Protein 3BFX (pdb70)

Organism: Homo sapiens (NCBI:txid9606)

InterPro domains:
  IPR000863 Sulfotransferase domain [PF00685] (39-288)
  IPR027417 P-loop containing nucleoside triphosphate hydrolase [G3DSA:3.40.50.300] (2-296)
  IPR027417 P-loop containing nucleoside triphosphate hydrolase [SSF52540] (11-295)

Sequence (501 aa):
KLKEVEGTLLQPATVDNWSQIQSFEAKPDDLLICTYPKAGTTWIQEIVDMIEQNGHPFFIEWARPPQPSGVEKAKAMPSPRILKTHLSTQLLPPSFWENNCKFLYVARNAKDCMVSYYHFQRMNHMLPDPGTWEEYFETFINGKVVWGSWFDHVKGWWEMKDRHQILFLFYEDIKRDPKHEIRKVMQFMGKKVDETVLDKIVQETSFEKMKENFMRKGTVGDWKNHFTVAQNERFDEIYRRKMEGTSINFSMELKLKEVEGTLLQPATVDNWSQIQSFEAKPDDLLICCTYPKAGTTWIQEIVDMIEEQNGHPFIEWARPPQPSGVEKAKAMPSPRILKTHLSTQLLPPSFWENNCKFLYVARNAKDCMVSYYHFQRMNHMLPDPGTWEEYFETFINGKVVWGSWFDHVKGWWEMKDRHQILFLFYEDIKRDPKHEIRKVMQFMGKKETVLDKIVQETSFEKMFMRKGTVGDWKNHFTVAQNERFDEIYRRKMEGTSINFSMEL

Nearest PDB structures (foldseek):
  3bfx-assembly2_B  TM=1.004E+00  e=2.194E-50  Homo sapiens
  3bfx-assembly1_A  TM=1.001E+00  e=6.835E-46  Homo sapiens
  2gwh-assembly1_A  TM=9.552E-01  e=1.305E-31  Homo sapiens
  2gwh-assembly1_B  TM=9.533E-01  e=5.772E-31  Homo sapiens
  5x2b-assembly3_B  TM=9.347E-01  e=1.734E-21  Mus musculus

Structure (mmCIF, N/CA/C/O backbone):
data_3BFX
#
_entry.id   3BFX
#
_cell.length_a   48.824
_cell.length_b   40.536
_cell.length_c   154.612
_cell.angle_alpha   90.00
_cell.angle_beta   91.83
_cell.angle_gamma   90.00
#
_symmetry.space_group_name_H-M   'P 1 2 1'
#
loop_
_entity.id
_entity.type
_entity.pdbx_description
1 polymer 'Sulfotransferase 1C2'
2 non-polymer "ADENOSINE-3'-5'-DIPHOSPHATE"
3 water water
#
loop_
_atom_site.group_PDB
_atom_site.id
_atom_site.type_symbol
_atom_site.label_atom_id
_atom_site.label_alt_id
_atom_site.label_comp_id
_atom_site.label_asym_id
_atom_site.label_entity_id
_atom_site.label_seq_id
_atom_site.pdbx_PDB_ins_code
_atom_site.Cartn_x
_atom_site.Cartn_y
_atom_site.Cartn_z
_atom_site.occupancy
_atom_site.B_iso_or_equiv
_atom_site.auth_seq_id
_atom_site.auth_comp_id
_atom_site.auth_asym_id
_atom_site.auth_atom_id
_atom_site.pdbx_PDB_model_num
ATOM 1 N N . LYS A 1 12 ? -0.574 -19.377 8.484 1.00 36.45 12 LYS A N 1
ATOM 2 C CA . LYS A 1 12 ? -1.922 -18.743 8.397 1.00 34.84 12 LYS A CA 1
ATOM 3 C C . LYS A 1 12 ? -1.971 -17.427 9.185 1.00 34.01 12 LYS A C 1
ATOM 4 O O . LYS A 1 12 ? -1.412 -17.292 10.284 1.00 35.60 12 LYS A O 1
ATOM 10 N N . LEU A 1 13 ? -2.636 -16.458 8.590 1.00 31.34 13 LEU A N 1
ATOM 11 C CA . LEU A 1 13 ? -2.807 -15.141 9.164 1.00 28.40 13 LEU A CA 1
ATOM 12 C C . LEU A 1 13 ? -4.184 -14.764 8.682 1.00 26.64 13 LEU A C 1
ATOM 13 O O . LEU A 1 13 ? -4.607 -15.252 7.634 1.00 25.90 13 LEU A O 1
ATOM 18 N N . LYS A 1 14 ? -4.878 -13.909 9.424 1.00 23.23 14 LYS A N 1
ATOM 19 C CA . LYS A 1 14 ? -6.158 -13.379 8.984 1.00 22.95 14 LYS A CA 1
ATOM 20 C C . LYS A 1 14 ? -5.990 -11.876 8.838 1.00 22.39 14 LYS A C 1
ATOM 21 O O . LYS A 1 14 ? -4.895 -11.370 9.042 1.00 20.74 14 LYS A O 1
ATOM 27 N N . GLU A 1 15 ? -7.037 -11.167 8.414 1.00 22.75 15 GLU A N 1
ATOM 28 C CA . GLU A 1 15 ? -6.902 -9.731 8.172 1.00 24.20 15 GLU A CA 1
ATOM 29 C C . GLU A 1 15 ? -8.042 -8.981 8.831 1.00 22.37 15 GLU A C 1
ATOM 30 O O . GLU A 1 15 ? -9.146 -9.513 8.951 1.00 22.05 15 GLU A O 1
ATOM 36 N N . VAL A 1 16 ? -7.763 -7.760 9.275 1.00 20.13 16 VAL A N 1
ATOM 37 C CA . VAL A 1 16 ? -8.815 -6.795 9.609 1.00 19.76 16 VAL A CA 1
ATOM 38 C C . VAL A 1 16 ? -8.550 -5.557 8.803 1.00 19.54 16 VAL A C 1
ATOM 39 O O . VAL A 1 16 ? -7.492 -4.946 8.909 1.00 18.48 16 VAL A O 1
ATOM 43 N N . GLU A 1 17 ? -9.540 -5.174 7.986 1.00 21.20 17 GLU A N 1
ATOM 44 C CA . GLU A 1 17 ? -9.421 -3.989 7.137 1.00 23.00 17 GLU A CA 1
ATOM 45 C C . GLU A 1 17 ? -8.080 -3.987 6.400 1.00 21.29 17 GLU A C 1
ATOM 46 O O . GLU A 1 17 ? -7.426 -2.953 6.275 1.00 22.15 17 GLU A O 1
ATOM 52 N N . GLY A 1 18 ? -7.676 -5.172 5.946 1.00 20.99 18 GLY A N 1
ATOM 53 C CA . GLY A 1 18 ? -6.518 -5.334 5.065 1.00 21.17 18 GLY A CA 1
ATOM 54 C C . GLY A 1 18 ? -5.181 -5.472 5.790 1.00 21.00 18 GLY A C 1
ATOM 55 O O . GLY A 1 18 ? -4.140 -5.713 5.156 1.00 22.38 18 GLY A O 1
ATOM 56 N N . THR A 1 19 ? -5.211 -5.344 7.116 1.00 19.43 19 THR A N 1
ATOM 57 C CA . THR A 1 19 ? -4.008 -5.493 7.966 1.00 18.83 19 THR A CA 1
ATOM 58 C C . THR A 1 19 ? -3.900 -6.951 8.431 1.00 18.98 19 THR A C 1
ATOM 59 O O . THR A 1 19 ? -4.865 -7.518 8.992 1.00 18.30 19 THR A O 1
ATOM 63 N N . LEU A 1 20 ? -2.745 -7.558 8.174 1.00 17.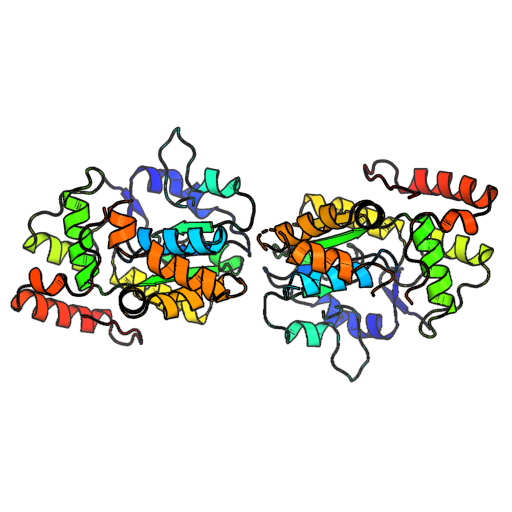73 20 LEU A N 1
ATOM 64 C CA . LEU A 1 20 ? -2.479 -8.916 8.621 1.00 18.95 20 LEU A CA 1
ATOM 65 C C . LEU A 1 20 ? -2.351 -8.987 10.152 1.00 18.62 20 LEU A C 1
ATOM 66 O O . LEU A 1 20 ? -1.622 -8.205 10.752 1.00 17.63 20 LEU A O 1
ATOM 71 N N . LEU A 1 21 ? -3.047 -9.943 10.749 1.00 18.09 21 LEU A N 1
ATOM 72 C CA . LEU A 1 21 ? -3.005 -10.170 12.201 1.00 18.73 21 LEU A CA 1
ATOM 73 C C . LEU A 1 21 ? -3.062 -11.680 12.485 1.00 19.75 21 LEU A C 1
ATOM 74 O O . LEU A 1 21 ? -3.564 -12.457 11.654 1.00 21.06 21 LEU A O 1
ATOM 79 N N . GLN A 1 22 ? -2.570 -12.074 13.662 1.00 20.06 22 GLN A N 1
ATOM 80 C CA . GLN A 1 22 ? -2.618 -13.462 14.094 1.00 19.61 22 GLN A CA 1
ATOM 81 C C . GLN A 1 22 ? -4.064 -13.933 14.088 1.00 19.52 22 GLN A C 1
ATOM 82 O O . GLN A 1 22 ? -4.967 -13.173 14.378 1.00 17.89 22 GLN A O 1
ATOM 88 N N . PRO A 1 23 ? -4.297 -15.198 13.699 1.00 18.98 23 PRO A N 1
ATOM 89 C CA . PRO A 1 23 ? -5.684 -15.616 13.518 1.00 19.25 23 PRO A CA 1
ATOM 90 C C . PRO A 1 23 ? -6.560 -15.464 14.777 1.00 18.60 23 PRO A C 1
ATOM 91 O O . PRO A 1 23 ? -7.687 -14.988 14.678 1.00 18.35 23 PRO A O 1
ATOM 95 N N . ALA A 1 24 ? -6.010 -15.843 15.932 1.00 18.85 24 ALA A N 1
ATOM 96 C CA . ALA A 1 24 ? -6.739 -15.799 17.204 1.00 19.21 24 ALA A CA 1
ATOM 97 C C . ALA A 1 24 ? -7.116 -14.346 17.563 1.00 18.48 24 ALA A C 1
ATOM 98 O O . ALA A 1 24 ? -8.155 -14.099 18.190 1.00 18.60 24 ALA A O 1
ATOM 100 N N . THR A 1 25 ? -6.267 -13.397 17.149 1.00 17.83 25 THR A N 1
ATOM 101 C CA . THR A 1 25 ? -6.569 -11.960 17.326 1.00 17.54 25 THR A CA 1
ATOM 102 C C . THR A 1 25 ? -7.823 -11.575 16.562 1.00 17.20 25 THR A C 1
ATOM 103 O O . THR A 1 25 ? -8.735 -10.935 17.100 1.00 16.38 25 THR A O 1
ATOM 107 N N . VAL A 1 26 ? -7.847 -11.944 15.283 1.00 17.02 26 VAL A N 1
ATOM 108 C CA . VAL A 1 26 ? -8.979 -11.634 14.442 1.00 17.63 26 VAL A CA 1
ATOM 109 C C . VAL A 1 26 ? -10.259 -12.313 14.937 1.00 18.49 26 VAL A C 1
ATOM 110 O O . VAL A 1 26 ? -11.340 -11.704 14.906 1.00 17.60 26 VAL A O 1
ATOM 114 N N . ASP A 1 27 ? -10.125 -13.566 15.393 1.00 19.38 27 ASP A N 1
ATOM 115 C CA . ASP A 1 27 ? -11.257 -14.293 15.984 1.00 20.32 27 ASP A CA 1
ATOM 116 C C . ASP A 1 27 ? -11.808 -13.574 17.242 1.00 20.60 27 ASP A C 1
ATOM 117 O O . ASP A 1 27 ? -13.010 -13.663 17.546 1.00 20.88 27 ASP A O 1
ATOM 122 N N . ASN A 1 28 ? -10.937 -12.866 17.964 1.00 19.07 28 ASN A N 1
ATOM 123 C CA . ASN A 1 28 ? -11.339 -12.137 19.181 1.00 18.22 28 ASN A CA 1
ATOM 124 C C . ASN A 1 28 ? -11.633 -10.637 18.933 1.00 18.00 28 ASN A C 1
ATOM 125 O O . ASN A 1 28 ? -11.678 -9.836 19.885 1.00 17.33 28 ASN A O 1
ATOM 130 N N . TRP A 1 29 ? -11.887 -10.270 17.674 1.00 16.85 29 TRP A N 1
ATOM 131 C CA . TRP A 1 29 ? -11.954 -8.855 17.306 1.00 18.02 29 TRP A CA 1
ATOM 132 C C . TRP A 1 29 ? -13.089 -8.094 17.965 1.00 18.31 29 TRP A C 1
ATOM 133 O O . TRP A 1 29 ? -12.923 -6.931 18.331 1.00 17.57 29 TRP A O 1
ATOM 144 N N . SER A 1 30 ? -14.271 -8.712 18.090 1.00 18.68 30 SER A N 1
ATOM 145 C CA . SER A 1 30 ? -15.354 -7.952 18.674 1.00 20.32 30 SER A CA 1
ATOM 146 C C . SER A 1 30 ? -15.073 -7.686 20.176 1.00 20.01 30 SER A C 1
ATOM 147 O O . SER A 1 30 ? -15.398 -6.596 20.647 1.00 18.89 30 SER A O 1
ATOM 150 N N . GLN A 1 31 ? -14.463 -8.652 20.898 1.00 20.24 31 GLN A N 1
ATOM 151 C CA . GLN A 1 31 ? -14.043 -8.453 22.309 1.00 20.56 31 GLN A CA 1
ATOM 152 C C . GLN A 1 31 ? -12.981 -7.348 22.396 1.00 19.35 31 GLN A C 1
ATOM 153 O O . GLN A 1 31 ? -13.003 -6.512 23.301 1.00 18.91 31 GLN A O 1
ATOM 159 N N . ILE A 1 32 ? -12.035 -7.353 21.455 1.00 17.25 32 ILE A N 1
ATOM 160 C CA . ILE A 1 32 ? -10.955 -6.368 21.489 1.00 16.87 32 ILE A CA 1
ATOM 161 C C . ILE A 1 32 ? -11.538 -4.974 21.315 1.00 16.61 32 ILE A C 1
ATOM 162 O O . ILE A 1 32 ? -11.218 -4.035 22.085 1.00 16.83 32 ILE A O 1
ATOM 167 N N . GLN A 1 33 ? -12.432 -4.834 20.333 1.00 16.77 33 GLN A N 1
ATOM 168 C CA . GLN A 1 33 ? -12.998 -3.525 20.015 1.00 17.24 33 GLN A CA 1
ATOM 169 C C . GLN A 1 33 ? -13.933 -2.966 21.065 1.00 17.65 33 GLN A C 1
ATOM 170 O O . GLN A 1 33 ? -14.049 -1.764 21.185 1.00 16.87 33 GLN A O 1
ATOM 176 N N . SER A 1 34 ? -14.603 -3.832 21.822 1.00 17.94 34 SER A N 1
ATOM 177 C CA . SER A 1 34 ? -15.468 -3.348 22.925 1.00 18.66 34 SER A CA 1
ATOM 178 C C . SER A 1 34 ? -14.740 -3.159 24.281 1.00 19.13 34 SER A C 1
ATOM 179 O O . SER A 1 34 ? -15.362 -2.898 25.337 1.00 16.62 34 SER A O 1
ATOM 182 N N . PHE A 1 35 ? -13.423 -3.287 24.265 1.00 17.04 35 PHE A N 1
ATOM 183 C CA . PHE A 1 35 ? -12.642 -3.086 25.487 1.00 18.32 35 PHE A CA 1
ATOM 184 C C . PHE A 1 35 ? -12.936 -1.740 26.128 1.00 19.25 35 PHE A C 1
ATOM 185 O O . PHE A 1 35 ? -12.913 -0.704 25.455 1.00 19.89 35 PHE A O 1
ATOM 193 N N . GLU A 1 36 ? -13.132 -1.747 27.439 1.00 19.10 36 GLU A N 1
ATOM 194 C CA . GLU A 1 36 ? -13.366 -0.510 28.184 1.00 22.52 36 GLU A CA 1
ATOM 195 C C . GLU A 1 36 ? -12.060 0.000 28.792 1.00 20.03 36 GLU A C 1
ATOM 196 O O . GLU A 1 36 ? -11.527 -0.615 29.702 1.00 20.89 36 GLU A O 1
ATOM 202 N N . ALA A 1 37 ? -11.536 1.099 28.257 1.00 19.73 37 ALA A N 1
ATOM 203 C CA . ALA A 1 37 ? -10.357 1.769 28.808 1.00 18.64 37 ALA A CA 1
ATOM 204 C C . ALA A 1 37 ? -10.751 2.611 30.026 1.00 19.56 37 ALA A C 1
ATOM 205 O O . ALA A 1 37 ? -11.948 2.898 30.255 1.00 19.50 37 ALA A O 1
ATOM 207 N N . LYS A 1 38 ? -9.741 3.004 30.800 1.00 18.74 38 LYS A N 1
ATOM 208 C CA . LYS A 1 38 ? -9.951 3.837 31.983 1.00 19.41 38 LYS A CA 1
ATOM 209 C C . LYS A 1 38 ? -9.007 5.018 31.873 1.00 19.14 38 LYS A C 1
ATOM 210 O O . LYS A 1 38 ? -7.917 4.883 31.340 1.00 18.01 38 LYS A O 1
ATOM 216 N N . PRO A 1 39 ? -9.408 6.187 32.389 1.00 19.91 39 PRO A N 1
ATOM 217 C CA . PRO A 1 39 ? -8.549 7.374 32.231 1.00 20.86 39 PRO A CA 1
ATOM 218 C C . PRO A 1 39 ? -7.140 7.251 32.743 1.00 21.63 39 PRO A C 1
ATOM 219 O O . PRO A 1 39 ? -6.239 7.889 32.171 1.00 23.92 39 PRO A O 1
ATOM 223 N N . ASP A 1 40 ? -6.916 6.459 33.783 1.00 21.19 40 ASP A N 1
ATOM 224 C CA . ASP A 1 40 ? -5.544 6.299 34.275 1.00 22.14 40 ASP A CA 1
ATOM 225 C C . ASP A 1 40 ? -4.747 5.153 33.633 1.00 20.94 40 ASP A C 1
ATOM 226 O O . ASP A 1 40 ? -3.610 4.863 34.066 1.00 20.30 40 ASP A O 1
ATOM 231 N N . ASP A 1 41 ? -5.307 4.532 32.583 1.00 18.86 41 ASP A N 1
ATOM 232 C CA . ASP A 1 41 ? -4.538 3.525 31.823 1.00 17.79 41 ASP A CA 1
ATOM 233 C C . ASP A 1 41 ? -3.327 4.205 31.199 1.00 17.36 41 ASP A C 1
ATOM 234 O O . ASP A 1 41 ? -3.426 5.343 30.724 1.00 16.98 41 ASP A O 1
ATOM 239 N N . LEU A 1 42 ? -2.213 3.491 31.188 1.00 16.20 42 LEU A N 1
ATOM 240 C CA . LEU A 1 42 ? -1.057 3.866 30.371 1.00 16.12 42 LEU A CA 1
ATOM 241 C C . LEU A 1 42 ? -0.905 2.803 29.293 1.00 15.73 42 LEU A C 1
ATOM 242 O O . LEU A 1 42 ? -0.677 1.625 29.610 1.00 16.43 42 LEU A O 1
ATOM 247 N N . LEU A 1 43 ? -1.041 3.229 28.031 1.00 15.46 43 LEU A N 1
ATOM 248 C CA . LEU A 1 43 ? -0.956 2.329 26.895 1.00 13.97 43 LEU A CA 1
ATOM 249 C C . LEU A 1 43 ? 0.392 2.506 26.140 1.00 14.10 43 LEU A C 1
ATOM 250 O O . LEU A 1 43 ? 0.677 3.561 25.596 1.00 14.63 43 LEU A O 1
ATOM 255 N N . ILE A 1 44 ? 1.212 1.463 26.142 1.00 14.21 44 ILE A N 1
ATOM 256 C CA . ILE A 1 44 ? 2.493 1.457 25.442 1.00 14.68 44 ILE A CA 1
ATOM 257 C C . ILE A 1 44 ? 2.201 0.983 24.014 1.00 15.38 44 ILE A C 1
ATOM 258 O O . ILE A 1 44 ? 1.653 -0.106 23.793 1.00 14.47 44 ILE A O 1
ATOM 263 N N . CYS A 1 45 ? 2.609 1.798 23.060 1.00 14.52 45 CYS A N 1
ATOM 264 C CA . CYS A 1 45 ? 2.208 1.601 21.669 1.00 16.22 45 CYS A CA 1
ATOM 265 C C . CYS A 1 45 ? 3.473 1.635 20.841 1.00 15.82 45 CYS A C 1
ATOM 266 O O . CYS A 1 45 ? 4.221 2.626 20.878 1.00 15.19 45 CYS A O 1
ATOM 269 N N . THR A 1 46 ? 3.706 0.565 20.076 1.00 15.74 46 THR A N 1
ATOM 270 C CA . THR A 1 46 ? 4.861 0.511 19.180 1.00 14.96 46 THR A CA 1
ATOM 271 C C . THR A 1 46 ? 4.487 -0.216 17.900 1.00 14.33 46 THR A C 1
ATOM 272 O O . THR A 1 46 ? 3.697 -1.169 17.906 1.00 14.06 46 THR A O 1
ATOM 276 N N . TYR A 1 47 ? 5.059 0.210 16.782 1.00 13.15 47 TYR A N 1
ATOM 277 C CA . TYR A 1 47 ? 5.120 -0.694 15.630 1.00 13.81 47 TYR A CA 1
ATOM 278 C C . TYR A 1 47 ? 6.056 -1.858 16.021 1.00 13.86 47 TYR A C 1
ATOM 279 O O . TYR A 1 47 ? 7.003 -1.651 16.759 1.00 15.03 47 TYR A O 1
ATOM 288 N N . PRO A 1 48 ? 5.826 -3.091 15.499 1.00 14.70 48 PRO A N 1
ATOM 289 C CA . PRO A 1 48 ? 6.763 -4.174 15.859 1.00 14.85 48 PRO A CA 1
ATOM 290 C C . PRO A 1 48 ? 8.212 -3.808 15.567 1.00 15.60 48 PRO A C 1
ATOM 291 O O . PRO A 1 48 ? 8.534 -3.256 14.492 1.00 15.81 48 PRO A O 1
ATOM 295 N N . LYS A 1 49 ? 9.070 -4.115 16.539 1.00 14.09 49 LYS A N 1
ATOM 296 C CA . LYS A 1 49 ? 10.524 -3.954 16.463 1.00 13.38 49 LYS A CA 1
ATOM 297 C C . LYS A 1 49 ? 11.009 -2.523 16.745 1.00 12.89 49 LYS A C 1
ATOM 298 O O . LYS A 1 49 ? 12.192 -2.271 16.633 1.00 14.22 49 LYS A O 1
ATOM 304 N N . ALA A 1 50 ? 10.107 -1.602 17.083 1.00 11.66 50 ALA A N 1
ATOM 305 C CA . ALA A 1 50 ? 10.504 -0.213 17.357 1.00 13.36 50 ALA A CA 1
ATOM 306 C C . ALA A 1 50 ? 11.011 -0.006 18.776 1.00 15.19 50 ALA A C 1
ATOM 307 O O . ALA A 1 50 ? 11.484 1.080 19.087 1.00 15.92 50 ALA A O 1
ATOM 309 N N . GLY A 1 51 ? 10.903 -1.026 19.635 1.00 15.87 51 GLY A N 1
ATOM 310 C CA . GLY A 1 51 ? 11.461 -0.925 21.001 1.00 15.71 51 GLY A CA 1
ATOM 311 C C . GLY A 1 51 ? 10.533 -1.327 22.135 1.00 16.07 51 GLY A C 1
ATOM 312 O O . GLY A 1 51 ? 10.732 -0.869 23.260 1.00 15.97 51 GLY A O 1
ATOM 313 N N . THR A 1 52 ? 9.553 -2.190 21.854 1.00 15.78 52 THR A N 1
ATOM 314 C CA . THR A 1 52 ? 8.569 -2.610 22.869 1.00 16.05 52 THR A CA 1
ATOM 315 C C . THR A 1 52 ? 9.230 -3.221 24.121 1.00 15.99 52 THR A C 1
ATOM 316 O O . THR A 1 52 ? 8.930 -2.817 25.245 1.00 16.77 52 THR A O 1
ATOM 320 N N . THR A 1 53 ? 10.091 -4.214 23.921 1.00 16.30 53 THR A N 1
ATOM 321 C CA . THR A 1 53 ? 10.769 -4.913 25.035 1.00 17.58 53 THR A CA 1
ATOM 322 C C . THR A 1 53 ? 11.549 -3.930 25.929 1.00 16.74 53 THR A C 1
ATOM 323 O O . THR A 1 53 ? 11.411 -3.931 27.172 1.00 17.17 53 THR A O 1
ATOM 327 N N . TRP A 1 54 ? 12.314 -3.054 25.276 1.00 15.01 54 TRP A N 1
ATOM 328 C CA . TRP A 1 54 ? 13.066 -2.000 25.953 1.00 15.37 54 TRP A CA 1
ATOM 329 C C . TRP A 1 54 ? 12.172 -1.039 26.765 1.00 15.71 54 TRP A C 1
ATOM 330 O O . TRP A 1 54 ? 12.402 -0.850 27.972 1.00 15.45 54 TRP A O 1
ATOM 341 N N . ILE A 1 55 ? 11.200 -0.398 26.105 1.00 15.50 55 ILE A N 1
ATOM 342 C CA . ILE A 1 55 ? 10.331 0.562 26.795 1.00 15.10 55 ILE A CA 1
ATOM 343 C C . ILE A 1 55 ? 9.492 -0.089 27.920 1.00 15.35 55 ILE A C 1
ATOM 344 O O . ILE A 1 55 ? 9.246 0.527 28.967 1.00 13.26 55 ILE A O 1
ATOM 349 N N . GLN A 1 56 ? 9.096 -1.344 27.723 1.00 14.40 56 GLN A N 1
ATOM 350 C CA . GLN A 1 56 ? 8.369 -2.064 28.778 1.00 17.15 56 GLN A CA 1
ATOM 351 C C . GLN A 1 56 ? 9.216 -2.263 30.034 1.00 16.45 56 GLN A C 1
ATOM 352 O O . GLN A 1 56 ? 8.727 -2.093 31.158 1.00 16.68 56 GLN A O 1
ATOM 358 N N . GLU A 1 57 ? 10.480 -2.575 29.828 1.00 16.90 57 GLU A N 1
ATOM 359 C CA . GLU A 1 57 ? 11.425 -2.752 30.936 1.00 18.31 57 GLU A CA 1
ATOM 360 C C . GLU A 1 57 ? 11.679 -1.423 31.681 1.00 18.09 57 GLU A C 1
ATOM 361 O O . GLU A 1 57 ? 11.711 -1.391 32.921 1.00 17.99 57 GLU A O 1
ATOM 367 N N . ILE A 1 58 ? 11.842 -0.346 30.915 1.00 16.96 58 ILE A N 1
ATOM 368 C CA . ILE A 1 58 ? 11.929 1.009 31.453 1.00 15.67 58 ILE A CA 1
ATOM 369 C C . ILE A 1 58 ? 10.693 1.392 32.292 1.00 16.73 58 ILE A C 1
ATOM 370 O O . ILE A 1 58 ? 10.822 1.818 33.445 1.00 17.06 58 ILE A O 1
ATOM 375 N N . VAL A 1 59 ? 9.507 1.223 31.727 1.00 16.07 59 VAL A N 1
ATOM 376 C CA . VAL A 1 59 ? 8.253 1.538 32.438 1.00 16.95 59 VAL A CA 1
ATOM 377 C C . VAL A 1 59 ? 8.133 0.709 33.715 1.00 18.38 59 VAL A C 1
ATOM 378 O O . VAL A 1 59 ? 7.789 1.259 34.795 1.00 18.32 59 VAL A O 1
ATOM 382 N N . ASP A 1 60 ? 8.434 -0.587 33.600 1.00 18.79 60 ASP A N 1
ATOM 383 C CA . ASP A 1 60 ? 8.343 -1.503 34.744 1.00 22.96 60 ASP A CA 1
ATOM 384 C C . ASP A 1 60 ? 9.302 -1.064 35.860 1.00 23.56 60 ASP A C 1
ATOM 385 O O . ASP A 1 60 ? 8.941 -1.031 37.060 1.00 22.87 60 ASP A O 1
ATOM 390 N N . MET A 1 61 ? 10.517 -0.707 35.477 1.00 23.46 61 MET A N 1
ATOM 391 C CA . MET A 1 61 ? 11.471 -0.260 36.499 1.00 26.81 61 MET A CA 1
ATOM 392 C C . MET A 1 61 ? 11.046 1.040 37.166 1.00 25.26 61 MET A C 1
ATOM 393 O O . MET A 1 61 ? 11.214 1.199 38.377 1.00 26.90 61 MET A O 1
ATOM 398 N N . ILE A 1 62 ? 10.495 1.959 36.390 1.00 24.76 62 ILE A N 1
ATOM 399 C CA . ILE A 1 62 ? 10.005 3.220 36.914 1.00 24.41 62 ILE A CA 1
ATOM 400 C C . ILE A 1 62 ? 8.863 2.937 37.886 1.00 27.34 62 ILE A C 1
ATOM 401 O O . ILE A 1 62 ? 8.843 3.480 38.991 1.00 26.37 62 ILE A O 1
ATOM 406 N N . GLU A 1 63 ? 7.940 2.065 37.492 1.00 28.70 63 GLU A N 1
ATOM 407 C CA . GLU A 1 63 ? 6.819 1.705 38.367 1.00 33.77 63 GLU A CA 1
ATOM 408 C C . GLU A 1 63 ? 7.250 1.104 39.715 1.00 35.08 63 GLU A C 1
ATOM 409 O O . GLU A 1 63 ? 6.573 1.327 40.724 1.00 36.07 63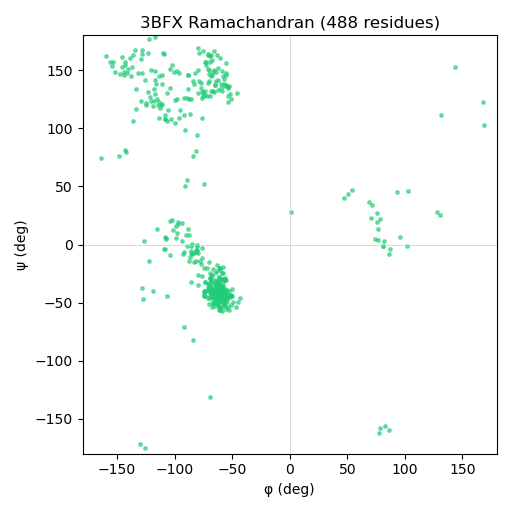 GLU A O 1
ATOM 415 N N . GLN A 1 64 ? 8.390 0.419 39.750 1.00 37.36 64 GLN A N 1
ATOM 416 C CA . GLN A 1 64 ? 8.707 -0.517 40.846 1.00 40.37 64 GLN A CA 1
ATOM 417 C C . GLN A 1 64 ? 9.366 -0.196 42.210 1.00 42.21 64 GLN A C 1
ATOM 418 O O . GLN A 1 64 ? 9.025 -0.877 43.211 1.00 43.49 64 GLN A O 1
ATOM 424 N N . ASN A 1 65 ? 10.274 0.778 42.325 1.00 42.54 65 ASN A N 1
ATOM 425 C CA . ASN A 1 65 ? 10.730 1.693 41.288 1.00 42.61 65 ASN A CA 1
ATOM 426 C C . ASN A 1 65 ? 12.260 1.844 41.350 1.00 42.36 65 ASN A C 1
ATOM 427 O O . ASN A 1 65 ? 12.820 2.481 42.251 1.00 42.33 65 ASN A O 1
ATOM 432 N N . GLY A 1 66 ? 12.921 1.219 40.382 1.00 42.11 66 GLY A N 1
ATOM 433 C CA . GLY A 1 66 ? 14.343 1.002 40.415 1.00 42.04 66 GLY A CA 1
ATOM 434 C C . GLY A 1 66 ? 14.564 -0.362 41.023 1.00 42.03 66 GLY A C 1
ATOM 435 O O . GLY A 1 66 ? 15.339 -1.149 40.505 1.00 42.38 66 GLY A O 1
ATOM 436 N N . HIS A 1 80 ? 2.362 -6.889 31.297 1.00 29.14 80 HIS A N 1
ATOM 437 C CA . HIS A 1 80 ? 1.361 -5.910 30.863 1.00 28.12 80 HIS A CA 1
ATOM 438 C C . HIS A 1 80 ? 0.558 -6.599 29.780 1.00 27.29 80 HIS A C 1
ATOM 439 O O . HIS A 1 80 ? 1.149 -7.038 28.805 1.00 28.33 80 HIS A O 1
ATOM 446 N N . PRO A 1 81 ? -0.765 -6.705 29.944 1.00 26.10 81 PRO A N 1
ATOM 447 C CA . PRO A 1 81 ? -1.600 -7.318 28.927 1.00 25.24 81 PRO A CA 1
ATOM 448 C C . PRO A 1 81 ? -1.389 -6.671 27.550 1.00 23.42 81 PRO A C 1
ATOM 449 O O . PRO A 1 81 ? -1.473 -5.431 27.423 1.00 21.91 81 PRO A O 1
ATOM 453 N N A PHE A 1 82 ? -1.240 -7.545 26.576 0.50 22.33 82 PHE A N 1
ATOM 454 N N B PHE A 1 82 ? -1.033 -7.488 26.533 0.50 22.36 82 PHE A N 1
ATOM 455 C CA A PHE A 1 82 ? -1.163 -7.244 25.185 0.50 20.56 82 PHE A CA 1
ATOM 456 C CA B PHE A 1 82 ? -1.126 -7.072 25.105 0.50 20.67 82 PHE A CA 1
ATOM 457 C C A PHE A 1 82 ? -2.611 -7.243 24.717 0.50 19.87 82 PHE A C 1
ATOM 458 C C B PHE A 1 82 ? -2.576 -7.200 24.738 0.50 19.82 82 PHE A C 1
ATOM 459 O O A PHE A 1 82 ? -3.218 -8.322 24.613 0.50 18.87 82 PHE A O 1
ATOM 460 O O B PHE A 1 82 ? -3.130 -8.314 24.691 0.50 19.02 82 PHE A O 1
ATOM 475 N N . ILE A 1 83 ? -3.179 -6.065 24.432 1.00 18.62 83 ILE A N 1
ATOM 476 C CA . ILE A 1 83 ? -4.634 -5.992 24.289 1.00 19.45 83 ILE A CA 1
ATOM 477 C C . ILE A 1 83 ? -5.167 -6.916 23.198 1.00 18.38 83 ILE A C 1
ATOM 478 O O . ILE A 1 83 ? -6.193 -7.545 23.395 1.00 17.26 83 ILE A O 1
ATOM 483 N N . GLU A 1 84 ? -4.461 -6.987 22.063 1.00 16.35 84 GLU A N 1
ATOM 484 C CA . GLU A 1 84 ? -4.959 -7.754 20.910 1.00 16.72 84 GLU A CA 1
ATOM 485 C C . GLU A 1 84 ? -4.610 -9.268 20.945 1.00 16.56 84 GLU A C 1
ATOM 486 O O . GLU A 1 84 ? -5.051 -10.041 20.072 1.00 17.07 84 GLU A O 1
ATOM 492 N N . TRP A 1 85 ? -3.813 -9.671 21.935 1.00 15.87 85 TRP A N 1
ATOM 493 C CA . TRP A 1 85 ? -3.378 -11.065 22.038 1.00 17.14 85 TRP A CA 1
ATOM 494 C C . TRP A 1 85 ? -4.538 -11.986 22.454 1.00 17.14 85 TRP A C 1
ATOM 495 O O . TRP A 1 85 ? -5.349 -11.642 23.312 1.00 16.83 85 TRP A O 1
ATOM 506 N N . ALA A 1 86 ? -4.612 -13.162 21.830 1.00 16.68 86 ALA A N 1
ATOM 507 C CA . ALA A 1 86 ? -5.618 -14.161 22.209 1.00 16.72 86 ALA A CA 1
ATOM 508 C C . ALA A 1 86 ? -5.032 -15.522 21.886 1.00 17.37 86 ALA A C 1
ATOM 509 O O . ALA A 1 86 ? -4.213 -15.654 20.959 1.00 17.81 86 ALA A O 1
ATOM 511 N N . ARG A 1 87 ? -5.422 -16.511 22.674 1.00 18.14 87 ARG A N 1
ATOM 512 C CA . ARG A 1 87 ? -4.982 -17.885 22.471 1.00 19.86 87 ARG A CA 1
ATOM 513 C C . ARG A 1 87 ? -5.924 -18.780 23.288 1.00 20.17 87 ARG A C 1
ATOM 514 O O . ARG A 1 87 ? -5.548 -19.295 24.335 1.00 20.53 87 ARG A O 1
ATOM 522 N N . PRO A 1 88 ? -7.153 -18.962 22.799 1.00 21.22 88 PRO A N 1
ATOM 523 C CA . PRO A 1 88 ? -8.094 -19.756 23.571 1.00 21.13 88 PRO A CA 1
ATOM 524 C C . PRO A 1 88 ? -7.510 -21.161 23.769 1.00 21.39 88 PRO A C 1
ATOM 525 O O . PRO A 1 88 ? -6.753 -21.640 22.904 1.00 21.24 88 PRO A O 1
ATOM 529 N N . PRO A 1 89 ? -7.840 -21.821 24.880 1.00 21.07 89 PRO A N 1
ATOM 530 C CA . PRO A 1 89 ? -8.745 -21.428 25.958 1.00 21.18 89 PRO A CA 1
ATOM 531 C C . PRO A 1 89 ? -8.092 -20.623 27.089 1.00 21.11 89 PRO A C 1
ATOM 532 O O . PRO A 1 89 ? -8.713 -20.477 28.158 1.00 21.32 89 PRO A O 1
ATOM 536 N N . GLN A 1 90 ? -6.869 -20.123 26.877 1.00 20.40 90 GLN A N 1
ATOM 537 C CA . GLN A 1 90 ? -6.172 -19.303 27.873 1.00 21.73 90 GLN A CA 1
ATOM 538 C C . GLN A 1 90 ? -6.858 -17.933 27.910 1.00 19.77 90 GLN A C 1
ATOM 539 O O . GLN A 1 90 ? -7.550 -17.562 26.958 1.00 18.86 90 GLN A O 1
ATOM 545 N N . PRO A 1 91 ? -6.705 -17.210 29.035 1.00 18.93 91 PRO A N 1
ATOM 546 C CA . PRO A 1 91 ? -7.284 -15.873 29.137 1.00 18.62 91 PRO A CA 1
ATOM 547 C C . PRO A 1 91 ? -6.704 -14.973 28.042 1.00 17.30 91 PRO A C 1
ATOM 548 O O . PRO A 1 91 ? -5.493 -15.004 27.823 1.00 16.28 91 PRO A O 1
ATOM 552 N N . SER A 1 92 ? -7.564 -14.212 27.377 1.00 16.73 92 SER A N 1
ATOM 553 C CA . SER A 1 92 ? -7.121 -13.234 26.339 1.00 15.87 92 SER A CA 1
ATOM 554 C C . SER A 1 92 ? -6.498 -11.981 26.926 1.00 16.48 92 SER A C 1
ATOM 555 O O . SER A 1 92 ? -6.627 -11.695 28.119 1.00 15.10 92 SER A O 1
ATOM 558 N N . GLY A 1 93 ? -5.830 -11.195 26.080 1.00 16.17 93 GLY A N 1
ATOM 559 C CA . GLY A 1 93 ? -5.284 -9.903 26.574 1.00 15.99 93 GLY A CA 1
ATOM 560 C C . GLY A 1 93 ? -6.339 -8.991 27.189 1.00 16.41 93 GLY A C 1
ATOM 561 O O . GLY A 1 93 ? -6.085 -8.354 28.229 1.00 18.07 93 GLY A O 1
ATOM 562 N N . VAL A 1 94 ? -7.528 -8.914 26.601 1.00 15.78 94 VAL A N 1
ATOM 563 C CA . VAL A 1 94 ? -8.587 -8.055 27.163 1.00 16.71 94 VAL A CA 1
ATOM 564 C C . VAL A 1 94 ? -9.220 -8.632 28.447 1.00 16.04 94 VAL A C 1
ATOM 565 O O . VAL A 1 94 ? -9.610 -7.878 29.319 1.00 15.64 94 VAL A O 1
ATOM 569 N N . GLU A 1 95 ? -9.304 -9.959 28.556 1.00 16.62 95 GLU A N 1
ATOM 570 C CA . GLU A 1 95 ? -9.735 -10.587 29.829 1.00 17.86 95 GLU A CA 1
ATOM 571 C C . GLU A 1 95 ? -8.742 -10.311 30.952 1.00 18.05 95 GLU A C 1
ATOM 572 O O . GLU A 1 95 ? -9.146 -9.957 32.052 1.00 18.78 95 GLU A O 1
ATOM 578 N N . LYS A 1 96 ? -7.444 -10.416 30.664 1.00 17.99 96 LYS A N 1
ATOM 579 C CA . LYS A 1 96 ? -6.416 -10.086 31.658 1.00 19.64 96 LYS A CA 1
ATOM 580 C C . LYS A 1 96 ? -6.461 -8.602 32.062 1.00 19.11 96 LYS A C 1
ATOM 581 O O . LYS A 1 96 ? -6.415 -8.266 33.245 1.00 18.40 96 LYS A O 1
ATOM 587 N N . ALA A 1 97 ? -6.622 -7.732 31.071 1.00 17.22 97 ALA A N 1
ATOM 588 C CA . ALA A 1 97 ? -6.683 -6.288 31.314 1.00 17.68 97 ALA A CA 1
ATOM 589 C C . ALA A 1 97 ? -7.902 -5.912 32.151 1.00 18.11 97 ALA A C 1
ATOM 590 O O . ALA A 1 97 ? -7.806 -5.083 33.068 1.00 18.09 97 ALA A O 1
ATOM 592 N N . LYS A 1 98 ? -9.038 -6.561 31.881 1.00 18.01 98 LYS A N 1
ATOM 593 C CA . LYS A 1 98 ? -10.293 -6.231 32.535 1.00 19.55 98 LYS A CA 1
ATOM 594 C C . LYS A 1 98 ? -10.155 -6.470 34.038 1.00 19.73 98 LYS A C 1
ATOM 595 O O . LYS A 1 98 ? -10.748 -5.738 34.855 1.00 20.52 98 LYS A O 1
ATOM 601 N N . ALA A 1 99 ? -9.336 -7.440 34.412 1.00 18.51 99 ALA A N 1
ATOM 602 C CA . ALA A 1 99 ? -9.195 -7.785 35.823 1.00 20.35 99 ALA A CA 1
ATOM 603 C C . ALA A 1 99 ? -8.052 -7.043 36.538 1.00 21.19 99 ALA A C 1
ATOM 604 O O . ALA A 1 99 ? -7.910 -7.149 37.758 1.00 21.43 99 ALA A O 1
ATOM 606 N N . MET A 1 100 ? -7.247 -6.290 35.801 1.00 21.88 100 MET A N 1
ATOM 607 C CA . MET A 1 100 ? -6.031 -5.671 36.369 1.00 23.87 100 MET A CA 1
ATOM 608 C C . MET A 1 100 ? -6.409 -4.436 37.217 1.00 23.94 100 MET A C 1
ATOM 609 O O . MET A 1 100 ? -7.218 -3.618 36.777 1.00 22.83 100 MET A O 1
ATOM 614 N N . PRO A 1 101 ? -5.822 -4.300 38.428 1.00 25.13 101 PRO A N 1
ATOM 615 C CA . PRO A 1 101 ? -6.076 -3.096 39.220 1.00 26.23 101 PRO A CA 1
ATOM 616 C C . PRO A 1 101 ? -5.439 -1.873 38.571 1.00 26.32 101 PRO A C 1
ATOM 617 O O . PRO A 1 101 ? -4.377 -1.986 37.944 1.00 25.89 101 PRO A O 1
ATOM 621 N N . SER A 1 102 ? -6.115 -0.738 38.697 1.00 27.61 102 SER A N 1
ATOM 622 C CA . SER A 1 102 ? -5.611 0.561 38.229 1.00 29.13 102 SER A CA 1
ATOM 623 C C . SER A 1 102 ? -4.454 1.062 39.117 1.00 29.06 102 SER A C 1
ATOM 624 O O . SER A 1 102 ? -4.375 0.684 40.302 1.00 31.17 102 SER A O 1
ATOM 627 N N . PRO A 1 103 ? -3.513 1.854 38.555 1.00 28.65 103 PRO A N 1
ATOM 628 C CA . PRO A 1 103 ? -3.418 2.240 37.151 1.00 26.01 103 PRO A CA 1
ATOM 629 C C . PRO A 1 103 ? -2.933 1.066 36.338 1.00 24.05 103 PRO A C 1
ATOM 630 O O . PRO A 1 103 ? -1.955 0.410 36.710 1.00 24.42 103 PRO A O 1
ATOM 634 N N . ARG A 1 104 ? -3.617 0.787 35.232 1.00 21.10 104 ARG A N 1
ATOM 635 C CA . ARG A 1 104 ? -3.240 -0.339 34.400 1.00 19.24 104 ARG A CA 1
ATOM 636 C C . ARG A 1 104 ? -2.134 0.068 33.438 1.00 18.42 104 ARG A C 1
ATOM 637 O O . ARG A 1 104 ? -2.161 1.173 32.919 1.00 19.73 104 ARG A O 1
ATOM 645 N N . ILE A 1 105 ? -1.176 -0.820 33.221 1.00 17.23 105 ILE A N 1
ATOM 646 C CA . ILE A 1 105 ? -0.175 -0.615 32.171 1.00 17.46 105 ILE A CA 1
ATOM 647 C C . ILE A 1 105 ? -0.413 -1.701 31.149 1.00 16.35 105 ILE A C 1
ATOM 648 O O . ILE A 1 105 ? -0.331 -2.905 31.469 1.00 16.39 105 ILE A O 1
ATOM 653 N N . LEU A 1 106 ? -0.708 -1.263 29.923 1.00 16.19 106 LEU A N 1
ATOM 654 C CA . LEU A 1 106 ? -1.111 -2.153 28.848 1.00 15.01 106 LEU A CA 1
ATOM 655 C C . LEU A 1 106 ? -0.252 -1.899 27.607 1.00 15.43 106 LEU A C 1
ATOM 656 O O . LEU A 1 106 ? 0.440 -0.878 27.514 1.00 15.23 106 LEU A O 1
ATOM 661 N N . LYS A 1 107 ? -0.330 -2.810 26.634 1.00 15.03 107 LYS A N 1
ATOM 662 C CA . LYS A 1 107 ? 0.436 -2.612 25.391 1.00 15.94 107 LYS A CA 1
ATOM 663 C C . LYS A 1 107 ? -0.284 -3.065 24.143 1.00 15.45 107 LYS A C 1
ATOM 664 O O . LYS A 1 107 ? -1.170 -3.932 24.208 1.00 14.92 107 LYS A O 1
ATOM 670 N N . THR A 1 108 ? 0.090 -2.464 23.013 1.00 13.99 108 THR A N 1
ATOM 671 C CA . THR A 1 108 ? -0.515 -2.802 21.758 1.00 13.95 108 THR A CA 1
ATOM 672 C C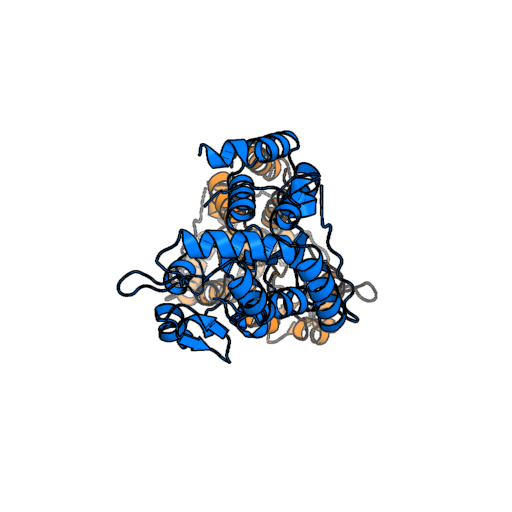 . THR A 1 108 ? 0.455 -2.492 20.626 1.00 14.68 108 THR A C 1
ATOM 673 O O . THR A 1 108 ? 1.326 -1.618 20.771 1.00 14.75 108 THR A O 1
ATOM 677 N N . HIS A 1 109 ? 0.297 -3.211 19.511 1.00 14.48 109 HIS A N 1
ATOM 678 C CA . HIS A 1 109 ? 0.979 -2.828 18.259 1.00 13.43 109 HIS A CA 1
ATOM 679 C C . HIS A 1 109 ? -0.069 -2.262 17.288 1.00 13.94 109 HIS A C 1
ATOM 680 O O . HIS A 1 109 ? 0.247 -1.988 16.121 1.00 12.93 109 HIS A O 1
ATOM 687 N N . LEU A 1 110 ? -1.323 -2.098 17.735 1.00 13.87 110 LEU A N 1
ATOM 688 C CA . LEU A 1 110 ? -2.361 -1.609 16.802 1.00 14.86 110 LEU A CA 1
ATOM 689 C C . LEU A 1 110 ? -2.111 -0.205 16.293 1.00 15.31 110 LEU A C 1
ATOM 690 O O . LEU A 1 110 ? -1.685 0.685 17.027 1.00 14.89 110 LEU A O 1
ATOM 695 N N . SER A 1 111 ? -2.399 -0.010 15.006 1.00 16.24 111 SER A N 1
ATOM 696 C CA . SER A 1 111 ? -2.427 1.363 14.418 1.00 15.97 111 SER A CA 1
ATOM 697 C C . SER A 1 111 ? -3.563 2.194 15.025 1.00 16.12 111 SER A C 1
ATOM 698 O O . SER A 1 111 ? -4.491 1.647 15.641 1.00 15.88 111 SER A O 1
ATOM 701 N N . THR A 1 112 ? -3.558 3.513 14.808 1.00 15.94 112 THR A N 1
ATOM 702 C CA . THR A 1 112 ? -4.671 4.333 15.307 1.00 16.75 112 THR A CA 1
ATOM 703 C C . THR A 1 112 ? -6.020 3.919 14.737 1.00 17.93 112 THR A C 1
ATOM 704 O O . THR A 1 112 ? -7.017 3.996 15.433 1.00 18.16 112 THR A O 1
ATOM 708 N N . GLN A 1 113 ? -6.033 3.480 13.476 1.00 18.72 113 GLN A N 1
ATOM 709 C CA . GLN A 1 113 ? -7.251 3.024 12.803 1.00 21.05 113 GLN A CA 1
ATOM 710 C C . GLN A 1 113 ? -7.884 1.818 13.517 1.00 19.33 113 GLN A C 1
ATOM 711 O O . GLN A 1 113 ? -9.097 1.752 13.665 1.00 20.92 113 GLN A O 1
ATOM 717 N N . LEU A 1 114 ? -7.060 0.872 13.944 1.00 17.97 114 LEU A N 1
ATOM 718 C CA . LEU A 1 114 ? -7.567 -0.360 14.538 1.00 16.32 114 LEU A CA 1
ATOM 719 C C . LEU A 1 114 ? -7.691 -0.302 16.079 1.00 15.84 114 LEU A C 1
ATOM 720 O O . LEU A 1 114 ? -8.215 -1.235 16.696 1.00 15.59 114 LEU A O 1
ATOM 725 N N . LEU A 1 115 ? -7.197 0.750 16.713 1.00 15.21 115 LEU A N 1
ATOM 726 C CA . LEU A 1 115 ? -7.193 0.784 18.203 1.00 14.96 115 LEU A CA 1
ATOM 727 C C . LEU A 1 115 ? -8.636 0.795 18.718 1.00 15.55 115 LEU A C 1
ATOM 728 O O . LEU A 1 115 ? -9.468 1.478 18.139 1.00 15.36 115 LEU A O 1
ATOM 733 N N . PRO A 1 116 ? -8.952 0.004 19.778 1.00 15.63 116 PRO A N 1
ATOM 734 C CA . PRO A 1 116 ? -10.316 0.100 20.385 1.00 16.14 116 PRO A CA 1
ATOM 735 C C . PRO A 1 116 ? -10.680 1.555 20.735 1.00 16.30 116 PRO A C 1
ATOM 736 O O . PRO A 1 116 ? -9.879 2.273 21.322 1.00 16.24 116 PRO A O 1
ATOM 740 N N . PRO A 1 117 ? -11.852 2.019 20.307 1.00 18.08 117 PRO A N 1
ATOM 741 C CA . PRO A 1 117 ? -12.056 3.461 20.443 1.00 18.50 117 PRO A CA 1
ATOM 742 C C . PRO A 1 117 ? -12.220 4.018 21.859 1.00 17.97 117 PRO A C 1
ATOM 743 O O . PRO A 1 117 ? -12.091 5.242 22.044 1.00 18.00 117 PRO A O 1
ATOM 747 N N . SER A 1 118 ? -12.482 3.150 22.845 1.00 16.91 118 SER A N 1
ATOM 748 C CA . SER A 1 118 ? -12.571 3.594 24.236 1.00 17.21 118 SER A CA 1
ATOM 749 C C . SER A 1 118 ? -11.287 4.299 24.695 1.00 16.45 118 SER A C 1
ATOM 750 O O . SER A 1 118 ? -11.346 5.171 25.549 1.00 18.35 118 SER A O 1
ATOM 753 N N . PHE A 1 119 ? -10.118 3.937 24.141 1.00 16.74 119 PHE A N 1
ATOM 754 C CA . PHE A 1 119 ? -8.891 4.613 24.585 1.00 16.20 119 PHE A CA 1
ATOM 755 C C . PHE A 1 119 ? -8.856 6.117 24.263 1.00 17.01 119 PHE A C 1
ATOM 756 O O . PHE A 1 119 ? -8.269 6.894 25.042 1.00 18.28 119 PHE A O 1
ATOM 764 N N . TRP A 1 120 ? -9.436 6.484 23.133 1.00 17.50 120 TRP A N 1
ATOM 765 C CA . TRP A 1 120 ? -9.576 7.905 22.746 1.00 19.50 120 TRP A CA 1
ATOM 766 C C . TRP A 1 120 ? -10.554 8.655 23.656 1.00 21.33 120 TRP A C 1
ATOM 767 O O . TRP A 1 120 ? -10.310 9.800 24.002 1.00 22.20 120 TRP A O 1
ATOM 778 N N . GLU A 1 121 ? -11.674 8.014 23.988 1.00 22.44 121 GLU A N 1
ATOM 779 C CA . GLU A 1 121 ? -12.754 8.637 24.793 1.00 24.52 121 GLU A CA 1
ATOM 780 C C . GLU A 1 121 ? -12.343 8.897 26.240 1.00 23.60 121 GLU A C 1
ATOM 781 O O . GLU A 1 121 ? -12.855 9.794 26.880 1.00 24.48 121 GLU A O 1
ATOM 787 N N . ASN A 1 122 ? -11.395 8.134 26.762 1.00 23.72 122 ASN A N 1
ATOM 788 C CA . ASN A 1 122 ? -11.047 8.243 28.184 1.00 23.85 122 ASN A CA 1
ATOM 789 C C . ASN A 1 122 ? -9.842 9.086 28.469 1.00 23.97 122 ASN A C 1
ATOM 790 O O . ASN A 1 122 ? -9.405 9.208 29.619 1.00 23.16 122 ASN A O 1
ATOM 795 N N . ASN A 1 123 ? -9.332 9.705 27.398 1.00 25.55 123 ASN A N 1
ATOM 796 C CA . ASN A 1 123 ? -8.173 10.584 27.494 1.00 25.17 123 ASN A CA 1
ATOM 797 C C . ASN A 1 123 ? -7.007 9.879 28.157 1.00 23.73 123 ASN A C 1
ATOM 798 O O . ASN A 1 123 ? -6.411 10.416 29.080 1.00 23.44 123 ASN A O 1
ATOM 803 N N . CYS A 1 124 ? -6.732 8.653 27.718 1.00 23.15 124 CYS A N 1
ATOM 804 C CA . CYS A 1 124 ? -5.689 7.821 28.359 1.00 21.94 124 CYS A CA 1
ATOM 805 C C . CYS A 1 124 ? -4.315 8.413 28.098 1.00 20.71 124 CYS A C 1
ATOM 806 O O . CYS A 1 124 ? -4.180 9.245 27.207 1.00 20.99 124 CYS A O 1
ATOM 809 N N . LYS A 1 125 ? -3.317 7.998 28.879 1.00 19.87 125 LYS A N 1
ATOM 810 C CA . LYS A 1 125 ? -1.907 8.234 28.534 1.00 18.46 125 LYS A CA 1
ATOM 811 C C . LYS A 1 125 ? -1.415 7.199 27.494 1.00 17.72 125 LYS A C 1
ATOM 812 O O . LYS A 1 125 ? -1.608 5.976 27.650 1.00 17.39 125 LYS A O 1
ATOM 818 N N . PHE A 1 126 ? -0.789 7.699 26.429 1.00 16.92 126 PHE A N 1
ATOM 819 C CA . PHE A 1 126 ? -0.147 6.806 25.442 1.00 15.79 126 PHE A CA 1
ATOM 820 C C . PHE A 1 126 ? 1.335 7.075 25.425 1.00 16.06 126 PHE A C 1
ATOM 821 O O . PHE A 1 126 ? 1.750 8.267 25.310 1.00 15.29 126 PHE A O 1
ATOM 829 N N . LEU A 1 127 ? 2.130 6.004 25.535 1.00 14.86 127 LEU A N 1
ATOM 830 C CA . LEU A 1 127 ? 3.572 6.118 25.380 1.00 15.36 127 LEU A CA 1
ATOM 831 C C . LEU A 1 127 ? 3.926 5.458 24.051 1.00 14.97 127 LEU A C 1
ATOM 832 O O . LEU A 1 127 ? 3.841 4.214 23.912 1.00 13.32 127 LEU A O 1
ATOM 837 N N . TYR A 1 128 ? 4.279 6.297 23.073 1.00 14.22 128 TYR A N 1
ATOM 838 C CA . TYR A 1 128 ? 4.585 5.772 21.734 1.00 14.95 128 TYR A CA 1
ATOM 839 C C . TYR A 1 128 ? 6.098 5.774 21.508 1.00 15.58 128 TYR A C 1
ATOM 840 O O . TYR A 1 128 ? 6.801 6.772 21.833 1.00 16.41 128 TYR A O 1
ATOM 849 N N . VAL A 1 129 ? 6.640 4.682 20.970 1.00 14.75 129 VAL A N 1
ATOM 850 C CA . VAL A 1 129 ? 8.078 4.714 20.621 1.00 13.50 129 VAL A CA 1
ATOM 851 C C . VAL A 1 129 ? 8.154 4.440 19.112 1.00 13.98 129 VAL A C 1
ATOM 852 O O . VAL A 1 129 ? 7.638 3.418 18.636 1.00 13.76 129 VAL A O 1
ATOM 856 N N . ALA A 1 130 ? 8.778 5.379 18.382 1.00 13.17 130 ALA A N 1
ATOM 857 C CA . ALA A 1 130 ? 9.027 5.237 16.940 1.00 12.37 130 ALA A CA 1
ATOM 858 C C . ALA A 1 130 ? 10.474 4.865 16.710 1.00 13.01 130 ALA A C 1
ATOM 859 O O . ALA A 1 130 ? 11.341 5.182 17.513 1.00 13.65 130 ALA A O 1
ATOM 861 N N . ARG A 1 131 ? 10.761 4.204 15.597 1.00 12.83 131 ARG A N 1
ATOM 862 C CA . ARG A 1 131 ? 12.166 3.876 15.262 1.00 12.99 131 ARG A CA 1
ATOM 863 C C . ARG A 1 131 ? 12.308 3.991 13.749 1.00 12.87 131 ARG A C 1
ATOM 864 O O . ARG A 1 131 ? 11.332 3.761 13.035 1.00 13.61 131 ARG A O 1
ATOM 872 N N . ASN A 1 132 ? 13.485 4.385 13.251 1.00 14.08 132 ASN A N 1
ATOM 873 C CA . ASN A 1 132 ? 13.583 4.584 11.792 1.00 14.96 132 ASN A CA 1
ATOM 874 C C . ASN A 1 132 ? 13.164 3.331 10.979 1.00 14.91 132 ASN A C 1
ATOM 875 O O . ASN A 1 132 ? 13.393 2.179 11.410 1.00 14.15 132 ASN A O 1
ATOM 880 N N . ALA A 1 133 ? 12.588 3.590 9.804 1.00 14.45 133 ALA A N 1
ATOM 881 C CA . ALA A 1 133 ? 12.000 2.530 8.976 1.00 14.76 133 ALA A CA 1
ATOM 882 C C . ALA A 1 133 ? 13.015 1.474 8.524 1.00 14.66 133 ALA A C 1
ATOM 883 O O . ALA A 1 133 ? 12.671 0.305 8.339 1.00 13.89 133 ALA A O 1
ATOM 885 N N . LYS A 1 134 ? 14.259 1.899 8.318 1.00 15.46 134 LYS A N 1
ATOM 886 C CA . LYS A 1 134 ? 15.301 1.024 7.761 1.00 15.89 134 LYS A CA 1
ATOM 887 C C . LYS A 1 134 ? 15.745 0.043 8.811 1.00 14.56 134 LYS A C 1
ATOM 888 O O . LYS A 1 134 ? 15.840 -1.154 8.546 1.00 14.27 134 LYS A O 1
ATOM 894 N N . ASP A 1 135 ? 15.955 0.532 10.040 1.00 15.02 135 ASP A N 1
ATOM 895 C CA . ASP A 1 135 ? 16.311 -0.374 11.140 1.00 14.55 135 ASP A CA 1
ATOM 896 C C . ASP A 1 135 ? 15.143 -1.249 11.541 1.00 14.18 135 ASP A C 1
ATOM 897 O O . ASP A 1 135 ? 15.364 -2.398 11.934 1.00 13.63 135 ASP A O 1
ATOM 902 N N . CYS A 1 136 ? 13.913 -0.731 11.435 1.00 13.60 136 CYS A N 1
ATOM 903 C CA . CYS A 1 136 ? 12.724 -1.582 11.675 1.00 14.16 136 CYS A CA 1
ATOM 904 C C . CYS A 1 136 ? 12.635 -2.737 10.666 1.00 14.63 136 CYS A C 1
ATOM 905 O O . CYS A 1 136 ? 12.379 -3.868 11.028 1.00 13.46 136 CYS A O 1
ATOM 908 N N . MET A 1 137 ? 12.902 -2.442 9.388 1.00 14.12 137 MET A N 1
ATOM 909 C CA . MET A 1 137 ? 12.874 -3.477 8.361 1.00 14.12 137 MET A CA 1
ATOM 910 C C . MET A 1 137 ? 13.874 -4.588 8.673 1.00 14.17 137 MET A C 1
ATOM 911 O O . MET A 1 137 ? 13.550 -5.764 8.585 1.00 15.01 137 MET A O 1
ATOM 916 N N . VAL A 1 138 ? 15.103 -4.211 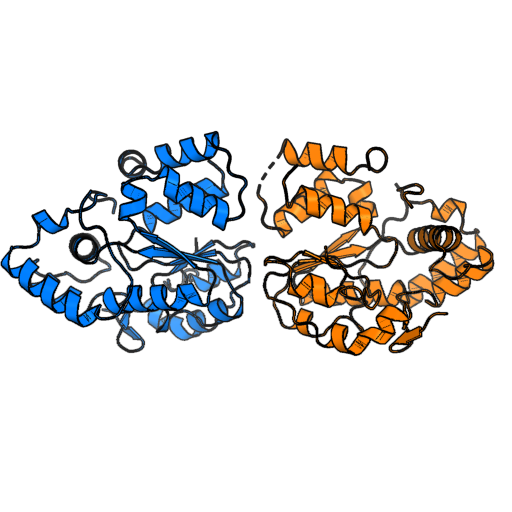9.024 1.00 14.62 138 VAL A N 1
ATOM 917 C CA . VAL A 1 138 ? 16.126 -5.190 9.354 1.00 15.13 138 VAL A CA 1
ATOM 918 C C . VAL A 1 138 ? 15.748 -6.029 10.578 1.00 14.91 138 VAL A C 1
ATOM 919 O O . VAL A 1 138 ? 15.873 -7.266 10.582 1.00 15.10 138 VAL A O 1
ATOM 923 N N . SER A 1 139 ? 15.271 -5.357 11.626 1.00 14.08 139 SER A N 1
ATOM 924 C CA . SER A 1 139 ? 14.946 -6.075 12.869 1.00 14.94 139 SER A CA 1
ATOM 925 C C . SER A 1 139 ? 13.782 -7.045 12.598 1.00 14.16 139 SER A C 1
ATOM 926 O O . SER A 1 139 ? 13.781 -8.167 13.101 1.00 14.60 139 SER A O 1
ATOM 929 N N . TYR A 1 140 ? 12.807 -6.624 11.782 1.00 14.61 140 TYR A N 1
ATOM 930 C CA . TYR A 1 140 ? 11.604 -7.436 11.571 1.00 15.40 140 TYR A CA 1
ATOM 931 C C . TYR A 1 140 ? 12.009 -8.640 10.703 1.00 16.93 140 TYR A C 1
ATOM 932 O O . TYR A 1 140 ? 11.566 -9.766 10.925 1.00 17.47 140 TYR A O 1
ATOM 941 N N . TYR A 1 141 ? 12.869 -8.402 9.715 1.00 16.99 141 TYR A N 1
ATOM 942 C CA . TYR A 1 141 ? 13.353 -9.514 8.874 1.00 18.38 141 TYR A CA 1
ATOM 943 C C . TYR A 1 141 ? 13.953 -10.671 9.715 1.00 18.44 141 TYR A C 1
ATOM 944 O O . TYR A 1 141 ? 13.506 -11.809 9.621 1.00 18.66 141 TYR A O 1
ATOM 953 N N . HIS A 1 142 ? 14.913 -10.367 10.578 1.00 19.34 142 HIS A N 1
ATOM 954 C CA . HIS A 1 142 ? 15.552 -11.382 11.419 1.00 19.52 142 HIS A CA 1
ATOM 955 C C . HIS A 1 142 ? 14.588 -11.998 12.407 1.00 20.59 142 HIS A C 1
ATOM 956 O O . HIS A 1 142 ? 14.643 -13.201 12.639 1.00 20.66 142 HIS A O 1
ATOM 963 N N . PHE A 1 143 ? 13.705 -11.187 12.979 1.00 19.80 143 PHE A N 1
ATOM 964 C CA . PHE A 1 143 ? 12.629 -11.705 13.843 1.00 20.57 143 PHE A CA 1
ATOM 965 C C . PHE A 1 143 ? 11.708 -12.706 13.140 1.00 20.52 143 PHE A C 1
ATOM 966 O O . PHE A 1 143 ? 11.385 -13.746 13.716 1.00 21.73 143 PHE A O 1
ATOM 974 N N . GLN A 1 144 ? 11.278 -12.399 11.917 1.00 20.18 144 GLN A N 1
ATOM 975 C CA . GLN A 1 144 ? 10.445 -13.353 11.142 1.00 20.76 144 GLN A CA 1
ATOM 976 C C . GLN A 1 144 ? 11.183 -14.656 10.874 1.00 22.52 144 GLN A C 1
ATOM 977 O O . GLN A 1 144 ? 10.570 -15.741 10.914 1.00 21.31 144 GLN A O 1
ATOM 983 N N . ARG A 1 145 ? 12.501 -14.567 10.685 1.00 23.48 145 ARG A N 1
ATOM 984 C CA . ARG A 1 145 ? 13.326 -15.776 10.510 1.00 27.36 145 ARG A CA 1
ATOM 985 C C . ARG A 1 145 ? 13.407 -16.653 11.751 1.00 29.63 145 ARG A C 1
ATOM 986 O O . ARG A 1 145 ? 13.343 -17.891 11.657 1.00 29.67 145 ARG A O 1
ATOM 994 N N . MET A 1 146 ? 13.574 -16.032 12.914 1.00 31.53 146 MET A N 1
ATOM 995 C CA . MET A 1 146 ? 13.760 -16.813 14.137 1.00 34.91 146 MET A CA 1
ATOM 996 C C . MET A 1 146 ? 12.455 -17.202 14.832 1.00 33.80 146 MET A C 1
ATOM 997 O O . MET A 1 146 ? 12.466 -18.070 15.701 1.00 34.36 146 MET A O 1
ATOM 1002 N N . ASN A 1 147 ? 11.338 -16.584 14.449 1.00 32.68 147 ASN A N 1
ATOM 1003 C CA . ASN A 1 147 ? 10.063 -16.793 15.150 1.00 32.42 147 ASN A CA 1
ATOM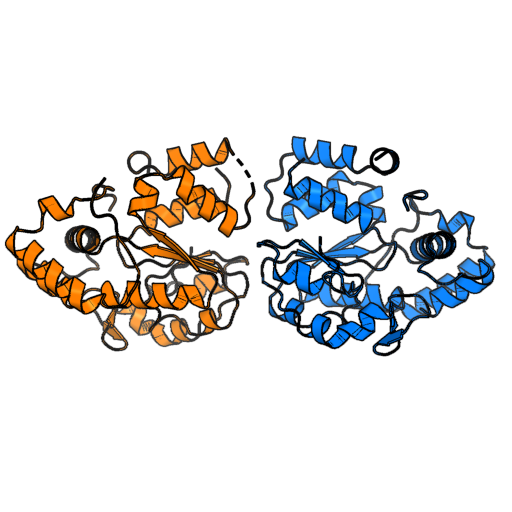 1004 C C . ASN A 1 147 ? 9.055 -17.615 14.367 1.00 31.82 147 ASN A C 1
ATOM 1005 O O . ASN A 1 147 ? 8.525 -17.164 13.365 1.00 31.23 147 ASN A O 1
ATOM 1010 N N . HIS A 1 148 ? 8.767 -18.830 14.844 1.00 32.07 148 HIS A N 1
ATOM 1011 C CA . HIS A 1 148 ? 7.917 -19.769 14.102 1.00 31.75 148 HIS A CA 1
ATOM 1012 C C . HIS A 1 148 ? 6.493 -19.283 13.909 1.00 31.12 148 HIS A C 1
ATOM 1013 O O . HIS A 1 148 ? 5.784 -19.776 13.051 1.00 31.97 148 HIS A O 1
ATOM 1020 N N . MET A 1 149 ? 6.083 -18.302 14.705 1.00 30.83 149 MET A N 1
ATOM 1021 C CA . MET A 1 149 ? 4.723 -17.762 14.651 1.00 30.12 149 MET A CA 1
ATOM 1022 C C . MET A 1 149 ? 4.570 -16.683 13.579 1.00 28.73 149 MET A C 1
ATOM 1023 O O . MET A 1 149 ? 3.460 -16.220 13.296 1.00 27.39 149 MET A O 1
ATOM 1028 N N . LEU A 1 150 ? 5.700 -16.290 12.995 1.00 27.85 150 LEU A N 1
ATOM 1029 C CA . LEU A 1 150 ? 5.719 -15.329 11.905 1.00 27.49 150 LEU A CA 1
ATOM 1030 C C . LEU A 1 150 ? 6.180 -15.976 10.599 1.00 27.49 150 LEU A C 1
ATOM 1031 O O . LEU A 1 150 ? 7.054 -16.844 10.611 1.00 26.21 150 LEU A O 1
ATOM 1036 N N . PRO A 1 151 ? 5.611 -15.522 9.475 1.00 27.81 151 PRO A N 1
ATOM 1037 C CA . PRO A 1 151 ? 5.930 -16.173 8.202 1.00 29.00 151 PRO A CA 1
ATOM 1038 C C . PRO A 1 151 ? 7.407 -16.018 7.839 1.00 29.31 151 PRO A C 1
ATOM 1039 O O . PRO A 1 151 ? 8.044 -15.042 8.219 1.00 29.28 151 PRO A O 1
ATOM 1043 N N . ASP A 1 152 ? 7.937 -17.018 7.142 1.00 29.43 152 ASP A N 1
ATOM 1044 C CA . ASP A 1 152 ? 9.251 -16.965 6.514 1.00 28.56 152 ASP A CA 1
ATOM 1045 C C . ASP A 1 152 ? 9.305 -15.683 5.693 1.00 26.88 152 ASP A C 1
ATOM 1046 O O . ASP A 1 152 ? 8.401 -15.421 4.893 1.00 26.67 152 ASP A O 1
ATOM 1051 N N . PRO A 1 153 ? 10.323 -14.828 5.927 1.00 26.06 153 PRO A N 1
ATOM 1052 C CA . PRO A 1 153 ? 10.376 -13.544 5.209 1.00 25.35 153 PRO A CA 1
ATOM 1053 C C . PRO A 1 153 ? 10.940 -13.637 3.786 1.00 25.52 153 PRO A C 1
ATOM 1054 O O . PRO A 1 153 ? 11.032 -12.622 3.084 1.00 24.25 153 PRO A O 1
ATOM 1058 N N . GLY A 1 154 ? 11.340 -14.833 3.371 1.00 26.01 154 GLY A N 1
ATOM 1059 C CA . GLY A 1 154 ? 11.989 -14.968 2.057 1.00 26.63 154 GLY A CA 1
ATOM 1060 C C . GLY A 1 154 ? 13.433 -14.500 2.142 1.00 26.63 154 GLY A C 1
ATOM 1061 O O . GLY A 1 154 ? 13.990 -14.418 3.225 1.00 27.32 154 GLY A O 1
ATOM 1062 N N . THR A 1 155 ? 14.048 -14.208 0.993 1.00 26.06 155 THR A N 1
ATOM 1063 C CA . THR A 1 155 ? 15.386 -13.623 0.971 1.00 24.27 155 THR A CA 1
ATOM 1064 C C . THR A 1 155 ? 15.289 -12.178 1.459 1.00 23.18 155 THR A C 1
ATOM 1065 O O . THR A 1 155 ? 14.206 -11.608 1.457 1.00 22.69 155 THR A O 1
ATOM 1069 N N . TRP A 1 156 ? 16.417 -11.585 1.839 1.00 22.58 156 TRP A N 1
ATOM 1070 C CA . TRP A 1 156 ? 16.453 -10.148 2.098 1.00 21.88 156 TRP A CA 1
ATOM 1071 C C . TRP A 1 156 ? 15.857 -9.339 0.955 1.00 21.97 156 TRP A C 1
ATOM 1072 O O . TRP A 1 156 ? 15.092 -8.395 1.176 1.00 20.42 156 TRP A O 1
ATOM 1083 N N . GLU A 1 157 ? 16.198 -9.696 -0.291 1.00 21.49 157 GLU A N 1
ATOM 1084 C CA . GLU A 1 157 ? 15.723 -8.906 -1.426 1.00 22.15 157 GLU A CA 1
ATOM 1085 C C . GLU A 1 157 ? 14.199 -8.944 -1.557 1.00 21.52 157 GLU A C 1
ATOM 1086 O O . GLU A 1 157 ? 13.578 -7.933 -1.904 1.00 21.89 157 GLU A O 1
ATOM 1092 N N . GLU A 1 158 ? 13.607 -10.115 -1.291 1.00 21.66 158 GLU A N 1
ATOM 1093 C CA . GLU A 1 158 ? 12.140 -10.253 -1.275 1.00 21.97 158 GLU A CA 1
ATOM 1094 C C . GLU A 1 158 ? 11.480 -9.466 -0.120 1.00 21.62 158 GLU A C 1
ATOM 1095 O O . GLU A 1 158 ? 10.532 -8.701 -0.330 1.00 22.01 158 GLU A O 1
ATOM 1101 N N . TYR A 1 159 ? 12.015 -9.646 1.071 1.00 20.61 159 TYR A N 1
ATOM 1102 C CA . TYR A 1 159 ? 11.466 -8.978 2.259 1.00 20.71 159 TYR A CA 1
ATOM 1103 C C . TYR A 1 159 ? 11.470 -7.454 2.184 1.00 19.55 159 TYR A C 1
ATOM 1104 O O . TYR A 1 159 ? 10.538 -6.807 2.652 1.00 20.01 159 TYR A O 1
ATOM 1113 N N . PHE A 1 160 ? 12.518 -6.889 1.576 1.00 19.31 160 PHE A N 1
ATOM 1114 C CA . PHE A 1 160 ? 12.615 -5.474 1.315 1.00 18.79 160 PHE A CA 1
ATOM 1115 C C . PHE A 1 160 ? 11.315 -4.935 0.720 1.00 19.84 160 PHE A C 1
ATOM 1116 O O . PHE A 1 160 ? 10.768 -3.943 1.221 1.00 18.96 160 PHE A O 1
ATOM 1124 N N . GLU A 1 161 ? 10.846 -5.560 -0.373 1.00 19.68 161 GLU A N 1
ATOM 1125 C CA . GLU A 1 161 ? 9.620 -5.127 -1.045 1.00 19.87 161 GLU A CA 1
ATOM 1126 C C . GLU A 1 161 ? 8.365 -5.409 -0.198 1.00 19.05 161 GLU A C 1
ATOM 1127 O O . GLU A 1 161 ? 7.444 -4.591 -0.158 1.00 20.99 161 GLU A O 1
ATOM 1133 N N . THR A 1 162 ? 8.360 -6.556 0.456 1.00 19.45 162 THR A N 1
ATOM 1134 C CA . THR A 1 162 ? 7.265 -6.983 1.329 1.00 19.59 162 THR A CA 1
ATOM 1135 C C . THR A 1 162 ? 7.039 -5.930 2.423 1.00 18.75 162 THR A C 1
ATOM 1136 O O . THR A 1 162 ? 5.907 -5.479 2.659 1.00 19.51 162 THR A O 1
ATOM 1140 N N . PHE A 1 163 ? 8.126 -5.551 3.085 1.00 17.48 163 PHE A N 1
ATOM 1141 C CA . PHE A 1 163 ? 8.065 -4.576 4.166 1.00 17.33 163 PHE A CA 1
ATOM 1142 C C . PHE A 1 163 ? 7.660 -3.203 3.665 1.00 17.77 163 PHE A C 1
ATOM 1143 O O . PHE A 1 163 ? 6.839 -2.524 4.290 1.00 18.03 163 PHE A O 1
ATOM 1151 N N . ILE A 1 164 ? 8.212 -2.763 2.527 1.00 18.34 164 ILE A N 1
ATOM 1152 C CA . ILE A 1 164 ? 7.796 -1.471 1.973 1.00 20.15 164 ILE A CA 1
ATOM 1153 C C . ILE A 1 164 ? 6.292 -1.470 1.669 1.00 20.70 164 ILE A C 1
ATOM 1154 O O . ILE A 1 164 ? 5.622 -0.462 1.884 1.00 22.49 164 ILE A O 1
ATOM 1159 N N . ASN A 1 165 ? 5.771 -2.602 1.224 1.00 21.63 165 ASN A N 1
ATOM 1160 C CA . ASN A 1 165 ? 4.331 -2.725 0.893 1.00 23.37 165 ASN A CA 1
ATOM 1161 C C . ASN A 1 165 ? 3.456 -2.960 2.115 1.00 22.56 165 ASN A C 1
ATOM 1162 O O . ASN A 1 165 ? 2.223 -2.984 2.010 1.00 22.97 165 ASN A O 1
ATOM 1167 N N . GLY A 1 166 ? 4.092 -3.125 3.276 1.00 22.22 166 GLY A N 1
ATOM 1168 C CA . GLY A 1 166 ? 3.331 -3.292 4.528 1.00 20.93 166 GLY A CA 1
ATOM 1169 C C . GLY A 1 166 ? 2.709 -4.662 4.687 1.00 21.70 166 GLY A C 1
ATOM 1170 O O . GLY A 1 166 ? 1.782 -4.827 5.485 1.00 20.25 166 GLY A O 1
ATOM 1171 N N . LYS A 1 167 ? 3.205 -5.663 3.947 1.00 20.70 167 LYS A N 1
ATOM 1172 C CA . LYS A 1 167 ? 2.607 -7.005 3.961 1.00 21.44 167 LYS A CA 1
ATOM 1173 C C . LYS A 1 167 ? 3.210 -7.877 5.041 1.00 20.44 167 LYS A C 1
ATOM 1174 O O . LYS A 1 167 ? 3.743 -8.982 4.794 1.00 20.49 167 LYS A O 1
ATOM 1180 N N . VAL A 1 168 ? 3.133 -7.350 6.267 1.00 18.72 168 VAL A N 1
ATOM 1181 C CA . VAL A 1 168 ? 3.738 -7.990 7.419 1.00 17.52 168 VAL A CA 1
ATOM 1182 C C . VAL A 1 168 ? 2.691 -7.881 8.518 1.00 16.42 168 VAL A C 1
ATOM 1183 O O . VAL A 1 168 ? 1.755 -7.087 8.380 1.00 16.50 168 VAL A O 1
ATOM 1187 N N . VAL A 1 169 ? 2.843 -8.678 9.582 1.00 16.73 169 VAL A N 1
ATOM 1188 C CA . VAL A 1 169 ? 1.839 -8.663 10.659 1.00 16.37 169 VAL A CA 1
ATOM 1189 C C . VAL A 1 169 ? 1.881 -7.273 11.302 1.00 16.11 169 VAL A C 1
ATOM 1190 O O . VAL A 1 169 ? 2.991 -6.743 11.533 1.00 16.07 169 VAL A O 1
ATOM 1194 N N . TRP A 1 170 ? 0.687 -6.722 11.586 1.00 15.67 170 TRP A N 1
ATOM 1195 C CA . TRP A 1 170 ? 0.463 -5.334 12.058 1.00 16.04 170 TRP A CA 1
ATOM 1196 C C . TRP A 1 170 ? 0.630 -4.234 11.002 1.00 15.65 170 TRP A C 1
ATOM 1197 O O . TRP A 1 170 ? 0.436 -3.047 11.278 1.00 15.61 170 TRP A O 1
ATOM 1208 N N . GLY A 1 171 ? 0.856 -4.627 9.751 1.00 15.43 171 GLY A N 1
ATOM 1209 C CA . GLY A 1 171 ? 0.628 -3.679 8.661 1.00 15.85 171 GLY A CA 1
ATOM 1210 C C . GLY A 1 171 ? 1.822 -2.782 8.364 1.00 14.83 171 GLY A C 1
ATOM 1211 O O . GLY A 1 171 ? 2.962 -3.091 8.753 1.00 14.97 171 GLY A O 1
ATOM 1212 N N . SER A 1 172 ? 1.553 -1.652 7.700 1.00 15.42 172 SER A N 1
ATOM 1213 C CA . SER A 1 172 ? 2.630 -0.785 7.186 1.00 15.35 172 SER A CA 1
ATOM 1214 C C . SER A 1 172 ? 3.276 0.045 8.312 1.00 14.64 172 SER A C 1
ATOM 1215 O O . SER A 1 172 ? 2.565 0.697 9.084 1.00 13.26 172 SER A O 1
ATOM 1218 N N . TRP A 1 173 ? 4.613 0.045 8.372 1.00 13.34 173 TRP A N 1
ATOM 1219 C CA . TRP A 1 173 ? 5.359 0.992 9.184 1.00 14.11 173 TRP A CA 1
ATOM 1220 C C . TRP A 1 173 ? 4.889 2.432 8.926 1.00 15.04 173 TRP A C 1
ATOM 1221 O O . TRP A 1 173 ? 4.713 3.205 9.871 1.00 14.35 173 TRP A O 1
ATOM 1232 N N . PHE A 1 174 ? 4.701 2.799 7.646 1.00 14.68 174 PHE A N 1
ATOM 1233 C CA . PHE A 1 174 ? 4.358 4.175 7.287 1.00 15.43 174 PHE A CA 1
ATOM 1234 C C . PHE A 1 174 ? 3.020 4.592 7.873 1.00 15.09 174 PHE A C 1
ATOM 1235 O O . PHE A 1 174 ? 2.898 5.667 8.492 1.00 15.25 174 PHE A O 1
ATOM 1243 N N . ASP A 1 175 ? 2.029 3.731 7.702 1.00 15.73 175 ASP A N 1
ATOM 1244 C CA . ASP A 1 175 ? 0.677 4.047 8.160 1.00 18.30 175 ASP A CA 1
ATOM 1245 C C . ASP A 1 175 ? 0.683 4.156 9.687 1.00 17.78 175 ASP A C 1
ATOM 1246 O O . ASP A 1 175 ? 0.046 5.028 10.259 1.00 16.74 175 ASP A O 1
ATOM 1251 N N . HIS A 1 176 ? 1.420 3.262 10.338 1.00 17.11 176 HIS A N 1
ATOM 1252 C CA . HIS A 1 176 ? 1.466 3.228 11.818 1.00 16.37 176 HIS A CA 1
ATOM 1253 C C . HIS A 1 176 ? 1.993 4.539 12.377 1.00 15.68 176 HIS A C 1
ATOM 1254 O O . HIS A 1 176 ? 1.351 5.198 13.209 1.00 15.22 176 HIS A O 1
ATOM 1261 N N . VAL A 1 177 ? 3.189 4.894 11.919 1.00 15.65 177 VAL A N 1
ATOM 1262 C CA . VAL A 1 177 ? 3.914 6.037 12.451 1.00 16.53 177 VAL A CA 1
ATOM 1263 C C . VAL A 1 177 ? 3.196 7.331 12.107 1.00 16.82 177 VAL A C 1
ATOM 1264 O O . VAL A 1 177 ? 3.057 8.193 12.983 1.00 17.28 177 VAL A O 1
ATOM 1268 N N . LYS A 1 178 ? 2.746 7.471 10.846 1.00 18.10 178 LYS A N 1
ATOM 1269 C CA . LYS A 1 178 ? 1.981 8.676 10.440 1.00 18.28 178 LYS A CA 1
ATOM 1270 C C . LYS A 1 178 ? 0.726 8.915 11.306 1.00 18.00 178 LYS A C 1
ATOM 1271 O O . LYS A 1 178 ? 0.528 10.019 11.806 1.00 18.84 178 LYS A O 1
ATOM 1277 N N . GLY A 1 179 ? -0.064 7.858 11.506 1.00 18.24 179 GLY A N 1
ATOM 1278 C CA . GLY A 1 179 ? -1.293 7.880 12.320 1.00 18.23 179 GLY A CA 1
ATOM 1279 C C . GLY A 1 179 ? -1.041 8.318 13.741 1.00 18.17 179 GLY A C 1
ATOM 1280 O O . GLY A 1 179 ? -1.712 9.243 14.256 1.00 17.96 179 GLY A O 1
ATOM 1281 N N . TRP A 1 180 ? -0.055 7.691 14.386 1.00 17.03 180 TRP A N 1
ATOM 1282 C CA . TRP A 1 180 ? 0.264 8.039 15.796 1.00 16.32 180 TRP A CA 1
ATOM 1283 C C . TRP A 1 180 ? 0.868 9.459 15.939 1.00 17.30 180 TRP A C 1
ATOM 1284 O O . TRP A 1 180 ? 0.541 10.197 16.865 1.00 16.87 180 TRP A O 1
ATOM 1295 N N . TRP A 1 181 ? 1.732 9.828 15.000 1.00 16.77 181 TRP A N 1
ATOM 1296 C CA . TRP A 1 181 ? 2.274 11.188 14.944 1.00 18.17 181 TRP A CA 1
ATOM 1297 C C . TRP A 1 181 ? 1.165 12.235 14.821 1.00 19.54 181 TRP A C 1
ATOM 1298 O O . TRP A 1 181 ? 1.218 13.227 15.537 1.00 20.76 181 TRP A O 1
ATOM 1309 N N . GLU A 1 182 ? 0.181 12.000 13.942 1.00 21.11 182 GLU A N 1
ATOM 1310 C CA . GLU A 1 182 ? -0.992 12.895 13.748 1.00 25.54 182 GLU A CA 1
ATOM 1311 C C . GLU A 1 182 ? -1.764 13.067 15.066 1.00 24.29 182 GLU A C 1
ATOM 1312 O O . GLU A 1 182 ? -2.237 14.151 15.391 1.00 24.76 182 GLU A O 1
ATOM 1318 N N . MET A 1 183 ? -1.956 11.960 15.778 1.00 23.39 183 MET A N 1
ATOM 1319 C CA . MET A 1 183 ? -2.778 11.946 16.987 1.00 22.24 183 MET A CA 1
ATOM 1320 C C . MET A 1 183 ? -2.152 12.640 18.192 1.00 22.50 183 MET A C 1
ATOM 1321 O O . MET A 1 183 ? -2.874 13.060 19.123 1.00 20.91 183 MET A O 1
ATOM 1326 N N . LYS A 1 184 ? -0.824 12.804 18.181 1.00 21.80 184 LYS A N 1
ATOM 1327 C CA . LYS A 1 184 ? -0.111 13.370 19.324 1.00 23.67 184 LYS A CA 1
ATOM 1328 C C . LYS A 1 184 ? -0.568 14.814 19.646 1.00 24.66 184 LYS A C 1
ATOM 1329 O O . LYS A 1 184 ? -0.337 15.300 20.742 1.00 24.89 184 LYS A O 1
ATOM 1335 N N . ASP A 1 185 ? -1.179 15.466 18.662 1.00 25.97 185 ASP A N 1
ATOM 1336 C CA . ASP A 1 185 ? -1.581 16.872 18.738 1.00 28.53 185 ASP A CA 1
ATOM 1337 C C . ASP A 1 185 ? -2.947 17.012 19.455 1.00 28.10 185 ASP A C 1
ATOM 1338 O O . ASP A 1 185 ? -3.342 18.110 19.832 1.00 28.13 185 ASP A O 1
ATOM 1343 N N . ARG A 1 186 ? -3.667 15.897 19.591 1.00 26.49 186 ARG A N 1
ATOM 1344 C CA . ARG A 1 186 ? -5.056 15.857 20.068 1.00 26.42 186 ARG A CA 1
ATOM 1345 C C . ARG A 1 186 ? -5.245 14.988 21.311 1.00 25.07 186 ARG A C 1
ATOM 1346 O O . ARG A 1 186 ? -6.316 15.038 21.946 1.00 24.86 186 ARG A O 1
ATOM 1354 N N . HIS A 1 187 ? -4.246 14.166 21.629 1.00 22.88 187 HIS A N 1
ATOM 1355 C CA . HIS A 1 187 ? -4.318 13.200 22.728 1.00 22.13 187 HIS A CA 1
ATOM 1356 C C . HIS A 1 187 ? -3.051 13.229 23.557 1.00 21.36 187 HIS A C 1
ATOM 1357 O O . HIS A 1 187 ? -2.044 13.830 23.140 1.00 21.38 187 HIS A O 1
ATOM 1364 N N . GLN A 1 188 ? -3.088 12.589 24.721 1.00 20.48 188 GLN A N 1
ATOM 1365 C CA . GLN A 1 188 ? -2.015 12.650 25.703 1.00 21.33 188 GLN A CA 1
ATOM 1366 C C . GLN A 1 188 ? -0.937 11.620 25.340 1.00 21.10 188 GLN A C 1
ATOM 1367 O O . GLN A 1 188 ? -0.850 10.532 25.922 1.00 19.82 188 GLN A O 1
ATOM 1373 N N . ILE A 1 189 ? -0.135 11.956 24.324 1.00 21.24 189 ILE A N 1
ATOM 1374 C CA . ILE A 1 189 ? 0.843 11.002 23.796 1.00 20.00 189 ILE A CA 1
ATOM 1375 C C . ILE A 1 189 ? 2.245 11.500 24.069 1.00 19.92 189 ILE A C 1
ATOM 1376 O O . ILE A 1 189 ? 2.598 12.615 23.634 1.00 19.21 189 ILE A O 1
ATOM 1381 N N . LEU A 1 190 ? 3.039 10.703 24.770 1.00 18.36 190 LEU A N 1
ATOM 1382 C CA . LEU A 1 190 ? 4.458 10.977 24.858 1.00 18.33 190 LEU A CA 1
ATOM 1383 C C . LEU A 1 190 ? 5.126 10.208 23.721 1.00 18.38 190 LEU A C 1
ATOM 1384 O O . LEU A 1 190 ? 5.155 8.962 23.734 1.00 17.72 190 LEU A O 1
ATOM 1389 N N . PHE A 1 191 ? 5.646 10.952 22.743 1.00 16.88 191 PHE A N 1
ATOM 1390 C CA . PHE A 1 191 ? 6.096 10.351 21.485 1.00 16.88 191 PHE A CA 1
ATOM 1391 C C . PHE A 1 191 ? 7.601 10.347 21.485 1.00 16.90 191 PHE A C 1
ATOM 1392 O O . PHE A 1 191 ? 8.238 11.410 21.375 1.00 17.68 191 PHE A O 1
ATOM 1400 N N . LEU A 1 192 ? 8.172 9.170 21.679 1.00 15.46 192 LEU A N 1
ATOM 1401 C CA . LEU A 1 192 ? 9.626 9.030 21.790 1.00 15.34 192 LEU A CA 1
ATOM 1402 C C . LEU A 1 192 ? 10.189 8.347 20.557 1.00 15.50 192 LEU A C 1
ATOM 1403 O O . LEU A 1 192 ? 9.447 7.695 19.802 1.00 14.71 192 LEU A O 1
ATOM 1408 N N . PHE A 1 193 ? 11.516 8.473 20.407 1.00 15.04 193 PHE A N 1
ATOM 1409 C CA . PHE A 1 193 ? 12.269 7.857 19.300 1.00 15.47 193 PHE A CA 1
ATOM 1410 C C . PHE A 1 193 ? 13.314 6.943 19.870 1.00 14.56 193 PHE A C 1
ATOM 1411 O O . PHE A 1 193 ? 14.078 7.348 20.748 1.00 15.48 193 PHE A O 1
ATOM 1419 N N . TYR A 1 194 ? 13.308 5.697 19.414 1.00 14.94 194 TYR A N 1
ATOM 1420 C CA . TYR A 1 194 ? 14.323 4.702 19.739 1.00 14.64 194 TYR A CA 1
ATOM 1421 C C . TYR A 1 194 ? 15.751 5.264 19.689 1.00 15.34 194 TYR A C 1
ATOM 1422 O O . TYR A 1 194 ? 16.559 5.028 20.608 1.00 14.46 194 TYR A O 1
ATOM 1431 N N . GLU A 1 195 ? 16.053 6.012 18.630 1.00 15.77 195 GLU A N 1
ATOM 1432 C CA . GLU A 1 195 ? 17.427 6.498 18.455 1.00 16.75 195 GLU A CA 1
ATOM 1433 C C . GLU A 1 195 ? 17.801 7.531 19.530 1.00 16.75 195 GLU A C 1
ATOM 1434 O O . GLU A 1 195 ? 18.973 7.607 19.930 1.00 17.43 195 GLU A O 1
ATOM 1440 N N . ASP A 1 196 ? 16.818 8.321 19.975 1.00 17.39 196 ASP A N 1
ATOM 1441 C CA . ASP A 1 196 ? 17.014 9.309 21.081 1.00 18.17 196 ASP A CA 1
ATOM 1442 C C . ASP A 1 196 ? 17.304 8.579 22.391 1.00 18.18 196 ASP A C 1
ATOM 1443 O O . ASP A 1 196 ? 18.196 8.971 23.156 1.00 18.61 196 ASP A O 1
ATOM 1448 N N . ILE A 1 197 ? 16.554 7.509 22.669 1.00 18.75 197 ILE A N 1
ATOM 1449 C CA . ILE A 1 197 ? 16.829 6.679 23.849 1.00 17.42 197 ILE A CA 1
ATOM 1450 C C . ILE A 1 197 ? 18.229 6.054 23.765 1.00 17.70 197 ILE A C 1
ATOM 1451 O O . ILE A 1 197 ? 18.972 6.050 24.753 1.00 17.31 197 ILE A O 1
ATOM 1456 N N . LYS A 1 198 ? 18.627 5.558 22.590 1.00 16.16 198 LYS A N 1
ATOM 1457 C CA . LYS A 1 198 ? 19.973 4.999 22.475 1.00 16.78 198 LYS A CA 1
ATOM 1458 C C . LYS A 1 198 ? 21.020 6.106 22.693 1.00 17.43 198 LYS A C 1
ATOM 1459 O O . LYS A 1 198 ? 22.049 5.884 23.368 1.00 17.53 198 LYS A O 1
ATOM 1465 N N . ARG A 1 199 ? 20.753 7.290 22.150 1.00 18.20 199 ARG A N 1
ATOM 1466 C CA . ARG A 1 199 ? 21.759 8.370 22.220 1.00 19.61 199 ARG A CA 1
ATOM 1467 C C . ARG A 1 199 ? 21.922 8.926 23.625 1.00 19.84 199 ARG A C 1
ATOM 1468 O O . ARG A 1 199 ? 23.059 9.174 24.075 1.00 20.16 199 ARG A O 1
ATOM 1476 N N . ASP A 1 200 ? 20.804 9.185 24.287 1.00 19.19 200 ASP A N 1
ATOM 1477 C CA . ASP A 1 200 ? 20.863 9.722 25.652 1.00 19.95 200 ASP A CA 1
ATOM 1478 C C . ASP A 1 200 ? 19.745 9.103 26.499 1.00 18.98 200 ASP A C 1
ATOM 1479 O O . ASP A 1 200 ? 18.704 9.713 26.677 1.00 20.55 200 ASP A O 1
ATOM 1484 N N . PRO A 1 201 ? 19.956 7.867 26.985 1.00 18.15 201 PRO A N 1
ATOM 1485 C CA . PRO A 1 201 ? 18.863 7.166 27.690 1.00 18.07 201 PRO A CA 1
ATOM 1486 C C . PRO A 1 201 ? 18.384 7.900 28.936 1.00 17.58 201 PRO A C 1
ATOM 1487 O O . PRO A 1 201 ? 17.179 7.945 29.171 1.00 18.22 201 PRO A O 1
ATOM 1491 N N . LYS A 1 202 ? 19.285 8.562 29.674 1.00 17.76 202 LYS A N 1
ATOM 1492 C CA . LYS A 1 202 ? 18.833 9.302 30.877 1.00 17.96 202 LYS A CA 1
ATOM 1493 C C . LYS A 1 202 ? 17.858 10.428 30.537 1.00 18.12 202 LYS A C 1
ATOM 1494 O O . LYS A 1 202 ? 16.838 10.628 31.217 1.00 17.77 202 LYS A O 1
ATOM 1500 N N . HIS A 1 203 ? 18.160 11.159 29.471 1.00 18.47 203 HIS A N 1
ATOM 1501 C CA . HIS A 1 203 ? 17.323 12.283 29.062 1.00 19.23 203 HIS A CA 1
ATOM 1502 C C . HIS A 1 203 ? 15.900 11.834 28.699 1.00 18.71 203 HIS A C 1
ATOM 1503 O O . HIS A 1 203 ? 14.916 12.487 29.048 1.00 19.16 203 HIS A O 1
ATOM 1510 N N . GLU A 1 204 ? 15.812 10.734 27.968 1.00 17.79 204 GLU A N 1
ATOM 1511 C CA . GLU A 1 204 ? 14.497 10.199 27.544 1.00 17.85 204 GLU A CA 1
ATOM 1512 C C . GLU A 1 204 ? 13.740 9.541 28.701 1.00 16.76 204 GLU A C 1
ATOM 1513 O O . GLU A 1 204 ? 12.539 9.746 28.828 1.00 16.99 204 GLU A O 1
ATOM 1519 N N . ILE A 1 205 ? 14.452 8.816 29.553 1.00 17.86 205 ILE A N 1
ATOM 1520 C CA . ILE A 1 205 ? 13.813 8.049 30.639 1.00 18.74 205 ILE A CA 1
ATOM 1521 C C . ILE A 1 205 ? 13.271 9.057 31.652 1.00 19.83 205 ILE A C 1
ATOM 1522 O O . ILE A 1 205 ? 12.211 8.842 32.230 1.00 18.66 205 ILE A O 1
ATOM 1527 N N . ARG A 1 206 ? 13.988 10.157 31.858 1.00 20.16 206 ARG A N 1
ATOM 1528 C CA . ARG A 1 206 ? 13.473 11.233 32.688 1.00 20.82 206 ARG A CA 1
ATOM 1529 C C . ARG A 1 206 ? 12.111 11.712 32.210 1.00 20.09 206 ARG A C 1
ATOM 1530 O O . ARG A 1 206 ? 11.209 11.897 33.008 1.00 20.67 206 ARG A O 1
ATOM 1538 N N . LYS A 1 207 ? 11.952 11.866 30.902 1.00 18.59 207 LYS A N 1
ATOM 1539 C CA . LYS A 1 207 ? 10.664 12.244 30.351 1.00 19.23 207 LYS A CA 1
ATOM 1540 C C . LYS A 1 207 ? 9.557 11.227 30.677 1.00 18.84 207 LYS A C 1
ATOM 1541 O O . LYS A 1 207 ? 8.435 11.616 30.984 1.00 19.25 207 LYS A O 1
ATOM 1547 N N . VAL A 1 208 ? 9.883 9.936 30.602 1.00 18.65 208 VAL A N 1
ATOM 1548 C CA . VAL A 1 208 ? 8.885 8.890 30.914 1.00 18.28 208 VAL A CA 1
ATOM 1549 C C . VAL A 1 208 ? 8.485 8.987 32.413 1.00 19.28 208 VAL A C 1
ATOM 1550 O O . VAL A 1 208 ? 7.303 8.892 32.762 1.00 18.12 208 VAL A O 1
ATOM 1554 N N . MET A 1 209 ? 9.470 9.174 33.288 1.00 19.86 209 MET A N 1
ATOM 1555 C CA . MET A 1 209 ? 9.160 9.317 34.729 1.00 22.70 209 MET A CA 1
ATOM 1556 C C . MET A 1 209 ? 8.190 10.455 34.959 1.00 22.20 209 MET A C 1
ATOM 1557 O O . MET A 1 209 ? 7.186 10.276 35.640 1.00 24.15 209 MET A O 1
ATOM 1562 N N . GLN A 1 210 ? 8.477 11.614 34.365 1.00 22.67 210 GLN A N 1
ATOM 1563 C CA . GLN A 1 210 ? 7.595 12.769 34.448 1.00 23.82 210 GLN A CA 1
ATOM 1564 C C . GLN A 1 210 ? 6.193 12.515 33.891 1.00 23.49 210 GLN A C 1
ATOM 1565 O O . GLN A 1 210 ? 5.202 12.870 34.512 1.00 23.48 210 GLN A O 1
ATOM 1571 N N . PHE A 1 211 ? 6.125 11.881 32.728 1.00 22.21 211 PHE A N 1
ATOM 1572 C CA . PHE A 1 211 ? 4.851 11.522 32.100 1.00 22.15 211 PHE A CA 1
ATOM 1573 C C . PHE A 1 211 ? 4.018 10.600 32.994 1.00 22.60 211 PHE A C 1
ATOM 1574 O O . PHE A 1 211 ? 2.782 10.733 33.083 1.00 23.64 211 PHE A O 1
ATOM 1582 N N . MET A 1 212 ? 4.697 9.694 33.674 1.00 22.34 212 MET A N 1
ATOM 1583 C CA . MET A 1 212 ? 4.054 8.754 34.566 1.00 22.67 212 MET A CA 1
ATOM 1584 C C . MET A 1 212 ? 3.720 9.366 35.938 1.00 23.96 212 MET A C 1
ATOM 1585 O O . MET A 1 212 ? 3.191 8.670 36.794 1.00 23.82 212 MET A O 1
ATOM 1590 N N . GLY A 1 213 ? 4.067 10.634 36.133 1.00 24.68 213 GLY A N 1
ATOM 1591 C CA . GLY A 1 213 ? 3.712 11.372 37.341 1.00 27.47 213 GLY A CA 1
ATOM 1592 C C . GLY A 1 213 ? 4.584 11.045 38.534 1.00 29.24 213 GLY A C 1
ATOM 1593 O O . GLY A 1 213 ? 4.178 11.279 39.688 1.00 30.17 213 GLY A O 1
ATOM 1594 N N . LYS A 1 214 ? 5.780 10.523 38.259 1.00 29.94 214 LYS A N 1
ATOM 1595 C CA . LYS A 1 214 ? 6.713 10.067 39.267 1.00 31.97 214 LYS A CA 1
ATOM 1596 C C . LYS A 1 214 ? 7.597 11.229 39.697 1.00 32.53 214 LYS A C 1
ATOM 1597 O O . LYS A 1 214 ? 7.932 12.096 38.888 1.00 32.76 214 LYS A O 1
ATOM 1603 N N . LYS A 1 215 ? 7.980 11.254 40.968 1.00 32.72 215 LYS A N 1
ATOM 1604 C CA . LYS A 1 215 ? 8.952 12.244 41.391 1.00 34.10 215 LYS A CA 1
ATOM 1605 C C . LYS A 1 215 ? 10.287 11.753 40.879 1.00 33.04 215 LYS A C 1
ATOM 1606 O O . LYS A 1 215 ? 10.659 10.599 41.111 1.00 33.62 215 LYS A O 1
ATOM 1612 N N . VAL A 1 216 ? 11.003 12.609 40.163 1.00 31.89 216 VAL A N 1
ATOM 1613 C CA . VAL A 1 216 ? 12.293 12.191 39.644 1.00 31.48 216 VAL A CA 1
ATOM 1614 C C . VAL A 1 216 ? 13.349 12.183 40.742 1.00 30.83 216 VAL A C 1
ATOM 1615 O O . VAL A 1 216 ? 13.772 13.233 41.229 1.00 31.42 216 VAL A O 1
ATOM 1619 N N . ASP A 1 217 ? 13.749 10.980 41.131 1.00 29.32 217 ASP A N 1
ATOM 1620 C CA . ASP A 1 217 ? 14.886 10.762 41.980 1.00 28.01 217 ASP A CA 1
ATOM 1621 C C . ASP A 1 217 ? 16.086 10.470 41.056 1.00 26.86 217 ASP A C 1
ATOM 1622 O O . ASP A 1 217 ? 16.090 9.474 40.337 1.00 24.06 217 ASP A O 1
ATOM 1627 N N . GLU A 1 218 ? 17.094 11.349 41.068 1.00 25.27 218 GLU A N 1
ATOM 1628 C CA . GLU A 1 218 ? 18.260 11.187 40.156 1.00 24.70 218 GLU A CA 1
ATOM 1629 C C . GLU A 1 218 ? 18.998 9.882 40.362 1.00 23.76 218 GLU A C 1
ATOM 1630 O O . GLU A 1 218 ? 19.589 9.323 39.423 1.00 24.06 218 GLU A O 1
ATOM 1636 N N . THR A 1 219 ? 18.964 9.381 41.590 1.00 23.36 219 THR A N 1
ATOM 1637 C CA . THR A 1 219 ? 19.670 8.182 41.935 1.00 23.28 219 THR A CA 1
ATOM 1638 C C . THR A 1 219 ? 18.926 6.955 41.359 1.00 22.79 219 THR A C 1
ATOM 1639 O O . THR A 1 219 ? 19.552 6.062 40.796 1.00 22.71 219 THR A O 1
ATOM 1643 N N . VAL A 1 220 ? 17.594 6.936 41.485 1.00 21.21 220 VAL A N 1
ATOM 1644 C CA . VAL A 1 220 ? 16.750 5.889 40.873 1.00 20.53 220 VAL A CA 1
ATOM 1645 C C . VAL A 1 220 ? 16.862 5.968 39.342 1.00 19.72 220 VAL A C 1
ATOM 1646 O O . VAL A 1 220 ? 17.082 4.963 38.656 1.00 20.12 220 VAL A O 1
ATOM 1650 N N . LEU A 1 221 ? 16.745 7.167 38.807 1.00 19.37 221 LEU A N 1
ATOM 1651 C CA . LEU A 1 221 ? 16.948 7.366 37.350 1.00 18.95 221 LEU A CA 1
ATOM 1652 C C . LEU A 1 221 ? 18.267 6.768 36.831 1.00 18.98 221 LEU A C 1
ATOM 1653 O O . LEU A 1 221 ? 18.295 6.074 35.787 1.00 17.93 221 LEU A O 1
ATOM 1658 N N . ASP A 1 222 ? 19.354 6.988 37.575 1.00 18.63 222 ASP A N 1
ATOM 1659 C CA . ASP A 1 222 ? 20.662 6.510 37.202 1.00 18.75 222 ASP A CA 1
ATOM 1660 C C . ASP A 1 222 ? 20.688 4.981 37.178 1.00 19.18 222 ASP A C 1
ATOM 1661 O O . ASP A 1 222 ? 21.269 4.370 36.278 1.00 19.06 222 ASP A O 1
ATOM 1666 N N . LYS A 1 223 ? 20.008 4.371 38.143 1.00 18.16 223 LYS A N 1
ATOM 1667 C CA . LYS A 1 223 ? 19.953 2.912 38.203 1.00 19.36 223 LYS A CA 1
ATOM 1668 C C . LYS A 1 223 ? 19.177 2.354 36.998 1.00 17.97 223 LYS A C 1
ATOM 1669 O O . LYS A 1 223 ? 19.606 1.381 36.381 1.00 19.12 223 LYS A O 1
ATOM 1675 N N . ILE A 1 224 ? 18.061 2.988 36.674 1.00 18.41 224 ILE A N 1
ATOM 1676 C CA . ILE A 1 224 ? 17.222 2.546 35.540 1.00 18.23 224 ILE A CA 1
ATOM 1677 C C . ILE A 1 224 ? 18.027 2.623 34.235 1.00 19.59 224 ILE A C 1
ATOM 1678 O O . ILE A 1 224 ? 17.991 1.699 33.389 1.00 19.30 224 ILE A O 1
ATOM 1683 N N . VAL A 1 225 ? 18.736 3.733 34.041 1.00 20.22 225 VAL A N 1
ATOM 1684 C CA . VAL A 1 225 ? 19.585 3.875 32.853 1.00 20.99 225 VAL A CA 1
ATOM 1685 C C . VAL A 1 225 ? 20.582 2.712 32.712 1.00 21.43 225 VAL A C 1
ATOM 1686 O O . VAL A 1 225 ? 20.709 2.094 31.647 1.00 22.72 225 VAL A O 1
ATOM 1690 N N . GLN A 1 226 ? 21.289 2.394 33.782 1.00 21.42 226 GLN A N 1
ATOM 1691 C CA . GLN A 1 226 ? 22.307 1.353 33.715 1.00 22.03 226 GLN A CA 1
ATOM 1692 C C . GLN A 1 226 ? 21.681 -0.054 33.574 1.00 22.14 226 GLN A C 1
ATOM 1693 O O . GLN A 1 226 ? 22.160 -0.880 32.783 1.00 22.61 226 GLN A O 1
ATOM 1699 N N . GLU A 1 227 ? 20.581 -0.305 34.269 1.00 20.93 227 GLU A N 1
ATOM 1700 C CA . GLU A 1 227 ? 19.948 -1.628 34.220 1.00 22.01 227 GLU A CA 1
ATOM 1701 C C . GLU A 1 227 ? 19.178 -1.953 32.923 1.00 21.63 227 GLU A C 1
ATOM 1702 O O . GLU A 1 227 ? 18.921 -3.132 32.626 1.00 22.08 227 GLU A O 1
ATOM 1708 N N . THR A 1 228 ? 18.805 -0.928 32.171 1.00 20.61 228 THR A N 1
ATOM 1709 C CA . THR A 1 228 ? 18.064 -1.129 30.913 1.00 20.34 228 THR A CA 1
ATOM 1710 C C . THR A 1 228 ? 18.928 -1.011 29.658 1.00 20.76 228 THR A C 1
ATOM 1711 O O . THR A 1 228 ? 18.400 -0.935 28.537 1.00 20.73 228 THR A O 1
ATOM 1715 N N . SER A 1 229 ? 20.246 -1.011 29.830 1.00 20.64 229 SER A N 1
ATOM 1716 C CA . SER A 1 229 ? 21.134 -1.061 28.668 1.00 22.08 229 SER A CA 1
ATOM 1717 C C . SER A 1 229 ? 20.977 -2.416 27.949 1.00 22.48 229 SER A C 1
ATOM 1718 O O . SER A 1 229 ? 20.659 -3.453 28.575 1.00 22.77 229 SER A O 1
ATOM 1721 N N . PHE A 1 230 ? 21.195 -2.416 26.635 1.00 22.37 230 PHE A N 1
ATOM 1722 C CA . PHE A 1 230 ? 21.117 -3.635 25.846 1.00 23.19 230 PHE A CA 1
ATOM 1723 C C . PHE A 1 230 ? 21.980 -4.748 26.464 1.00 24.06 230 PHE A C 1
ATOM 1724 O O . PHE A 1 230 ? 21.542 -5.886 26.604 1.00 24.88 230 PHE A O 1
ATOM 1732 N N . GLU A 1 231 ? 23.193 -4.392 26.848 1.00 25.28 231 GLU A N 1
ATOM 1733 C CA . GLU A 1 231 ? 24.119 -5.353 27.452 1.00 28.59 231 GLU A CA 1
ATOM 1734 C C . GLU A 1 231 ? 23.544 -6.018 28.727 1.00 29.32 231 GLU A C 1
ATOM 1735 O O . GLU A 1 231 ? 23.641 -7.243 28.881 1.00 29.74 231 GLU A O 1
ATOM 1741 N N . LYS A 1 232 ? 22.938 -5.224 29.621 1.00 29.98 232 LYS A N 1
ATOM 1742 C CA . LYS A 1 232 ? 22.352 -5.780 30.859 1.00 30.40 232 LYS A CA 1
ATOM 1743 C C . LYS A 1 232 ? 21.136 -6.620 30.587 1.00 30.52 232 LYS A C 1
ATOM 1744 O O . LYS A 1 232 ? 20.947 -7.676 31.185 1.00 30.48 232 LYS A O 1
ATOM 1750 N N . MET A 1 233 ? 20.276 -6.140 29.704 1.00 29.33 233 MET A N 1
ATOM 1751 C CA . MET A 1 233 ? 19.050 -6.847 29.434 1.00 29.53 233 MET A CA 1
ATOM 1752 C C . MET A 1 233 ? 19.305 -8.145 28.659 1.00 31.57 233 MET A C 1
ATOM 1753 O O . MET A 1 233 ? 18.601 -9.130 28.865 1.00 32.81 233 MET A O 1
ATOM 1758 N N . LYS A 1 234 ? 20.305 -8.140 27.775 1.00 32.92 234 LYS A N 1
ATOM 1759 C CA . LYS A 1 234 ? 20.629 -9.312 26.945 1.00 35.03 234 LYS A CA 1
ATOM 1760 C C . LYS A 1 234 ? 21.060 -10.493 27.803 1.00 35.72 234 LYS A C 1
ATOM 1761 O O . LYS A 1 234 ? 20.693 -11.632 27.520 1.00 35.42 234 LYS A O 1
ATOM 1767 N N . GLU A 1 235 ? 21.807 -10.224 28.865 1.00 37.20 235 GLU A N 1
ATOM 1768 C CA . GLU A 1 235 ? 22.262 -11.309 29.719 1.00 39.36 235 GLU A CA 1
ATOM 1769 C C . GLU A 1 235 ? 21.150 -11.754 30.662 1.00 40.15 235 GLU A C 1
ATOM 1770 O O . GLU A 1 235 ? 21.156 -12.890 31.135 1.00 40.37 235 GLU A O 1
ATOM 1776 N N . ASN A 1 236 ? 20.241 -10.817 30.947 1.00 41.37 236 ASN A N 1
ATOM 1777 C CA . ASN A 1 236 ? 18.943 -11.038 31.592 1.00 42.91 236 ASN A CA 1
ATOM 1778 C C . ASN A 1 236 ? 18.639 -10.099 32.764 1.00 43.21 236 ASN A C 1
ATOM 1779 O O . ASN A 1 236 ? 19.526 -9.406 33.271 1.00 43.44 236 ASN A O 1
ATOM 1784 N N . PHE A 1 256 ? 13.420 -11.267 20.835 1.00 37.46 256 PHE A N 1
ATOM 1785 C CA . PHE A 1 256 ? 14.848 -11.494 20.666 1.00 37.81 256 PHE A CA 1
ATOM 1786 C C . PHE A 1 256 ? 15.692 -10.218 20.712 1.00 37.09 256 PHE A C 1
ATOM 1787 O O . PHE A 1 256 ? 15.477 -9.238 19.956 1.00 36.90 256 PHE A O 1
ATOM 1795 N N . MET A 1 257 ? 16.673 -10.264 21.599 1.00 34.94 257 MET A N 1
ATOM 1796 C CA . MET A 1 257 ? 17.585 -9.183 21.769 1.00 33.80 257 MET A CA 1
ATOM 1797 C C . MET A 1 257 ? 18.754 -9.459 20.840 1.00 31.32 257 MET A C 1
ATOM 1798 O O . MET A 1 257 ? 19.674 -10.243 21.164 1.00 32.15 257 MET A O 1
ATOM 1803 N N . ARG A 1 258 ? 18.716 -8.803 19.681 1.00 26.98 258 ARG A N 1
ATOM 1804 C CA . ARG A 1 258 ? 19.583 -9.153 18.571 1.00 24.76 258 ARG A CA 1
ATOM 1805 C C . ARG A 1 258 ? 20.890 -8.353 18.587 1.00 24.26 258 ARG A C 1
ATOM 1806 O O . ARG A 1 258 ? 21.955 -8.897 18.901 1.00 23.99 258 ARG A O 1
ATOM 1814 N N . LYS A 1 259 ? 20.811 -7.064 18.284 1.00 22.38 259 LYS A N 1
ATOM 1815 C CA . LYS A 1 259 ? 22.009 -6.210 18.307 1.00 22.52 259 LYS A CA 1
ATOM 1816 C C . LYS A 1 259 ? 21.809 -4.958 19.126 1.00 21.90 259 LYS A C 1
ATOM 1817 O O . LYS A 1 259 ? 22.751 -4.483 19.813 1.00 20.92 259 LYS A O 1
ATOM 1823 N N . GLY A 1 260 ? 20.600 -4.406 19.036 1.00 20.23 260 GLY A N 1
ATOM 1824 C CA . GLY A 1 260 ? 20.190 -3.286 19.870 1.00 20.67 260 GLY A CA 1
ATOM 1825 C C . GLY A 1 260 ? 20.897 -1.974 19.574 1.00 20.88 260 GLY A C 1
ATOM 1826 O O . GLY A 1 260 ? 21.190 -1.218 20.488 1.00 20.87 260 GLY A O 1
ATOM 1827 N N . THR A 1 261 ? 21.185 -1.695 18.301 1.00 20.24 261 THR A N 1
ATOM 1828 C CA . THR A 1 261 ? 21.837 -0.420 17.962 1.00 20.98 261 THR A CA 1
ATOM 1829 C C . THR A 1 261 ? 21.062 0.371 16.905 1.00 19.57 261 THR A C 1
ATOM 1830 O O . THR A 1 261 ? 19.977 -0.048 16.497 1.00 19.70 261 THR A O 1
ATOM 1834 N N . VAL A 1 262 ? 21.622 1.501 16.461 1.00 18.71 262 VAL A N 1
ATOM 1835 C CA . VAL A 1 262 ? 21.040 2.293 15.376 1.00 18.51 262 VAL A CA 1
ATOM 1836 C C . VAL A 1 262 ? 21.984 2.141 14.186 1.00 19.31 262 VAL A C 1
ATOM 1837 O O . VAL A 1 262 ? 23.201 2.154 14.374 1.00 20.35 262 VAL A O 1
ATOM 1841 N N . GLY A 1 263 ? 21.429 1.969 13.001 1.00 18.39 263 GLY A N 1
ATOM 1842 C CA . GLY A 1 263 ? 22.257 1.965 11.771 1.00 17.97 263 GLY A CA 1
ATOM 1843 C C . GLY A 1 263 ? 22.691 0.605 11.260 1.00 17.53 263 GLY A C 1
ATOM 1844 O O . GLY A 1 263 ? 23.469 0.540 10.300 1.00 16.99 263 GLY A O 1
ATOM 1845 N N . ASP A 1 264 ? 22.199 -0.490 11.873 1.00 17.08 264 ASP A N 1
ATOM 1846 C CA . ASP A 1 264 ? 22.460 -1.837 11.328 1.00 17.22 264 ASP A CA 1
ATOM 1847 C C . ASP A 1 264 ? 21.885 -1.948 9.897 1.00 16.55 264 ASP A C 1
ATOM 1848 O O . ASP A 1 264 ? 22.300 -2.794 9.108 1.00 17.74 264 ASP A O 1
ATOM 1853 N N . TRP A 1 265 ? 20.944 -1.077 9.556 1.00 15.95 265 TRP A N 1
ATOM 1854 C CA . TRP A 1 265 ? 20.413 -1.049 8.180 1.00 16.02 265 TRP A CA 1
ATOM 1855 C C . TRP A 1 265 ? 21.516 -0.858 7.104 1.00 16.52 265 TRP A C 1
ATOM 1856 O O . TRP A 1 265 ? 21.395 -1.389 5.994 1.00 15.80 265 TRP A O 1
ATOM 1867 N N . LYS A 1 266 ? 22.606 -0.175 7.469 1.00 16.27 266 LYS A N 1
ATOM 1868 C CA . LYS A 1 266 ? 23.689 0.086 6.497 1.00 17.47 266 LYS A CA 1
ATOM 1869 C C . LYS A 1 266 ? 24.430 -1.181 6.140 1.00 18.54 266 LYS A C 1
ATOM 1870 O O . LYS A 1 266 ? 25.029 -1.276 5.062 1.00 18.83 266 LYS A O 1
ATOM 1876 N N . ASN A 1 267 ? 24.392 -2.166 7.038 1.00 18.03 267 ASN A N 1
ATOM 1877 C CA . ASN A 1 267 ? 24.956 -3.495 6.751 1.00 18.76 267 ASN A CA 1
ATOM 1878 C C . ASN A 1 267 ? 24.118 -4.388 5.861 1.00 18.89 267 ASN A C 1
ATOM 1879 O O . ASN A 1 267 ? 24.610 -5.380 5.319 1.00 19.99 267 ASN A O 1
ATOM 1884 N N . HIS A 1 268 ? 22.848 -4.035 5.713 1.00 17.75 268 HIS A N 1
ATOM 1885 C CA . HIS A 1 268 ? 21.874 -4.828 4.953 1.00 18.01 268 HIS A CA 1
ATOM 1886 C C . HIS A 1 268 ? 21.483 -4.236 3.605 1.00 17.45 268 HIS A C 1
ATOM 1887 O O . HIS A 1 268 ? 21.346 -4.980 2.608 1.00 18.66 268 HIS A O 1
ATOM 1894 N N . PHE A 1 269 ? 21.236 -2.931 3.571 1.00 16.57 269 PHE A N 1
ATOM 1895 C CA . PHE A 1 269 ? 20.774 -2.261 2.350 1.00 15.51 269 PHE A CA 1
ATOM 1896 C C . PHE A 1 269 ? 21.939 -2.149 1.361 1.00 16.33 269 PHE A C 1
ATOM 1897 O O . PHE A 1 269 ? 23.028 -1.678 1.746 1.00 15.77 269 PHE A O 1
ATOM 1905 N N . THR A 1 270 ? 21.722 -2.586 0.114 1.00 16.01 270 THR A N 1
ATOM 1906 C CA . THR A 1 270 ? 22.661 -2.169 -0.952 1.00 16.83 270 THR A CA 1
ATOM 1907 C C . THR A 1 270 ? 22.447 -0.690 -1.232 1.00 17.35 270 THR A C 1
ATOM 1908 O O . THR A 1 270 ? 21.405 -0.126 -0.887 1.00 17.20 270 THR A O 1
ATOM 1912 N N . VAL A 1 271 ? 23.405 -0.052 -1.908 1.00 16.81 271 VAL A N 1
ATOM 1913 C CA . VAL A 1 271 ? 23.196 1.315 -2.358 1.00 16.81 271 VAL A CA 1
ATOM 1914 C C . VAL A 1 271 ? 21.952 1.465 -3.274 1.00 16.64 271 VAL A C 1
ATOM 1915 O O . VAL A 1 271 ? 21.196 2.457 -3.152 1.00 17.26 271 VAL A O 1
ATOM 1919 N N . ALA A 1 272 ? 21.746 0.488 -4.169 1.00 17.27 272 ALA A N 1
ATOM 1920 C CA . ALA A 1 272 ? 20.561 0.474 -5.039 1.00 18.04 272 ALA A CA 1
ATOM 1921 C C . ALA A 1 272 ? 19.271 0.405 -4.198 1.00 18.44 272 ALA A C 1
ATOM 1922 O O . ALA A 1 272 ? 18.299 1.150 -4.451 1.00 18.41 272 ALA A O 1
ATOM 1924 N N . GLN A 1 273 ? 19.267 -0.471 -3.203 1.00 17.76 273 GLN A N 1
ATOM 1925 C CA . GLN A 1 273 ? 18.102 -0.546 -2.312 1.00 18.91 273 GLN A CA 1
ATOM 1926 C C . GLN A 1 273 ? 17.871 0.757 -1.582 1.00 18.74 273 GLN A C 1
ATOM 1927 O O . GLN A 1 273 ? 16.727 1.228 -1.458 1.00 18.81 273 GLN A O 1
ATOM 1933 N N . ASN A 1 274 ? 18.948 1.347 -1.096 1.00 18.30 274 ASN A N 1
ATOM 1934 C CA . ASN A 1 274 ? 18.846 2.635 -0.417 1.00 19.60 274 ASN A CA 1
ATOM 1935 C C . ASN A 1 274 ? 18.272 3.761 -1.264 1.00 20.57 274 ASN A C 1
ATOM 1936 O O . ASN A 1 274 ? 17.405 4.531 -0.794 1.00 18.86 274 ASN A O 1
ATOM 1941 N N . GLU A 1 275 ? 18.708 3.858 -2.530 1.00 18.76 275 GLU A N 1
ATOM 1942 C CA . GLU A 1 275 ? 18.203 4.906 -3.393 1.00 20.67 275 GLU A CA 1
ATOM 1943 C C . GLU A 1 275 ? 16.721 4.708 -3.698 1.00 19.30 275 GLU A C 1
ATOM 1944 O O . GLU A 1 275 ? 15.950 5.681 -3.708 1.00 19.92 275 GLU A O 1
ATOM 1950 N N . ARG A 1 276 ? 16.321 3.469 -3.949 1.00 19.69 276 ARG A N 1
ATOM 1951 C CA . ARG A 1 276 ? 14.908 3.156 -4.165 1.00 20.05 276 ARG A CA 1
ATOM 1952 C C . ARG A 1 276 ? 14.089 3.498 -2.905 1.00 19.85 276 ARG A C 1
ATOM 1953 O O . ARG A 1 276 ? 13.030 4.147 -2.966 1.00 19.74 276 ARG A O 1
ATOM 1961 N N . PHE A 1 277 ? 14.583 3.035 -1.772 1.00 19.04 277 PHE A N 1
ATOM 1962 C CA . PHE A 1 277 ? 13.901 3.308 -0.500 1.00 18.74 277 PHE A CA 1
ATOM 1963 C C . PHE A 1 277 ? 13.709 4.787 -0.207 1.00 19.34 277 PHE A C 1
ATOM 1964 O O . PHE A 1 277 ? 12.603 5.207 0.164 1.00 19.64 277 PHE A O 1
ATOM 1972 N N . ASP A 1 278 ? 14.771 5.575 -0.343 1.00 18.96 278 ASP A N 1
ATOM 1973 C CA . ASP A 1 278 ? 14.678 6.997 -0.066 1.00 20.44 278 ASP A CA 1
ATOM 1974 C C . ASP A 1 278 ? 13.644 7.663 -0.953 1.00 21.03 278 ASP A C 1
ATOM 1975 O O . ASP A 1 278 ? 12.943 8.572 -0.505 1.00 21.79 278 ASP A O 1
ATOM 1980 N N . GLU A 1 279 ? 13.535 7.234 -2.209 1.00 22.19 279 GLU A N 1
ATOM 1981 C CA . GLU A 1 279 ? 12.526 7.841 -3.079 1.00 22.68 279 GLU A CA 1
ATOM 1982 C C . GLU A 1 279 ? 11.094 7.507 -2.616 1.00 22.30 279 GLU A C 1
ATOM 1983 O O . GLU A 1 279 ? 10.249 8.388 -2.576 1.00 23.21 279 GLU A O 1
ATOM 1989 N N . ILE A 1 280 ? 10.842 6.249 -2.258 1.00 22.23 280 ILE A N 1
ATOM 1990 C CA . ILE A 1 280 ? 9.505 5.798 -1.805 1.00 22.09 280 ILE A CA 1
ATOM 1991 C C . ILE A 1 280 ? 9.185 6.500 -0.503 1.00 22.11 280 ILE A C 1
ATOM 1992 O O . ILE A 1 280 ? 8.046 6.969 -0.296 1.00 21.36 280 ILE A O 1
ATOM 1997 N N . TYR A 1 281 ? 10.182 6.559 0.380 1.00 20.78 281 TYR A N 1
ATOM 1998 C CA . TYR A 1 281 ? 10.010 7.206 1.684 1.00 21.41 281 TYR A CA 1
ATOM 1999 C C . TYR A 1 281 ? 9.607 8.674 1.512 1.00 22.59 281 TYR A C 1
ATOM 2000 O O . TYR A 1 281 ? 8.668 9.138 2.151 1.00 21.84 281 TYR A O 1
ATOM 2009 N N . ARG A 1 282 ? 10.288 9.385 0.604 1.00 23.68 282 ARG A N 1
ATOM 2010 C CA . ARG A 1 282 ? 9.985 10.793 0.347 1.00 25.98 282 ARG A CA 1
ATOM 2011 C C . ARG A 1 282 ? 8.541 10.946 -0.068 1.00 26.61 282 ARG A C 1
ATOM 2012 O O . ARG A 1 282 ? 7.865 11.854 0.406 1.00 26.55 282 ARG A O 1
ATOM 2020 N N . ARG A 1 283 ? 8.076 10.050 -0.935 1.00 27.04 283 ARG A N 1
ATOM 2021 C CA . ARG A 1 283 ? 6.696 10.097 -1.428 1.00 29.35 283 ARG A CA 1
ATOM 2022 C C . ARG A 1 283 ? 5.703 9.807 -0.300 1.00 29.69 283 ARG A C 1
ATOM 2023 O O . ARG A 1 283 ? 4.753 10.563 -0.093 1.00 28.71 283 ARG A O 1
ATOM 2031 N N . LYS A 1 284 ? 5.936 8.721 0.438 1.00 29.26 284 LYS A N 1
ATOM 2032 C CA . LYS A 1 284 ? 5.018 8.348 1.535 1.00 29.34 284 LYS A CA 1
ATOM 2033 C C . LYS A 1 284 ? 4.994 9.300 2.715 1.00 29.32 284 LYS A C 1
ATOM 2034 O O . LYS A 1 284 ? 3.976 9.409 3.396 1.00 29.11 284 LYS A O 1
ATOM 2040 N N . MET A 1 285 ? 6.091 10.001 2.951 1.00 28.55 285 MET A N 1
ATOM 2041 C CA . MET A 1 285 ? 6.226 10.792 4.165 1.00 29.63 285 MET A CA 1
ATOM 2042 C C . MET A 1 285 ? 6.112 12.271 3.845 1.00 31.27 285 MET A C 1
ATOM 2043 O O . MET A 1 285 ? 6.251 13.112 4.716 1.00 30.51 285 MET A O 1
ATOM 2048 N N . GLU A 1 286 ? 5.823 12.553 2.574 1.00 33.65 286 GLU A N 1
ATOM 2049 C CA . GLU A 1 286 ? 5.691 13.918 2.088 1.00 36.27 286 GLU A CA 1
ATOM 2050 C C . GLU A 1 286 ? 4.702 14.691 2.936 1.00 35.72 286 GLU A C 1
ATOM 2051 O O . GLU A 1 286 ? 3.576 14.243 3.179 1.00 36.06 286 GLU A O 1
ATOM 2057 N N . GLY A 1 287 ? 5.141 15.845 3.401 1.00 36.27 287 GLY A N 1
ATOM 2058 C CA . GLY A 1 287 ? 4.247 16.729 4.112 1.00 35.76 287 GLY A CA 1
ATOM 2059 C C . GLY A 1 287 ? 4.128 16.450 5.594 1.00 35.52 287 GLY A C 1
ATOM 2060 O O . GLY A 1 287 ? 3.529 17.250 6.295 1.00 36.55 287 GLY A O 1
ATOM 2061 N N . THR A 1 288 ? 4.695 15.343 6.085 1.00 34.75 288 THR A N 1
ATOM 2062 C CA . THR A 1 288 ? 4.634 15.046 7.527 1.00 34.32 288 THR A CA 1
ATOM 2063 C C . THR A 1 288 ? 5.831 15.705 8.177 1.00 33.04 288 THR A C 1
ATOM 2064 O O . THR A 1 288 ? 6.888 15.762 7.565 1.00 34.93 288 THR A O 1
ATOM 2068 N N . SER A 1 289 ? 5.688 16.182 9.406 1.00 30.78 289 SER A N 1
ATOM 2069 C CA . SER A 1 289 ? 6.765 16.941 10.066 1.00 29.89 289 SER A CA 1
ATOM 2070 C C . SER A 1 289 ? 7.737 16.058 10.846 1.00 28.43 289 SER A C 1
ATOM 2071 O O . SER A 1 289 ? 8.695 16.555 11.449 1.00 28.40 289 SER A O 1
ATOM 2074 N N . ILE A 1 290 ? 7.484 14.750 10.855 1.00 26.56 290 ILE A N 1
ATOM 2075 C CA . ILE A 1 290 ? 8.343 13.851 11.607 1.00 24.69 290 ILE A CA 1
ATOM 2076 C C . ILE A 1 290 ? 9.723 13.731 10.965 1.00 25.38 290 ILE A C 1
ATOM 2077 O O . ILE A 1 290 ? 9.862 13.837 9.726 1.00 26.33 290 ILE A O 1
ATOM 2082 N N . ASN A 1 291 ? 10.751 13.559 11.786 1.00 24.92 291 ASN A N 1
ATOM 2083 C CA . ASN A 1 291 ? 12.084 13.326 11.272 1.00 26.16 291 ASN A CA 1
ATOM 2084 C C . ASN A 1 291 ? 12.727 12.239 12.107 1.00 24.59 291 ASN A C 1
ATOM 2085 O O . ASN A 1 291 ? 12.474 12.182 13.318 1.00 25.71 291 ASN A O 1
ATOM 2090 N N . PHE A 1 292 ? 13.547 11.387 11.485 1.00 22.58 292 PHE A N 1
ATOM 2091 C CA . PHE A 1 292 ? 14.293 10.331 12.180 1.00 21.95 292 PHE A CA 1
ATOM 2092 C C . PHE A 1 292 ? 15.804 10.498 12.082 1.00 21.99 292 PHE A C 1
ATOM 2093 O O . PHE A 1 292 ? 16.307 10.990 11.086 1.00 23.34 292 PHE A O 1
ATOM 2101 N N . SER A 1 293 ? 16.517 10.054 13.102 1.00 22.43 293 SER A N 1
ATOM 2102 C CA . SER A 1 293 ? 17.950 9.824 13.048 1.00 22.88 293 SER A CA 1
ATOM 2103 C C . SER A 1 293 ? 18.222 8.455 12.455 1.00 22.77 293 SER A C 1
ATOM 2104 O O . SER A 1 293 ? 17.578 7.471 12.837 1.00 22.61 293 SER A O 1
ATOM 2107 N N . MET A 1 294 ? 19.234 8.374 11.584 1.00 21.58 294 MET A N 1
ATOM 2108 C CA . MET A 1 294 ? 19.538 7.160 10.844 1.00 21.77 294 MET A CA 1
ATOM 2109 C C . MET A 1 294 ? 20.819 6.473 11.299 1.00 22.47 294 MET A C 1
ATOM 2110 O O . MET A 1 294 ? 21.147 5.375 10.843 1.00 21.68 294 MET A O 1
ATOM 2115 N N . GLU A 1 295 ? 21.535 7.093 12.240 1.00 23.06 295 GLU A N 1
ATOM 2116 C CA . GLU A 1 295 ? 22.788 6.538 12.751 1.00 25.35 295 GLU A CA 1
ATOM 2117 C C . GLU A 1 295 ? 23.112 7.152 14.096 1.00 26.58 295 GLU A C 1
ATOM 2118 O O . GLU A 1 295 ? 22.570 8.192 14.414 1.00 25.60 295 GLU A O 1
ATOM 2124 N N . LEU A 1 296 ? 23.999 6.518 14.863 1.00 29.11 296 LEU A N 1
ATOM 2125 C CA . LEU A 1 296 ? 24.359 7.055 16.196 1.00 31.54 296 LEU A CA 1
ATOM 2126 C C . LEU A 1 296 ? 25.272 8.280 16.081 1.00 32.89 296 LEU A C 1
ATOM 2127 O O . LEU A 1 296 ? 26.165 8.306 15.225 1.00 34.02 296 LEU A O 1
ATOM 2132 N N . LYS B 1 12 ? -31.199 35.189 53.957 1.00 38.58 12 LYS B N 1
ATOM 2133 C CA . LYS B 1 12 ? -29.765 35.398 53.563 1.00 38.83 12 LYS B CA 1
ATOM 2134 C C . LYS B 1 12 ? -29.139 34.136 52.971 1.00 37.58 12 LYS B C 1
ATOM 2135 O O . LYS B 1 12 ? -27.916 34.049 52.825 1.00 38.29 12 LYS B O 1
ATOM 2141 N N . LEU B 1 13 ? -29.985 33.160 52.689 1.00 36.51 13 LEU B N 1
ATOM 2142 C CA . LEU B 1 13 ? -29.591 31.943 51.990 1.00 35.21 13 LEU B CA 1
ATOM 2143 C C . LEU B 1 13 ? -30.571 31.764 50.871 1.00 34.14 13 LEU B C 1
ATOM 2144 O O . LEU B 1 13 ? -31.658 32.324 50.906 1.00 34.70 13 LEU B O 1
ATOM 2149 N N . LYS B 1 14 ? -30.194 30.992 49.860 1.00 32.56 14 LYS B N 1
ATOM 2150 C CA . LYS B 1 14 ? -31.117 30.647 48.815 1.00 31.72 14 LYS B CA 1
ATOM 2151 C C . LYS B 1 14 ? -31.202 29.140 48.776 1.00 31.04 14 LYS B C 1
ATOM 2152 O O . LYS B 1 14 ? -30.525 28.461 49.547 1.00 30.73 14 LYS B O 1
ATOM 2158 N N . GLU B 1 15 ? -32.055 28.620 47.918 1.00 30.48 15 GLU B N 1
ATOM 2159 C CA . GLU B 1 15 ? -32.172 27.182 47.813 1.00 32.34 15 GLU B CA 1
ATOM 2160 C C . GLU B 1 15 ? -32.342 26.647 46.380 1.00 30.66 15 GLU B C 1
ATOM 2161 O O . GLU B 1 15 ? -32.876 27.325 45.503 1.00 30.47 15 GLU B O 1
ATOM 2167 N N . VAL B 1 16 ? -31.860 25.425 46.176 1.00 29.61 16 VAL B N 1
ATOM 2168 C CA . VAL B 1 16 ? -32.043 24.686 44.933 1.00 28.64 16 VAL B CA 1
ATOM 2169 C C . VAL B 1 16 ? -32.686 23.343 45.290 1.00 29.37 16 VAL B C 1
ATOM 2170 O O . VAL B 1 16 ? -32.139 22.564 46.068 1.00 28.87 16 VAL B O 1
ATOM 2174 N N . GLU B 1 17 ? -33.870 23.091 44.739 1.00 30.15 17 GLU B N 1
ATOM 2175 C CA . GLU B 1 17 ? -34.571 21.835 45.009 1.00 32.29 17 GLU B CA 1
ATOM 2176 C C . GLU B 1 17 ? -34.675 21.538 46.503 1.00 31.37 17 GLU B C 1
ATOM 2177 O O . GLU B 1 17 ? -34.446 20.409 46.923 1.00 32.03 17 GLU B O 1
ATOM 2183 N N . GLY B 1 18 ? -35.000 22.560 47.296 1.00 30.27 18 GLY B N 1
ATOM 2184 C CA . GLY B 1 18 ? -35.153 22.394 48.736 1.00 28.78 18 GLY B CA 1
ATOM 2185 C C . GLY B 1 18 ? -33.866 22.392 49.549 1.00 28.08 18 GLY B C 1
ATOM 2186 O O . GLY B 1 18 ? -33.923 22.299 50.766 1.00 28.73 18 GLY B O 1
ATOM 2187 N N . THR B 1 19 ? -32.703 22.508 48.899 1.00 25.47 19 THR B N 1
ATOM 2188 C CA . THR B 1 19 ? -31.428 22.482 49.627 1.00 23.71 19 THR B CA 1
ATOM 2189 C C . THR B 1 19 ? -30.938 23.898 49.803 1.00 23.54 19 THR B C 1
ATOM 2190 O O . THR B 1 19 ? -30.793 24.621 48.830 1.00 23.58 19 THR B O 1
ATOM 2194 N N . LEU B 1 20 ? -30.681 24.290 51.046 1.00 23.33 20 LEU B N 1
ATOM 2195 C CA . LEU B 1 20 ? -30.112 25.611 51.318 1.00 23.41 20 LEU B CA 1
ATOM 2196 C C . LEU B 1 20 ? -28.699 25.695 50.767 1.00 22.79 20 LEU B C 1
ATOM 2197 O O . LEU B 1 20 ? -27.879 24.790 51.002 1.00 23.01 20 LEU B O 1
ATOM 2202 N N . LEU B 1 21 ? -28.415 26.775 50.041 1.00 22.14 21 LEU B N 1
ATOM 2203 C CA . LEU B 1 21 ? -27.053 27.054 49.547 1.00 22.09 21 LEU B CA 1
ATOM 2204 C C . LEU B 1 21 ? -26.711 28.533 49.691 1.00 22.02 21 LEU B C 1
ATOM 2205 O O . LEU B 1 21 ? -27.618 29.360 49.785 1.00 22.86 21 LEU B O 1
ATOM 2210 N N . GLN B 1 22 ? -25.420 28.863 49.677 1.00 21.87 22 GLN B N 1
ATOM 2211 C CA . GLN B 1 22 ? -25.015 30.286 49.669 1.00 23.31 22 GLN B CA 1
ATOM 2212 C C . GLN B 1 22 ? -25.636 31.010 48.472 1.00 22.97 22 GLN B C 1
ATOM 2213 O O . GLN B 1 22 ? -25.706 30.471 47.380 1.00 22.49 22 GLN B O 1
ATOM 2219 N N . PRO B 1 23 ? -26.135 32.239 48.684 1.00 23.41 23 PRO B N 1
ATOM 2220 C CA . PRO B 1 23 ? -26.751 32.952 47.571 1.00 22.67 23 PRO B CA 1
ATOM 2221 C C . PRO B 1 23 ? -25.875 33.061 46.303 1.00 21.38 23 PRO B C 1
ATOM 2222 O O . PRO B 1 23 ? -26.395 32.891 45.219 1.00 21.28 23 PRO B O 1
ATOM 2226 N N . ALA B 1 24 ? -24.573 33.293 46.437 1.00 20.67 24 ALA B N 1
ATOM 2227 C CA . ALA B 1 24 ? -23.680 33.408 45.253 1.00 21.12 24 ALA B CA 1
ATOM 2228 C C . ALA B 1 24 ? -23.610 32.079 44.473 1.00 21.10 24 ALA B C 1
ATOM 2229 O O . ALA B 1 24 ? -23.541 32.076 43.231 1.00 21.63 24 ALA B O 1
ATOM 2231 N N . THR B 1 25 ? -23.656 30.964 45.208 1.00 21.35 25 THR B N 1
ATOM 2232 C CA . THR B 1 25 ? -23.771 29.627 44.598 1.00 21.24 25 THR B CA 1
ATOM 2233 C C . THR B 1 25 ? -25.055 29.488 43.775 1.00 21.62 25 THR B C 1
ATOM 2234 O O . THR B 1 25 ? -25.014 29.131 42.581 1.00 21.18 25 THR B O 1
ATOM 2238 N N . VAL B 1 26 ? -26.203 29.772 44.383 1.00 21.66 26 VAL B N 1
ATOM 2239 C CA . VAL B 1 26 ? -27.449 29.693 43.641 1.00 21.67 26 VAL B CA 1
ATOM 2240 C C . VAL B 1 26 ? -27.447 30.647 42.448 1.00 21.91 26 VAL B C 1
ATOM 2241 O O . VAL B 1 26 ? -27.955 30.316 41.373 1.00 22.56 26 VAL B O 1
ATOM 2245 N N . ASP B 1 27 ? -26.860 31.826 42.623 1.00 23.17 27 ASP B N 1
ATOM 2246 C CA . ASP B 1 27 ? -26.818 32.801 41.520 1.00 24.08 27 ASP B CA 1
ATOM 2247 C C . ASP B 1 27 ? -25.943 32.320 40.354 1.00 22.98 27 ASP B C 1
ATOM 2248 O O . ASP B 1 27 ? -26.098 32.791 39.224 1.00 24.55 27 ASP B O 1
ATOM 2253 N N . ASN B 1 28 ? -25.030 31.384 40.620 1.00 21.50 28 ASN B N 1
ATOM 2254 C CA . ASN B 1 28 ? -24.148 30.808 39.577 1.00 19.94 28 ASN B CA 1
ATOM 2255 C C . ASN B 1 28 ? -24.568 29.401 39.152 1.00 19.24 28 ASN B C 1
ATOM 2256 O O . ASN B 1 28 ? -23.769 28.661 38.553 1.00 18.97 28 ASN B O 1
ATOM 2261 N N . TRP B 1 29 ? -25.826 29.054 39.424 1.00 19.73 29 TRP B N 1
ATOM 2262 C CA . TRP B 1 29 ? -26.261 27.658 39.319 1.00 19.38 29 TRP B CA 1
ATOM 2263 C C . TRP B 1 29 ? -26.155 27.187 37.867 1.00 19.95 29 TRP B C 1
ATOM 2264 O O . TRP B 1 29 ? -25.782 26.049 37.618 1.00 19.07 29 TRP B O 1
ATOM 2275 N N . SER B 1 30 ? -26.461 28.074 36.914 1.00 19.97 30 SER B N 1
ATOM 2276 C CA . SER B 1 30 ? -26.432 27.668 35.507 1.00 21.14 30 SER B CA 1
ATOM 2277 C C . SER B 1 30 ? -25.044 27.262 35.086 1.00 20.57 30 SER B C 1
ATOM 2278 O O . SER B 1 30 ? -24.863 26.214 34.447 1.00 20.90 30 SER B O 1
ATOM 2281 N N . GLN B 1 31 ? -24.053 28.067 35.468 1.00 19.77 31 GLN B N 1
ATOM 2282 C CA . GLN B 1 31 ? -22.689 27.752 35.119 1.00 19.75 31 GLN B CA 1
ATOM 2283 C C . GLN B 1 31 ? -22.257 26.445 35.799 1.00 19.07 31 GLN B C 1
ATOM 2284 O O . GLN B 1 31 ? -21.577 25.618 35.202 1.00 18.69 31 GLN B O 1
ATOM 2290 N N . ILE B 1 32 ? -22.617 26.289 37.071 1.00 18.57 32 ILE B N 1
ATOM 2291 C CA . ILE B 1 32 ? -22.224 25.093 37.847 1.00 17.73 32 ILE B CA 1
ATOM 2292 C C . ILE B 1 32 ? -22.834 23.847 37.177 1.00 18.03 32 ILE B C 1
ATOM 2293 O O . ILE B 1 32 ? -22.141 22.870 36.923 1.00 17.95 32 ILE B O 1
ATOM 2298 N N . GLN B 1 33 ? -24.133 23.870 36.873 1.00 18.63 33 GLN B N 1
ATOM 2299 C CA . GLN B 1 33 ? -24.779 22.671 36.259 1.00 19.88 33 GLN B CA 1
ATOM 2300 C C . GLN B 1 33 ? -24.252 22.333 34.855 1.00 19.75 33 GLN B C 1
ATOM 2301 O O . GLN B 1 33 ? -24.303 21.186 34.422 1.00 21.23 33 GLN B O 1
ATOM 2307 N N . SER B 1 34 ? -23.721 23.337 34.171 1.00 20.55 34 SER B N 1
ATOM 2308 C CA . SER B 1 34 ? -23.141 23.156 32.825 1.00 20.99 34 SER B CA 1
ATOM 2309 C C . SER B 1 34 ? -21.663 22.703 32.862 1.00 19.89 34 SER B C 1
ATOM 2310 O O . SER B 1 34 ? -21.047 22.461 31.809 1.00 18.03 34 SER B O 1
ATOM 2313 N N . PHE B 1 35 ? -21.103 22.567 34.063 1.00 19.19 35 PHE B N 1
ATOM 2314 C CA . PHE B 1 35 ? -19.674 22.249 34.210 1.00 18.38 35 PHE B CA 1
ATOM 2315 C C . PHE B 1 35 ? -19.302 20.980 33.466 1.00 19.00 35 PHE B C 1
ATOM 2316 O O . PHE B 1 35 ? -20.031 19.981 33.504 1.00 18.22 35 PHE B O 1
ATOM 2324 N N . GLU B 1 36 ? -18.169 21.029 32.784 1.00 19.42 36 GLU B N 1
ATOM 2325 C CA . GLU B 1 36 ? -17.724 19.878 31.985 1.00 20.16 36 GLU B CA 1
ATOM 2326 C C . GLU B 1 36 ? -16.628 19.170 32.743 1.00 19.28 36 GLU B C 1
ATOM 2327 O O . GLU B 1 36 ? -15.510 19.680 32.854 1.00 18.92 36 GLU B O 1
ATOM 2333 N N . ALA B 1 37 ? -16.949 17.991 33.285 1.00 17.37 37 ALA B N 1
ATOM 2334 C CA . ALA B 1 37 ? -15.948 17.135 33.891 1.00 17.23 37 ALA B CA 1
ATOM 2335 C C . ALA B 1 37 ? -15.038 16.576 32.794 1.00 18.20 37 ALA B C 1
ATOM 2336 O O . ALA B 1 37 ? -15.423 16.514 31.614 1.00 19.59 37 ALA B O 1
ATOM 2338 N N . LYS B 1 38 ? -13.842 16.188 33.191 1.00 17.54 38 LYS B N 1
ATOM 2339 C CA . LYS B 1 38 ? -12.914 15.514 32.289 1.00 18.53 38 LYS B CA 1
ATOM 2340 C C . LYS B 1 38 ? -12.562 14.140 32.860 1.00 18.71 38 LYS B C 1
ATOM 2341 O O . LYS B 1 38 ? -12.521 13.971 34.086 1.00 18.21 38 LYS B O 1
ATOM 2347 N N . PRO B 1 39 ? -12.270 13.158 31.986 1.00 19.42 39 PRO B N 1
ATOM 2348 C CA . PRO B 1 39 ? -12.027 11.776 32.422 1.00 19.78 39 PRO B CA 1
ATOM 2349 C C . PRO B 1 39 ? -11.027 11.591 33.562 1.00 19.97 39 PRO B C 1
ATOM 2350 O O . PRO B 1 39 ? -11.235 10.721 34.435 1.00 20.96 39 PRO B O 1
ATOM 2354 N N . ASP B 1 40 ? -9.958 12.374 33.581 1.00 19.22 40 ASP B N 1
ATOM 2355 C CA . ASP B 1 40 ? -8.937 12.169 34.596 1.00 20.77 40 ASP B CA 1
ATOM 2356 C C . ASP B 1 40 ? -9.057 13.093 35.829 1.00 19.93 40 ASP B C 1
ATOM 2357 O O . ASP B 1 40 ? -8.117 13.232 36.620 1.00 19.39 40 ASP B O 1
ATOM 2362 N N . ASP B 1 41 ? -10.238 13.689 35.990 1.00 19.24 41 ASP B N 1
ATOM 2363 C CA . ASP B 1 41 ? -10.527 14.522 37.166 1.00 18.30 41 ASP B CA 1
ATOM 2364 C C . ASP B 1 41 ? -10.564 13.639 38.414 1.00 18.50 41 ASP B C 1
ATOM 2365 O O . ASP B 1 41 ? -10.938 12.457 38.343 1.00 16.86 41 ASP B O 1
ATOM 2370 N N . LEU B 1 42 ? -10.125 14.204 39.536 1.00 17.44 42 LEU B N 1
ATOM 2371 C CA . LEU B 1 42 ? -10.379 13.627 40.861 1.00 17.99 42 LEU B CA 1
ATOM 2372 C C . LEU B 1 42 ? -11.213 14.665 41.609 1.00 17.01 42 LEU B C 1
ATOM 2373 O O . LEU B 1 42 ? -10.787 15.818 41.751 1.00 18.42 42 LEU B O 1
ATOM 2378 N N . LEU B 1 43 ? -12.394 14.255 42.077 1.00 16.36 43 LEU B N 1
ATOM 2379 C CA . LEU B 1 43 ? -13.297 15.149 42.815 1.00 14.93 43 LEU B CA 1
ATOM 2380 C C . LEU B 1 43 ? -13.369 14.707 44.270 1.00 15.74 43 LEU B C 1
ATOM 2381 O O . LEU B 1 43 ? -13.759 13.563 44.573 1.00 15.60 43 LEU B O 1
ATOM 2386 N N . ILE B 1 44 ? -12.990 15.614 45.169 1.00 16.61 44 ILE B N 1
ATOM 2387 C CA . ILE B 1 44 ? -13.087 15.401 46.622 1.00 16.63 44 ILE B CA 1
ATOM 2388 C C . ILE B 1 44 ? -14.474 15.876 47.072 1.00 16.97 44 ILE B C 1
ATOM 2389 O O . ILE B 1 44 ? -14.873 17.035 46.818 1.00 17.26 44 ILE B O 1
ATOM 2394 N N A CYS B 1 45 ? -15.259 14.990 47.667 0.50 16.40 45 CYS B N 1
ATOM 2395 N N B CYS B 1 45 ? -15.185 14.990 47.766 0.50 16.64 45 CYS B N 1
ATOM 2396 C CA A CYS B 1 45 ? -16.553 15.422 48.174 0.50 16.55 45 CYS B CA 1
ATOM 2397 C CA B CYS B 1 45 ? -16.585 15.201 48.123 0.50 17.23 45 CYS B CA 1
ATOM 2398 C C A CYS B 1 45 ? -16.695 15.007 49.616 0.50 16.54 45 CYS B C 1
ATOM 2399 C C B CYS B 1 45 ? -16.795 14.917 49.624 0.50 16.96 45 CYS B C 1
ATOM 2400 O O A CYS B 1 45 ? -16.231 13.949 50.025 0.50 16.09 45 CYS B O 1
ATOM 2401 O O B CYS B 1 45 ? -16.457 13.840 50.099 0.50 16.68 45 CYS B O 1
ATOM 2406 N N . THR B 1 46 ? -17.363 15.873 50.360 1.00 16.94 46 THR B N 1
ATOM 2407 C CA . THR B 1 46 ? -17.651 15.668 51.772 1.00 17.30 46 THR B CA 1
ATOM 2408 C C . THR B 1 46 ? -18.918 16.426 52.067 1.00 17.55 46 THR B C 1
ATOM 2409 O O . THR B 1 46 ? -19.210 17.441 51.453 1.00 16.65 46 THR B O 1
ATOM 2413 N N . TYR B 1 47 ? -19.661 15.932 53.050 1.00 17.73 47 TYR B N 1
ATOM 2414 C CA . TYR B 1 47 ? -20.686 16.732 53.667 1.00 17.78 47 TYR B CA 1
ATOM 2415 C C . TYR B 1 47 ? -19.928 17.813 54.478 1.00 16.57 47 TYR B C 1
ATOM 2416 O O . TYR B 1 47 ? -18.818 17.569 54.913 1.00 17.82 47 TYR B O 1
ATOM 2425 N N . PRO B 1 48 ? -20.505 19.022 54.657 1.00 17.83 48 PRO B N 1
ATOM 2426 C CA . PRO B 1 48 ? -19.738 19.981 55.480 1.00 18.59 48 PRO B CA 1
ATOM 2427 C C . PRO B 1 48 ? -19.326 19.406 56.848 1.00 19.39 48 PRO B C 1
ATOM 2428 O O . PRO B 1 48 ? -20.124 18.760 57.472 1.00 20.31 48 PRO B O 1
ATOM 2432 N N . LYS B 1 49 ? -18.078 19.630 57.265 1.00 19.78 49 LYS B N 1
ATOM 2433 C CA . LYS B 1 49 ? -17.546 19.198 58.590 1.00 20.47 49 LYS B CA 1
ATOM 2434 C C . LYS B 1 49 ? -17.110 17.726 58.698 1.00 21.14 49 LYS B C 1
ATOM 2435 O O . LYS B 1 49 ? -16.633 17.284 59.755 1.00 21.06 49 LYS B O 1
ATOM 2441 N N . ALA B 1 50 ? -17.261 16.961 57.609 1.00 20.54 50 ALA B N 1
ATOM 2442 C CA . ALA B 1 50 ? -16.860 15.546 57.602 1.00 21.62 50 ALA B CA 1
ATOM 2443 C C . ALA B 1 50 ? -15.365 15.301 57.412 1.00 22.55 50 ALA B C 1
ATOM 2444 O O . ALA B 1 50 ? -14.912 14.154 57.518 1.00 24.55 50 ALA B O 1
ATOM 2446 N N . GLY B 1 51 ? -14.591 16.345 57.130 1.00 22.17 51 GLY B N 1
ATOM 2447 C CA . GLY B 1 51 ? -13.122 16.204 57.026 1.00 22.26 51 GLY B CA 1
ATOM 2448 C C . GLY B 1 51 ? -12.478 16.748 55.746 1.00 23.01 51 GLY B C 1
ATOM 2449 O O . GLY B 1 51 ? -11.427 16.260 55.314 1.00 22.54 51 GLY B O 1
ATOM 2450 N N . THR B 1 52 ? -13.112 17.748 55.149 1.00 22.96 52 THR B N 1
ATOM 2451 C CA . THR B 1 52 ? -12.607 18.408 53.920 1.00 24.19 52 THR B CA 1
ATOM 2452 C C . THR B 1 52 ? -11.178 18.944 54.066 1.00 23.54 52 THR B C 1
ATOM 2453 O O . THR B 1 52 ? -10.272 18.594 53.297 1.00 23.24 52 THR B O 1
ATOM 2457 N N . THR B 1 53 ? -10.964 19.779 55.069 1.00 23.23 53 THR B N 1
ATOM 2458 C CA . THR B 1 53 ? -9.638 20.352 55.262 1.00 24.15 53 THR B CA 1
ATOM 2459 C C . THR B 1 53 ? -8.569 19.278 55.439 1.00 23.56 53 THR B C 1
ATOM 2460 O O . THR B 1 53 ? -7.490 19.340 54.834 1.00 23.49 53 THR B O 1
ATOM 2464 N N . TRP B 1 54 ? -8.884 18.262 56.235 1.00 23.38 54 TRP B N 1
ATOM 2465 C CA . TRP B 1 54 ? -7.963 17.161 56.450 1.00 23.27 54 TRP B CA 1
ATOM 2466 C C . TRP B 1 54 ? -7.622 16.379 55.162 1.00 23.31 54 TRP B C 1
ATOM 2467 O O . TRP B 1 54 ? -6.451 16.249 54.799 1.00 23.37 54 TRP B O 1
ATOM 2478 N N . ILE B 1 55 ? -8.645 15.892 54.454 1.00 22.78 55 ILE B N 1
ATOM 2479 C CA . ILE B 1 55 ? -8.417 15.068 53.259 1.00 21.58 55 ILE B CA 1
ATOM 2480 C C . ILE B 1 55 ? -7.737 15.863 52.124 1.00 21.79 55 ILE B C 1
ATOM 2481 O O . ILE B 1 55 ? -6.914 15.328 51.403 1.00 21.30 55 ILE B O 1
ATOM 2486 N N . GLN B 1 56 ? -8.060 17.143 52.013 1.00 22.76 56 GLN B N 1
ATOM 2487 C CA . GLN B 1 56 ? -7.427 18.059 51.067 1.00 25.37 56 GLN B CA 1
ATOM 2488 C C . GLN B 1 56 ? -5.919 18.157 51.323 1.00 26.19 56 GLN B C 1
ATOM 2489 O O . GLN B 1 56 ? -5.104 18.083 50.386 1.00 27.30 56 GLN B O 1
ATOM 2495 N N . GLU B 1 57 ? -5.541 18.292 52.592 1.00 27.30 57 GLU B N 1
ATOM 2496 C CA . GLU B 1 57 ? -4.137 18.358 52.949 1.00 28.52 57 GLU B CA 1
ATOM 2497 C C . GLU B 1 57 ? -3.426 17.037 52.621 1.00 28.53 57 GLU B C 1
ATOM 2498 O O . GLU B 1 57 ? -2.324 17.042 52.050 1.00 29.85 57 GLU B O 1
ATOM 2504 N N . ILE B 1 58 ? -4.062 15.916 52.958 1.00 27.64 58 ILE B N 1
ATOM 2505 C CA . ILE B 1 58 ? -3.559 14.575 52.626 1.00 27.14 58 ILE B CA 1
ATOM 2506 C C . ILE B 1 58 ? -3.352 14.408 51.102 1.00 27.80 58 ILE B C 1
ATOM 2507 O O . ILE B 1 58 ? -2.290 13.973 50.647 1.00 26.94 58 ILE B O 1
ATOM 2512 N N . VAL B 1 59 ? -4.379 14.746 50.330 1.00 27.79 59 VAL B N 1
ATOM 2513 C CA . VAL B 1 59 ? -4.307 14.640 48.868 1.00 28.01 59 VAL B CA 1
ATOM 2514 C C . VAL B 1 59 ? -3.170 15.502 48.308 1.00 29.95 59 VAL B C 1
ATOM 2515 O O . VAL B 1 59 ? -2.362 15.030 47.498 1.00 28.98 59 VAL B O 1
ATOM 2519 N N . ASP B 1 60 ? -3.095 16.745 48.766 1.00 32.24 60 ASP B N 1
ATOM 2520 C CA . ASP B 1 60 ? -2.059 17.675 48.326 1.00 36.53 60 ASP B CA 1
ATOM 2521 C C . ASP B 1 60 ? -0.652 17.172 48.608 1.00 38.05 60 ASP B C 1
ATOM 2522 O O . ASP B 1 60 ? 0.232 17.344 47.780 1.00 38.93 60 ASP B O 1
ATOM 2527 N N . MET B 1 61 ? -0.438 16.569 49.773 1.00 39.78 61 MET B N 1
ATOM 2528 C CA . MET B 1 61 ? 0.898 16.070 50.098 1.00 42.19 61 MET B CA 1
ATOM 2529 C C . MET B 1 61 ? 1.259 14.911 49.208 1.00 42.70 61 MET B C 1
ATOM 2530 O O . MET B 1 61 ? 2.406 14.794 48.787 1.00 42.48 61 MET B O 1
ATOM 2535 N N . ILE B 1 62 ? 0.274 14.064 48.918 1.00 43.66 62 ILE B N 1
ATOM 2536 C CA . ILE B 1 62 ? 0.477 12.906 48.057 1.00 45.14 62 ILE B CA 1
ATOM 2537 C C . ILE B 1 62 ? 0.839 13.368 46.653 1.00 46.79 62 ILE B C 1
ATOM 2538 O O . ILE B 1 62 ? 1.745 12.811 46.019 1.00 46.86 62 ILE B O 1
ATOM 2543 N N A GLU B 1 63 ? 0.119 14.393 46.200 0.50 47.67 63 GLU B N 1
ATOM 2544 N N B GLU B 1 63 ? 0.141 14.393 46.175 0.50 47.76 63 GLU B N 1
ATOM 2545 C CA A GLU B 1 63 ? 0.314 15.052 44.912 0.50 48.89 63 GLU B CA 1
ATOM 2546 C CA B GLU B 1 63 ? 0.393 14.941 44.847 0.50 49.07 63 GLU B CA 1
ATOM 2547 C C A GLU B 1 63 ? 1.745 15.586 44.752 0.50 49.93 63 GLU B C 1
ATOM 2548 C C B GLU B 1 63 ? 1.799 15.540 44.735 0.50 50.02 63 GLU B C 1
ATOM 2549 O O A GLU B 1 63 ? 2.252 15.691 43.634 0.50 50.10 63 GLU B O 1
ATOM 2550 O O B GLU B 1 63 ? 2.343 15.653 43.636 0.50 50.18 63 GLU B O 1
ATOM 2561 N N . GLN B 1 64 ? 2.393 15.890 45.876 1.00 51.20 64 GLN B N 1
ATOM 2562 C CA . GLN B 1 64 ? 3.711 16.561 45.889 1.00 53.33 64 GLN B CA 1
ATOM 2563 C C . GLN B 1 64 ? 4.996 15.797 45.524 1.00 54.93 64 GLN B C 1
ATOM 2564 O O . GLN B 1 64 ? 5.459 15.939 44.391 1.00 55.70 64 GLN B O 1
ATOM 2570 N N . ASN B 1 65 ? 5.587 14.984 46.404 1.00 56.22 65 ASN B N 1
ATOM 2571 C CA . ASN B 1 65 ? 4.978 14.355 47.567 1.00 57.35 65 ASN B CA 1
ATOM 2572 C C . ASN B 1 65 ? 5.816 14.464 48.848 1.00 57.79 65 ASN B C 1
ATOM 2573 O O . ASN B 1 65 ? 6.924 13.919 48.927 1.00 58.13 65 ASN B O 1
ATOM 2578 N N . GLY B 1 66 ? 5.283 15.157 49.849 1.00 58.03 66 GLY B N 1
ATOM 2579 C CA . GLY B 1 66 ? 5.923 15.227 51.159 1.00 58.42 66 GLY B CA 1
ATOM 2580 C C . GLY B 1 66 ? 6.640 16.541 51.399 1.00 58.91 66 GLY B C 1
ATOM 2581 O O . GLY B 1 66 ? 6.045 17.614 51.294 1.00 59.33 66 GLY B O 1
ATOM 2582 N N . HIS B 1 80 ? -7.479 23.615 45.191 1.00 29.03 80 HIS B N 1
ATOM 2583 C CA . HIS B 1 80 ? -8.465 22.715 44.569 1.00 27.59 80 HIS B CA 1
ATOM 2584 C C . HIS B 1 80 ? -9.744 23.483 44.349 1.00 26.52 80 HIS B C 1
ATOM 2585 O O . HIS B 1 80 ? -10.508 23.682 45.291 1.00 27.56 80 HIS B O 1
ATOM 2592 N N . PRO B 1 81 ? -9.995 23.896 43.092 1.00 25.24 81 PRO B N 1
ATOM 2593 C CA . PRO B 1 81 ? -11.209 24.639 42.734 1.00 23.88 81 PRO B CA 1
ATOM 2594 C C . PRO B 1 81 ? -12.443 23.980 43.359 1.00 23.80 81 PRO B C 1
ATOM 2595 O O . PRO B 1 81 ? -12.654 22.750 43.266 1.00 21.72 81 PRO B O 1
ATOM 2599 N N . PHE B 1 82 ? -13.230 24.827 43.998 1.00 22.36 82 PHE B N 1
ATOM 2600 C CA . PHE B 1 82 ? -14.389 24.431 44.767 1.00 21.21 82 PHE B CA 1
ATOM 2601 C C . PHE B 1 82 ? -15.566 24.694 43.821 1.00 19.26 82 PHE B C 1
ATOM 2602 O O . PHE B 1 82 ? -15.936 25.827 43.582 1.00 18.47 82 PHE B O 1
ATOM 2610 N N . ILE B 1 83 ? -16.137 23.643 43.249 1.00 17.96 83 ILE B N 1
ATOM 2611 C CA . ILE B 1 83 ? -16.957 23.780 42.047 1.00 18.92 83 ILE B CA 1
ATOM 2612 C C . ILE B 1 83 ? -18.132 24.757 42.179 1.00 18.24 83 ILE B C 1
ATOM 2613 O O . ILE B 1 83 ? -18.417 25.568 41.263 1.00 17.34 83 ILE B O 1
ATOM 2618 N N . GLU B 1 84 ? -18.818 24.711 43.315 1.00 17.12 84 GLU B N 1
ATOM 2619 C CA . GLU B 1 84 ? -20.045 25.477 43.456 1.00 17.15 84 GLU B CA 1
ATOM 2620 C C . GLU B 1 84 ? -19.754 26.839 44.084 1.00 18.08 84 GLU B C 1
ATOM 2621 O O . GLU B 1 84 ? -20.670 27.596 44.364 1.00 18.17 84 GLU B O 1
ATOM 2627 N N . TRP B 1 85 ? -18.488 27.128 44.341 1.00 18.49 85 TRP B N 1
ATOM 2628 C CA . TRP B 1 85 ? -18.146 28.365 45.032 1.00 20.15 85 TRP B CA 1
ATOM 2629 C C . TRP B 1 85 ? -18.213 29.526 44.027 1.00 20.41 85 TRP B C 1
ATOM 2630 O O . TRP B 1 85 ? -17.802 29.394 42.867 1.00 20.89 85 TRP B O 1
ATOM 2641 N N . ALA B 1 86 ? -18.729 30.659 44.475 1.00 19.82 86 ALA B N 1
ATOM 2642 C CA . ALA B 1 86 ? -18.710 31.858 43.643 1.00 20.44 86 ALA B CA 1
ATOM 2643 C C . ALA B 1 86 ? -18.567 33.089 44.546 1.00 21.10 86 ALA B C 1
ATOM 2644 O O . ALA B 1 86 ? -19.031 33.103 45.700 1.00 20.67 86 ALA B O 1
ATOM 2646 N N . ARG B 1 87 ? -17.885 34.101 44.036 1.00 22.60 87 ARG B N 1
ATOM 2647 C CA . ARG B 1 87 ? -17.841 35.400 44.710 1.00 22.90 87 ARG B CA 1
ATOM 2648 C C . ARG B 1 87 ? -17.714 36.450 43.614 1.00 21.85 87 ARG B C 1
ATOM 2649 O O . ARG B 1 87 ? -16.630 36.985 43.382 1.00 22.09 87 ARG B O 1
ATOM 2657 N N . PRO B 1 88 ? -18.826 36.734 42.920 1.00 21.44 88 PRO B N 1
ATOM 2658 C CA . PRO B 1 88 ? -18.749 37.583 41.761 1.00 20.63 88 PRO B CA 1
ATOM 2659 C C . PRO B 1 88 ? -18.258 38.989 42.185 1.00 21.09 88 PRO B C 1
ATOM 2660 O O . PRO B 1 88 ? -18.466 39.382 43.334 1.00 20.56 88 PRO B O 1
ATOM 2664 N N . PRO B 1 89 ? -17.589 39.720 41.283 1.00 21.96 89 PRO B N 1
ATOM 2665 C CA . PRO B 1 89 ? -17.297 39.329 39.926 1.00 23.37 89 PRO B CA 1
ATOM 2666 C C . PRO B 1 89 ? -15.910 38.652 39.759 1.00 23.99 89 PRO B C 1
ATOM 2667 O O . PRO B 1 89 ? -15.386 38.600 38.649 1.00 23.81 89 PRO B O 1
ATOM 2671 N N . GLN B 1 90 ? -15.329 38.160 40.854 1.00 23.86 90 GLN B N 1
ATOM 2672 C CA . GLN B 1 90 ? -14.095 37.392 40.797 1.00 26.00 90 GLN B CA 1
ATOM 2673 C C . GLN B 1 90 ? -14.327 36.037 40.095 1.00 23.85 90 GLN B C 1
ATOM 2674 O O . GLN B 1 90 ? -15.483 35.598 40.004 1.00 23.14 90 GLN B O 1
ATOM 2680 N N . PRO B 1 91 ? -13.255 35.392 39.564 1.00 23.42 91 PRO B N 1
ATOM 2681 C CA . PRO B 1 91 ? -13.462 34.094 38.907 1.00 22.43 91 PRO B CA 1
ATOM 2682 C C . PRO B 1 91 ? -14.142 33.088 39.838 1.00 21.24 91 PRO B C 1
ATOM 2683 O O . PRO B 1 91 ? -13.802 33.011 41.020 1.00 21.84 91 PRO B O 1
ATOM 2687 N N . SER B 1 92 ? -15.110 32.355 39.306 1.00 19.55 92 SER B N 1
ATOM 2688 C CA . SER B 1 92 ? -15.867 31.377 40.061 1.00 18.04 92 SER B CA 1
ATOM 2689 C C . SER B 1 92 ? -15.074 30.052 40.230 1.00 18.04 92 SER B C 1
ATOM 2690 O O . SER B 1 92 ? -14.040 29.837 39.586 1.00 16.44 92 SER B O 1
ATOM 2693 N N . GLY B 1 93 ? -15.585 29.167 41.093 1.00 17.65 93 GLY B N 1
ATOM 2694 C CA . GLY B 1 93 ? -15.001 27.819 41.223 1.00 16.72 93 GLY B CA 1
ATOM 2695 C C . GLY B 1 93 ? -14.957 27.164 39.845 1.00 17.13 93 GLY B C 1
ATOM 2696 O O . GLY B 1 93 ? -13.968 26.563 39.466 1.00 16.96 93 GLY B O 1
ATOM 2697 N N . VAL B 1 94 ? -16.035 27.277 39.081 1.00 16.53 94 VAL B N 1
ATOM 2698 C CA . VAL B 1 94 ? -16.056 26.690 37.733 1.00 17.45 94 VAL B CA 1
ATOM 2699 C C . VAL B 1 94 ? -14.949 27.285 36.842 1.00 17.50 94 VAL B C 1
ATOM 2700 O O . VAL B 1 94 ? -14.248 26.555 36.139 1.00 16.07 94 VAL B O 1
ATOM 2704 N N . GLU B 1 95 ? -14.805 28.615 36.866 1.00 17.28 95 GLU B N 1
ATOM 2705 C CA . GLU B 1 95 ? -13.820 29.268 36.007 1.00 17.97 95 GLU B CA 1
ATOM 2706 C C . GLU B 1 95 ? -12.407 28.879 36.390 1.00 18.08 95 GLU B C 1
ATOM 2707 O O . GLU B 1 95 ? -11.568 28.675 35.510 1.00 18.04 95 GLU B O 1
ATOM 2713 N N . LYS B 1 96 ? -12.152 28.724 37.694 1.00 17.38 96 LYS B N 1
ATOM 2714 C CA . LYS B 1 96 ? -10.851 28.294 38.175 1.00 17.99 96 LYS B CA 1
ATOM 2715 C C . LYS B 1 96 ? -10.576 26.850 37.740 1.00 17.29 96 LYS B C 1
ATOM 2716 O O . LYS B 1 96 ? -9.468 26.528 37.298 1.00 16.61 96 LYS B O 1
ATOM 2722 N N . ALA B 1 97 ? -11.603 26.003 37.848 1.00 16.88 97 ALA B N 1
ATOM 2723 C CA . ALA B 1 97 ? -11.508 24.601 37.412 1.00 15.91 97 ALA B CA 1
ATOM 2724 C C . ALA B 1 97 ? -11.206 24.483 35.910 1.00 16.12 97 ALA B C 1
ATOM 2725 O O . ALA B 1 97 ? -10.395 23.656 35.494 1.00 15.03 97 ALA B O 1
ATOM 2727 N N . LYS B 1 98 ? -11.880 25.300 35.103 1.00 16.02 98 LYS B N 1
ATOM 2728 C CA . LYS B 1 98 ? -11.645 25.306 33.640 1.00 16.93 98 LYS B CA 1
ATOM 2729 C C . LYS B 1 98 ? -10.204 25.693 33.248 1.00 18.11 98 LYS B C 1
ATOM 2730 O O . LYS B 1 98 ? -9.691 25.266 32.200 1.00 19.26 98 LYS B O 1
ATOM 2736 N N . ALA B 1 99 ? -9.567 26.484 34.101 1.00 17.69 99 ALA B N 1
ATOM 2737 C CA . ALA B 1 99 ? -8.187 26.951 33.886 1.00 17.68 99 ALA B CA 1
ATOM 2738 C C . ALA B 1 99 ? -7.128 25.989 34.401 1.00 18.87 99 ALA B C 1
ATOM 2739 O O . ALA B 1 99 ? -5.938 26.168 34.124 1.00 17.99 99 ALA B O 1
ATOM 2741 N N . MET B 1 100 ? -7.551 24.977 35.161 1.00 19.14 100 MET B N 1
ATOM 2742 C CA . MET B 1 100 ? -6.625 24.104 35.880 1.00 21.16 100 MET B CA 1
ATOM 2743 C C . MET B 1 100 ? -6.164 22.986 34.943 1.00 21.48 100 MET B C 1
ATOM 2744 O O . MET B 1 100 ? -6.982 22.280 34.338 1.00 21.41 100 MET B O 1
ATOM 2749 N N . PRO B 1 101 ? -4.844 22.833 34.791 1.00 22.25 101 PRO B N 1
ATOM 2750 C CA . PRO B 1 101 ? -4.320 21.714 33.982 1.00 22.71 101 PRO B CA 1
ATOM 2751 C C . PRO B 1 101 ? -4.770 20.341 34.488 1.00 22.85 101 PRO B C 1
ATOM 2752 O O . PRO B 1 101 ? -4.926 20.158 35.697 1.00 23.95 101 PRO B O 1
ATOM 2756 N N . SER B 1 102 ? -4.992 19.414 33.567 1.00 23.11 102 SER B N 1
ATOM 2757 C CA . SER B 1 102 ? -5.308 18.014 33.912 1.00 24.12 102 SER B CA 1
ATOM 2758 C C . SER B 1 102 ? -4.012 17.258 34.274 1.00 25.12 102 SER B C 1
ATOM 2759 O O . SER B 1 102 ? -2.925 17.604 33.778 1.00 25.82 102 SER B O 1
ATOM 2762 N N . PRO B 1 103 ? -4.104 16.249 35.167 1.00 25.12 103 PRO B N 1
ATOM 2763 C CA . PRO B 1 103 ? -5.308 15.865 35.924 1.00 23.50 103 PRO B CA 1
ATOM 2764 C C . PRO B 1 103 ? -5.705 16.859 37.033 1.00 21.93 103 PRO B C 1
ATOM 2765 O O . PRO B 1 103 ? -4.890 17.228 37.904 1.00 23.11 103 PRO B O 1
ATOM 2769 N N . ARG B 1 104 ? -6.965 17.277 37.002 1.00 19.08 104 ARG B N 1
ATOM 2770 C CA . ARG B 1 104 ? -7.449 18.254 37.929 1.00 18.06 104 ARG B CA 1
ATOM 2771 C C . ARG B 1 104 ? -7.802 17.584 39.237 1.00 17.57 104 ARG B C 1
ATOM 2772 O O . ARG B 1 104 ? -8.199 16.419 39.240 1.00 18.38 104 ARG B O 1
ATOM 2780 N N . ILE B 1 105 ? -7.620 18.315 40.333 1.00 17.61 105 ILE B N 1
ATOM 2781 C CA . ILE B 1 105 ? -8.165 17.921 41.650 1.00 17.39 105 ILE B CA 1
ATOM 2782 C C . ILE B 1 105 ? -9.120 19.023 42.091 1.00 17.36 105 ILE B C 1
ATOM 2783 O O . ILE B 1 105 ? -8.740 20.201 42.216 1.00 17.36 105 ILE B O 1
ATOM 2788 N N . LEU B 1 106 ? -10.379 18.635 42.263 1.00 16.50 106 LEU B N 1
ATOM 2789 C CA . LEU B 1 106 ? -11.465 19.555 42.479 1.00 15.69 106 LEU B CA 1
ATOM 2790 C C . LEU B 1 106 ? -12.151 19.190 43.787 1.00 15.42 106 LEU B C 1
ATOM 2791 O O . LEU B 1 106 ? -11.992 18.082 44.293 1.00 16.32 106 LEU B O 1
ATOM 2796 N N . LYS B 1 107 ? -12.960 20.088 44.308 1.00 16.78 107 LYS B N 1
ATOM 2797 C CA . LYS B 1 107 ? -13.694 19.764 45.536 1.00 17.23 107 LYS B CA 1
ATOM 2798 C C . LYS B 1 107 ? -15.130 20.232 45.460 1.00 17.01 107 LYS B C 1
ATOM 2799 O O . LYS B 1 107 ? -15.439 21.205 44.776 1.00 17.13 107 LYS B O 1
ATOM 2805 N N . THR B 1 108 ? -16.019 19.561 46.194 1.00 15.93 108 THR B N 1
ATOM 2806 C CA . THR B 1 108 ? -17.413 19.960 46.269 1.00 15.12 108 THR B CA 1
ATOM 2807 C C . THR B 1 108 ? -18.031 19.492 47.596 1.00 16.29 108 THR B C 1
ATOM 2808 O O . THR B 1 108 ? -17.509 18.557 48.207 1.00 17.93 108 THR B O 1
ATOM 2812 N N . HIS B 1 109 ? -19.105 20.139 48.032 1.00 16.14 109 HIS B N 1
ATOM 2813 C CA . HIS B 1 109 ? -19.957 19.602 49.107 1.00 16.06 109 HIS B CA 1
ATOM 2814 C C . HIS B 1 109 ? -21.322 19.112 48.574 1.00 16.34 109 HIS B C 1
ATOM 2815 O O . HIS B 1 109 ? -22.221 18.744 49.348 1.00 16.43 109 HIS B O 1
ATOM 2822 N N . LEU B 1 110 ? -21.490 19.109 47.239 1.00 16.69 110 LEU B N 1
ATOM 2823 C CA . LEU B 1 110 ? -22.814 18.860 46.672 1.00 16.24 110 LEU B CA 1
ATOM 2824 C C . LEU B 1 110 ? -23.248 17.410 46.865 1.00 16.14 110 LEU B C 1
ATOM 2825 O O . LEU B 1 110 ? -22.436 16.499 46.760 1.00 16.03 110 LEU B O 1
ATOM 2830 N N . SER B 1 111 ? -24.534 17.219 47.165 1.00 16.60 111 SER B N 1
ATOM 2831 C CA . SER B 1 111 ? -25.126 15.864 47.138 1.00 17.01 111 SER B CA 1
ATOM 2832 C C . SER B 1 111 ? -25.102 15.262 45.727 1.00 17.03 111 SER B C 1
ATOM 2833 O O . SER B 1 111 ? -24.937 15.974 44.727 1.00 15.84 111 SER B O 1
ATOM 2836 N N . THR B 1 112 ? -25.276 13.938 45.637 1.00 17.73 112 THR B N 1
ATOM 2837 C CA . THR B 1 112 ? -25.476 13.299 44.322 1.00 18.38 112 THR B CA 1
ATOM 2838 C C . THR B 1 112 ? -26.691 13.858 43.549 1.00 18.89 112 THR B C 1
ATOM 2839 O O . THR B 1 112 ? -26.731 13.790 42.307 1.00 19.90 112 THR B O 1
ATOM 2843 N N . GLN B 1 113 ? -27.675 14.424 44.250 1.00 18.15 113 GLN B N 1
ATOM 2844 C CA . GLN B 1 113 ? -28.849 14.970 43.575 1.00 19.28 113 GLN B CA 1
ATOM 2845 C C . GLN B 1 113 ? -28.462 16.220 42.805 1.00 18.97 113 GLN B C 1
ATOM 2846 O O . GLN B 1 113 ? -28.946 16.464 41.711 1.00 20.15 113 GLN B O 1
ATOM 2852 N N . LEU B 1 114 ? -27.554 16.998 43.371 1.00 18.21 114 LEU B N 1
ATOM 2853 C CA . LEU B 1 114 ? -27.231 18.328 42.834 1.00 18.41 114 LEU B CA 1
ATOM 2854 C C . LEU B 1 114 ? -25.913 18.383 42.076 1.00 17.45 114 LEU B C 1
ATOM 2855 O O . LEU B 1 114 ? -25.632 19.392 41.443 1.00 17.20 114 LEU B O 1
ATOM 2860 N N . LEU B 1 115 ? -25.116 17.320 42.117 1.00 16.84 115 LEU B N 1
ATOM 2861 C CA . LEU B 1 115 ? -23.822 17.332 41.416 1.00 16.85 115 LEU B CA 1
ATOM 2862 C C . LEU B 1 115 ? -24.024 17.560 39.908 1.00 16.92 115 LEU B C 1
ATOM 2863 O O . LEU B 1 115 ? -24.965 17.035 39.317 1.00 17.51 115 LEU B O 1
ATOM 2868 N N . PRO B 1 116 ? -23.167 18.392 39.281 1.00 17.56 116 PRO B N 1
ATOM 2869 C CA . PRO B 1 116 ? -23.344 18.556 37.812 1.00 17.41 116 PRO B CA 1
ATOM 2870 C C . PRO B 1 116 ? -23.217 17.220 37.095 1.00 16.93 116 PRO B C 1
ATOM 2871 O O . PRO B 1 116 ? -22.306 16.454 37.398 1.00 16.18 116 PRO B O 1
ATOM 2875 N N . PRO B 1 117 ? -24.175 16.917 36.200 1.00 17.87 117 PRO B N 1
ATOM 2876 C CA . PRO B 1 117 ? -24.372 15.563 35.636 1.00 18.23 117 PRO B CA 1
ATOM 2877 C C . PRO B 1 117 ? -23.191 15.050 34.819 1.00 17.60 117 PRO B C 1
ATOM 2878 O O . PRO B 1 117 ? -23.016 13.832 34.700 1.00 16.81 117 PRO B O 1
ATOM 2882 N N . SER B 1 118 ? -22.359 15.962 34.316 1.00 17.08 118 SER B N 1
ATOM 2883 C CA . SER B 1 118 ? -21.172 15.579 33.560 1.00 17.10 118 SER B CA 1
ATOM 2884 C C . SER B 1 118 ? -20.244 14.659 34.345 1.00 16.36 118 SER B C 1
ATOM 2885 O O . SER B 1 118 ? -19.577 13.821 33.770 1.00 16.82 118 SER B O 1
ATOM 2888 N N . PHE B 1 119 ? -20.200 14.803 35.670 1.00 16.93 119 PHE B N 1
ATOM 2889 C CA . PHE B 1 119 ? -19.327 13.964 36.469 1.00 16.64 119 PHE B CA 1
ATOM 2890 C C . PHE B 1 119 ? -19.676 12.482 36.364 1.00 16.64 119 PHE B C 1
ATOM 2891 O O . PHE B 1 119 ? -18.811 11.633 36.540 1.00 17.80 119 PHE B O 1
ATOM 2899 N N . TRP B 1 120 ? -20.937 12.189 36.093 1.00 18.25 120 TRP B N 1
ATOM 2900 C CA . TRP B 1 120 ? -21.372 10.797 36.038 1.00 19.14 120 TRP B CA 1
ATOM 2901 C C . TRP B 1 120 ? -21.159 10.140 34.676 1.00 21.43 120 TRP B C 1
ATOM 2902 O O . TRP B 1 120 ? -21.321 8.929 34.558 1.00 21.61 120 TRP B O 1
ATOM 2913 N N . GLU B 1 121 ? -20.765 10.913 33.676 1.00 22.38 121 GLU B N 1
ATOM 2914 C CA . GLU B 1 121 ? -20.600 10.346 32.330 1.00 24.15 121 GLU B CA 1
ATOM 2915 C C . GLU B 1 121 ? -19.181 10.373 31.845 1.00 24.33 121 GLU B C 1
ATOM 2916 O O . GLU B 1 121 ? -18.898 10.149 30.680 1.00 24.62 121 GLU B O 1
ATOM 2922 N N . ASN B 1 122 ? -18.280 10.625 32.774 1.00 23.71 122 ASN B N 1
ATOM 2923 C CA . ASN B 1 122 ? -16.884 10.509 32.524 1.00 25.25 122 ASN B CA 1
ATOM 2924 C C . ASN B 1 122 ? -16.497 9.563 33.651 1.00 25.24 122 ASN B C 1
ATOM 2925 O O . ASN B 1 122 ? -17.097 9.616 34.779 1.00 26.67 122 ASN B O 1
ATOM 2930 N N . ASN B 1 123 ? -15.585 8.648 33.347 1.00 23.74 123 ASN B N 1
ATOM 2931 C CA . ASN B 1 123 ? -15.056 7.733 34.336 1.00 23.32 123 ASN B CA 1
ATOM 2932 C C . ASN B 1 123 ? -14.061 8.419 35.301 1.00 22.40 123 ASN B C 1
ATOM 2933 O O . ASN B 1 123 ? -12.950 7.913 35.508 1.00 21.58 123 ASN B O 1
ATOM 2938 N N . CYS B 1 124 ? -14.516 9.540 35.887 1.00 22.19 124 CYS B N 1
ATOM 2939 C CA . CYS B 1 124 ? -13.811 10.379 36.890 1.00 23.31 124 CYS B CA 1
ATOM 2940 C C . CYS B 1 124 ? -13.514 9.560 38.139 1.00 21.92 124 CYS B C 1
ATOM 2941 O O . CYS B 1 124 ? -14.126 8.520 38.359 1.00 21.92 124 CYS B O 1
ATOM 2944 N N . LYS B 1 125 ? -12.563 10.032 38.937 1.00 20.96 125 LYS B N 1
ATOM 2945 C CA . LYS B 1 125 ? -12.368 9.480 40.268 1.00 19.79 125 LYS B CA 1
ATOM 2946 C C . LYS B 1 125 ? -13.008 10.407 41.287 1.00 18.64 125 LYS B C 1
ATOM 2947 O O . LYS B 1 125 ? -13.061 11.628 41.081 1.00 17.44 125 LYS B O 1
ATOM 2953 N N . PHE B 1 126 ? -13.507 9.820 42.376 1.00 17.18 126 PHE B N 1
ATOM 2954 C CA . PHE B 1 126 ? -14.151 10.580 43.451 1.00 17.39 126 PHE B CA 1
ATOM 2955 C C . PHE B 1 126 ? -13.579 10.065 44.755 1.00 17.62 126 PHE B C 1
ATOM 2956 O O . PHE B 1 126 ? -13.457 8.847 44.935 1.00 17.54 126 PHE B O 1
ATOM 2964 N N . LEU B 1 127 ? -13.196 10.989 45.636 1.00 17.09 127 LEU B N 1
ATOM 2965 C CA . LEU B 1 127 ? -12.741 10.647 46.982 1.00 17.98 127 LEU B CA 1
ATOM 2966 C C . LEU B 1 127 ? -13.770 11.199 47.967 1.00 17.10 127 LEU B C 1
ATOM 2967 O O . LEU B 1 127 ? -13.931 12.412 48.067 1.00 17.77 127 LEU B O 1
ATOM 2972 N N . TYR B 1 128 ? -14.550 10.310 48.594 1.00 16.53 128 TYR B N 1
ATOM 2973 C CA . TYR B 1 128 ? -15.647 10.727 49.515 1.00 16.99 128 TYR B CA 1
ATOM 2974 C C . TYR B 1 128 ? -15.172 10.426 50.922 1.00 18.04 128 TYR B C 1
ATOM 2975 O O . TYR B 1 128 ? -14.662 9.327 51.196 1.00 18.92 128 TYR B O 1
ATOM 2984 N N . VAL B 1 129 ? -15.294 11.417 51.803 1.00 17.59 129 VAL B N 1
ATOM 2985 C CA . VAL B 1 129 ? -15.117 11.163 53.241 1.00 18.05 129 VAL B CA 1
ATOM 2986 C C . VAL B 1 129 ? -16.426 11.401 53.973 1.00 17.97 129 VAL B C 1
ATOM 2987 O O . VAL B 1 129 ? -17.069 12.463 53.854 1.00 19.47 129 VAL B O 1
ATOM 2991 N N . ALA B 1 130 ? -16.832 10.362 54.699 1.00 18.04 130 ALA B N 1
ATOM 2992 C CA . ALA B 1 130 ? -18.014 10.353 55.550 1.00 18.19 130 ALA B CA 1
ATOM 2993 C C . ALA B 1 130 ? -17.589 10.471 57.022 1.00 18.10 130 ALA B C 1
ATOM 2994 O O . ALA B 1 130 ? -16.512 10.034 57.407 1.00 18.83 130 ALA B O 1
ATOM 2996 N N . ARG B 1 131 ? -18.460 11.054 57.823 1.00 18.18 131 ARG B N 1
ATOM 2997 C CA . ARG B 1 131 ? -18.178 11.175 59.255 1.00 19.78 131 ARG B CA 1
ATOM 2998 C C . ARG B 1 131 ? -19.481 10.944 60.015 1.00 19.23 131 ARG B C 1
ATOM 2999 O O . ARG B 1 131 ? -20.560 11.280 59.528 1.00 18.31 131 ARG B O 1
ATOM 3007 N N . ASN B 1 132 ? -19.413 10.363 61.218 1.00 20.06 132 ASN B N 1
ATOM 3008 C CA . ASN B 1 132 ? -20.705 10.068 61.927 1.00 19.63 132 ASN B CA 1
ATOM 3009 C C . ASN B 1 132 ? -21.621 11.298 62.119 1.00 19.60 132 ASN B C 1
ATOM 3010 O O . ASN B 1 132 ? -21.138 12.418 62.295 1.00 20.53 132 ASN B O 1
ATOM 3015 N N . ALA B 1 133 ? -22.932 11.094 62.063 1.00 19.97 133 ALA B N 1
ATOM 3016 C CA . ALA B 1 133 ? -23.886 12.203 62.001 1.00 20.34 133 ALA B CA 1
ATOM 3017 C C . ALA B 1 133 ? -23.842 13.062 63.259 1.00 21.27 133 ALA B C 1
ATOM 3018 O O . ALA B 1 133 ? -24.097 14.279 63.207 1.00 20.74 133 ALA B O 1
ATOM 3020 N N . LYS B 1 134 ? -23.552 12.410 64.393 1.00 21.97 134 LYS B N 1
ATOM 3021 C CA . LYS B 1 134 ? -23.587 13.088 65.705 1.00 22.30 134 LYS B CA 1
ATOM 3022 C C . LYS B 1 134 ? -22.446 14.074 65.807 1.00 21.82 134 LYS B C 1
ATOM 3023 O O . LYS B 1 134 ? -22.670 15.246 66.139 1.00 22.10 134 LYS B O 1
ATOM 3029 N N . ASP B 1 135 ? -21.231 13.610 65.517 1.00 21.92 135 ASP B N 1
ATOM 3030 C CA . ASP B 1 135 ? -20.060 14.480 65.464 1.00 22.41 135 ASP B CA 1
ATOM 3031 C C . ASP B 1 135 ? -20.163 15.572 64.383 1.00 22.18 135 ASP B C 1
ATOM 3032 O O . ASP B 1 135 ? -19.674 16.712 64.598 1.00 22.83 135 ASP B O 1
ATOM 3037 N N . CYS B 1 136 ? -20.736 15.239 63.219 1.00 21.97 136 CYS B N 1
ATOM 3038 C CA . CYS B 1 136 ? -21.053 16.280 62.203 1.00 21.33 136 CYS B CA 1
ATOM 3039 C C . CYS B 1 136 ? -21.970 17.365 62.745 1.00 21.25 136 CYS B C 1
ATOM 3040 O O . CYS B 1 136 ? -21.726 18.543 62.499 1.00 21.70 136 CYS B O 1
ATOM 3043 N N . MET B 1 137 ? -23.042 16.985 63.447 1.00 21.47 137 MET B N 1
ATOM 3044 C CA . MET B 1 137 ? -23.938 17.980 64.059 1.00 22.94 137 MET B CA 1
ATOM 3045 C C . MET B 1 137 ? -23.171 18.934 64.980 1.00 22.98 137 MET B C 1
ATOM 3046 O O . MET B 1 137 ? -23.352 20.172 64.913 1.00 22.97 137 MET B O 1
ATOM 3051 N N . VAL B 1 138 ? -22.318 18.366 65.825 1.00 23.14 138 VAL B N 1
ATOM 3052 C CA . VAL B 1 138 ? -21.498 19.165 66.760 1.00 24.01 138 VAL B CA 1
ATOM 3053 C C . VAL B 1 138 ? -20.532 20.101 66.044 1.00 23.50 138 VAL B C 1
ATOM 3054 O O . VAL B 1 138 ? -20.476 21.312 66.346 1.00 22.52 138 VAL B O 1
ATOM 3058 N N . SER B 1 139 ? -19.788 19.555 65.079 1.00 22.77 139 SER B N 1
ATOM 3059 C CA . SER B 1 139 ? -18.852 20.353 64.302 1.00 23.09 139 SER B CA 1
ATOM 3060 C C . SER B 1 139 ? -19.550 21.497 63.572 1.00 22.78 139 SER B C 1
ATOM 3061 O O . SER B 1 139 ? -19.029 22.625 63.575 1.00 23.42 139 SER B O 1
ATOM 3064 N N . TYR B 1 140 ? -20.715 21.227 62.972 1.00 22.51 140 TYR B N 1
ATOM 3065 C CA . TYR B 1 140 ? -21.453 22.247 62.193 1.00 22.91 140 TYR B CA 1
ATOM 3066 C C . TYR B 1 140 ? -22.031 23.328 63.122 1.00 24.36 140 TYR B C 1
ATOM 3067 O O . TYR B 1 140 ? -22.030 24.546 62.806 1.00 23.94 140 TYR B O 1
ATOM 3076 N N . TYR B 1 141 ? -22.516 22.880 64.276 1.00 24.09 141 TYR B N 1
ATOM 3077 C CA . TYR B 1 141 ? -23.029 23.811 65.289 1.00 26.63 141 TYR B CA 1
ATOM 3078 C C . TYR B 1 141 ? -21.994 24.885 65.610 1.00 26.90 141 TYR B C 1
ATOM 3079 O O . TYR B 1 141 ? -22.261 26.079 65.455 1.00 27.36 141 TYR B O 1
ATOM 3088 N N . HIS B 1 142 ? -20.809 24.439 66.015 1.00 28.16 142 HIS B N 1
ATOM 3089 C CA . HIS B 1 142 ? -19.722 25.332 66.417 1.00 29.62 142 HIS B CA 1
ATOM 3090 C C . HIS B 1 142 ? -19.164 26.144 65.256 1.00 30.73 142 HIS B C 1
ATOM 3091 O O . HIS B 1 142 ? -18.837 27.323 65.429 1.00 30.82 142 HIS B O 1
ATOM 3098 N N . PHE B 1 143 ? -19.069 25.522 64.077 1.00 30.49 143 PHE B N 1
ATOM 3099 C CA . PHE B 1 143 ? -18.688 26.264 62.861 1.00 31.47 143 PHE B CA 1
ATOM 3100 C C . PHE B 1 143 ? -19.671 27.395 62.546 1.00 31.74 143 PHE B C 1
ATOM 3101 O O . PHE B 1 143 ? -19.242 28.498 62.185 1.00 32.33 143 PHE B O 1
ATOM 3109 N N . GLN B 1 144 ? -20.974 27.145 62.686 1.00 31.62 144 GLN B N 1
ATOM 3110 C CA . GLN B 1 144 ? -21.971 28.181 62.399 1.00 32.96 144 GLN B CA 1
ATOM 3111 C C . GLN B 1 144 ? -21.928 29.334 63.402 1.00 34.31 144 GLN B C 1
ATOM 3112 O O . GLN B 1 144 ? -22.257 30.456 63.049 1.00 34.58 144 GLN B O 1
ATOM 3118 N N . ARG B 1 145 ? -21.522 29.050 64.636 1.00 35.79 145 ARG B N 1
ATOM 3119 C CA . ARG B 1 145 ? -21.354 30.108 65.632 1.00 37.04 145 ARG B CA 1
ATOM 3120 C C . ARG B 1 145 ? -20.177 31.001 65.256 1.00 38.18 145 ARG B C 1
ATOM 3121 O O . ARG B 1 145 ? -20.287 32.227 65.308 1.00 38.30 145 ARG B O 1
ATOM 3129 N N . MET B 1 146 ? -19.088 30.381 64.814 1.00 39.26 146 MET B N 1
ATOM 3130 C CA . MET B 1 146 ? -17.841 31.082 64.511 1.00 40.93 146 MET B CA 1
ATOM 3131 C C . MET B 1 146 ? -17.810 31.802 63.135 1.00 40.98 146 MET B C 1
ATOM 3132 O O . MET B 1 146 ? -17.221 32.884 62.999 1.00 40.78 146 MET B O 1
ATOM 3137 N N . ASN B 1 147 ? -18.463 31.218 62.137 1.00 40.83 147 ASN B N 1
ATOM 3138 C CA . ASN B 1 147 ? -18.434 31.718 60.764 1.00 40.93 147 ASN B CA 1
ATOM 3139 C C . ASN B 1 147 ? -19.552 32.727 60.497 1.00 41.36 147 ASN B C 1
ATOM 3140 O O . ASN B 1 147 ? -20.706 32.420 60.714 1.00 41.13 147 ASN B O 1
ATOM 3145 N N . HIS B 1 148 ? -19.213 33.923 60.004 1.00 42.77 148 HIS B N 1
ATOM 3146 C CA . HIS B 1 148 ? -20.228 34.979 59.763 1.00 43.60 148 HIS B CA 1
ATOM 3147 C C . HIS B 1 148 ? -21.030 34.864 58.465 1.00 43.38 148 HIS B C 1
ATOM 3148 O O . HIS B 1 148 ? -22.066 35.519 58.312 1.00 43.60 148 HIS B O 1
ATOM 3155 N N . MET B 1 149 ? -20.566 34.031 57.540 1.00 42.96 149 MET B N 1
ATOM 3156 C CA . MET B 1 149 ? -21.330 33.750 56.326 1.00 43.33 149 MET B CA 1
ATOM 3157 C C . MET B 1 149 ? -22.423 32.714 56.576 1.00 41.12 149 MET B C 1
ATOM 3158 O O . MET B 1 149 ? -23.222 32.429 55.688 1.00 40.43 149 MET B O 1
ATOM 3163 N N . LEU B 1 150 ? -22.458 32.165 57.792 1.00 39.52 150 LEU B N 1
ATOM 3164 C CA . LEU B 1 150 ? -23.456 31.162 58.166 1.00 37.86 150 LEU B CA 1
ATOM 3165 C C . LEU B 1 150 ? -24.480 31.656 59.182 1.00 36.98 150 LEU B C 1
ATOM 3166 O O . LEU B 1 150 ? -24.139 32.421 60.076 1.00 37.12 150 LEU B O 1
ATOM 3171 N N . PRO B 1 151 ? -25.732 31.185 59.076 1.00 36.60 151 PRO B N 1
ATOM 3172 C CA . PRO B 1 151 ? -26.732 31.606 60.048 1.00 36.34 151 PRO B CA 1
ATOM 3173 C C . PRO B 1 151 ? -26.292 31.326 61.487 1.00 35.99 151 PRO B C 1
ATOM 3174 O O . PRO B 1 151 ? -25.468 30.435 61.736 1.00 35.54 151 PRO B O 1
ATOM 3178 N N . ASP B 1 152 ? -26.848 32.075 62.433 1.00 35.04 152 ASP B N 1
ATOM 3179 C CA . ASP B 1 152 ? -26.721 31.684 63.824 1.00 34.83 152 ASP B CA 1
ATOM 3180 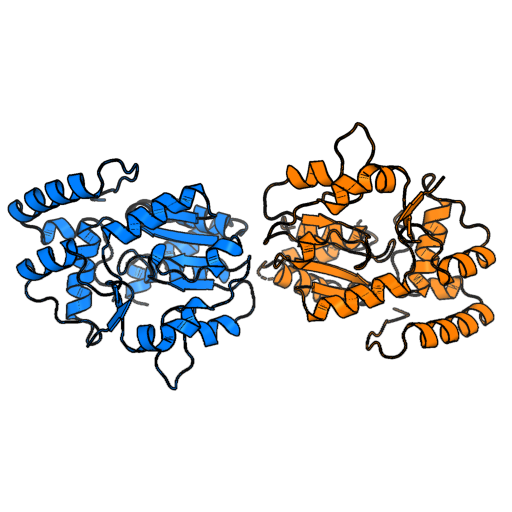C C . ASP B 1 152 ? -27.499 30.355 63.989 1.00 33.38 152 ASP B C 1
ATOM 3181 O O . ASP B 1 152 ? -28.626 30.248 63.515 1.00 33.66 152 ASP B O 1
ATOM 3186 N N . PRO B 1 153 ? -26.876 29.337 64.617 1.00 32.52 153 PRO B N 1
ATOM 3187 C CA . PRO B 1 153 ? -27.550 28.035 64.773 1.00 32.04 153 PRO B CA 1
ATOM 3188 C C . PRO B 1 153 ? -28.615 28.045 65.881 1.00 32.46 153 PRO B C 1
ATOM 3189 O O . PRO B 1 153 ? -29.438 27.126 65.969 1.00 32.76 153 PRO B O 1
ATOM 3193 N N . GLY B 1 154 ? -28.611 29.105 66.687 1.00 32.33 154 GLY B N 1
ATOM 3194 C CA . GLY B 1 154 ? -29.446 29.171 67.883 1.00 32.83 154 GLY B CA 1
ATOM 3195 C C . GLY B 1 154 ? -28.826 28.365 68.998 1.00 32.70 154 GLY B C 1
ATOM 3196 O O . GLY B 1 154 ? -27.619 28.129 69.021 1.00 32.83 154 GLY B O 1
ATOM 3197 N N . THR B 1 155 ? -29.658 27.959 69.948 1.00 33.17 155 THR B N 1
ATOM 3198 C CA . THR B 1 155 ? -29.194 27.143 71.047 1.00 33.78 155 THR B CA 1
ATOM 3199 C C . THR B 1 155 ? -28.947 25.741 70.528 1.00 33.61 155 THR B C 1
ATOM 3200 O O . THR B 1 155 ? -29.510 25.357 69.494 1.00 33.18 155 THR B O 1
ATOM 3204 N N . TRP B 1 156 ? -28.099 25.003 71.239 1.00 33.86 156 TRP B N 1
ATOM 3205 C CA . TRP B 1 156 ? -27.883 23.585 70.946 1.00 33.98 156 TRP B CA 1
ATOM 3206 C C . TRP B 1 156 ? -29.202 22.857 70.701 1.00 34.09 156 TRP B C 1
ATOM 3207 O O . TRP B 1 156 ? -29.344 22.154 69.701 1.00 33.50 156 TRP B O 1
ATOM 3218 N N . GLU B 1 157 ? -30.170 23.034 71.605 1.00 34.04 157 GLU B N 1
ATOM 3219 C CA . GLU B 1 157 ? -31.449 22.354 71.509 1.00 34.46 157 GLU B CA 1
ATOM 3220 C C . GLU B 1 157 ? -32.178 22.673 70.209 1.00 33.79 157 GLU B C 1
ATOM 3221 O O . GLU B 1 157 ? -32.804 21.803 69.622 1.00 34.24 157 GLU B O 1
ATOM 3227 N N . GLU B 1 158 ? -32.088 23.922 69.754 1.00 33.25 158 GLU B N 1
ATOM 3228 C CA . GLU B 1 158 ? -32.752 24.335 68.528 1.00 32.72 158 GLU B CA 1
ATOM 3229 C C . GLU B 1 158 ? -31.994 23.772 67.315 1.00 31.15 158 GLU B C 1
ATOM 3230 O O . GLU B 1 158 ? -32.607 23.333 66.340 1.00 30.06 158 GLU B O 1
ATOM 3236 N N . TYR B 1 159 ? -30.669 23.804 67.386 1.00 29.78 159 TYR B N 1
ATOM 3237 C CA . TYR B 1 159 ? -29.851 23.369 66.251 1.00 28.89 159 TYR B CA 1
ATOM 3238 C C . TYR B 1 159 ? -29.978 21.866 66.032 1.00 29.10 159 TYR B C 1
ATOM 3239 O O . TYR B 1 159 ? -29.870 21.374 64.898 1.00 28.99 159 TYR B O 1
ATOM 3248 N N . PHE B 1 160 ? -30.195 21.139 67.122 1.00 28.41 160 PHE B N 1
ATOM 3249 C CA . PHE B 1 160 ? -30.397 19.696 67.062 1.00 28.35 160 PHE B CA 1
ATOM 3250 C C . PHE B 1 160 ? -31.550 19.388 66.118 1.00 28.43 160 PHE B C 1
ATOM 3251 O O . PHE B 1 160 ? -31.412 18.514 65.257 1.00 27.92 160 PHE B O 1
ATOM 3259 N N . GLU B 1 161 ? -32.661 20.119 66.248 1.00 28.66 161 GLU B N 1
ATOM 3260 C CA . GLU B 1 161 ? -33.818 19.947 65.366 1.00 28.88 161 GLU B CA 1
ATOM 3261 C C . GLU B 1 161 ? -33.526 20.388 63.917 1.00 27.94 161 GLU B C 1
ATOM 3262 O O . GLU B 1 161 ? -33.877 19.674 62.967 1.00 27.07 161 GLU B O 1
ATOM 3268 N N . THR B 1 162 ? -32.893 21.554 63.777 1.00 27.16 162 THR B N 1
ATOM 3269 C CA . THR B 1 162 ? -32.466 22.093 62.467 1.00 26.73 162 THR B CA 1
ATOM 3270 C C . THR B 1 162 ? -31.669 21.045 61.690 1.00 25.94 162 THR B C 1
ATOM 3271 O O . THR B 1 162 ? -31.977 20.748 60.515 1.00 25.75 162 THR B O 1
ATOM 3275 N N . PHE B 1 163 ? -30.657 20.494 62.349 1.00 25.57 163 PHE B N 1
ATOM 3276 C CA . PHE B 1 163 ? -29.735 19.545 61.698 1.00 25.26 163 PHE B CA 1
ATOM 3277 C C . PHE B 1 163 ? -30.493 18.260 61.313 1.00 26.52 163 PHE B C 1
ATOM 3278 O O . PHE B 1 163 ? -30.362 17.767 60.193 1.00 25.25 163 PHE B O 1
ATOM 3286 N N . ILE B 1 164 ? -31.313 17.735 62.228 1.00 27.14 164 ILE B N 1
ATOM 3287 C CA . ILE B 1 164 ? -32.055 16.497 61.930 1.00 28.16 164 ILE B CA 1
ATOM 3288 C C . ILE B 1 164 ? -32.922 16.656 60.701 1.00 28.61 164 ILE B C 1
ATOM 3289 O O . ILE B 1 164 ? -33.063 15.710 59.884 1.00 29.37 164 ILE B O 1
ATOM 3294 N N . ASN B 1 165 ? -33.489 17.858 60.561 1.00 27.87 165 ASN B N 1
ATOM 3295 C CA . ASN B 1 165 ? -34.385 18.199 59.482 1.00 28.34 165 ASN B CA 1
ATOM 3296 C C . ASN B 1 165 ? -33.637 18.571 58.194 1.00 27.36 165 ASN B C 1
ATOM 3297 O O . ASN B 1 165 ? -34.262 18.766 57.156 1.00 26.94 165 ASN B O 1
ATOM 3302 N N . GLY B 1 166 ? -32.315 18.652 58.283 1.00 25.94 166 GLY B N 1
ATOM 3303 C CA . GLY B 1 166 ? -31.457 18.968 57.127 1.00 26.55 166 GLY B CA 1
ATOM 3304 C C . GLY B 1 166 ? -31.567 20.406 56.659 1.00 26.68 166 GLY B C 1
ATOM 3305 O O . GLY B 1 166 ? -31.238 20.715 55.515 1.00 26.96 166 GLY B O 1
ATOM 3306 N N . LYS B 1 167 ? -32.008 21.298 57.549 1.00 26.30 167 LYS B N 1
ATOM 3307 C CA . LYS B 1 167 ? -32.223 22.714 57.214 1.00 26.05 167 LYS B CA 1
ATOM 3308 C C . LYS B 1 167 ? -30.968 23.537 57.475 1.00 25.07 167 LYS B C 1
ATOM 3309 O O . LYS B 1 167 ? -30.986 24.584 58.132 1.00 25.24 167 LYS B O 1
ATOM 3315 N N . VAL B 1 168 ? -29.855 23.038 56.941 1.00 24.06 168 VAL B N 1
ATOM 3316 C CA . VAL B 1 168 ? -28.564 23.684 57.043 1.00 22.57 168 VAL B CA 1
ATOM 3317 C C . VAL B 1 168 ? -27.997 23.789 55.619 1.00 22.28 168 VAL B C 1
ATOM 3318 O O . VAL B 1 168 ? -28.510 23.138 54.712 1.00 22.72 168 VAL B O 1
ATOM 3322 N N . VAL B 1 169 ? -26.981 24.624 55.433 1.00 21.50 169 VAL B N 1
ATOM 3323 C CA . VAL B 1 169 ? -26.382 24.841 54.102 1.00 20.39 169 VAL B CA 1
ATOM 3324 C C . VAL B 1 169 ? -25.794 23.507 53.632 1.00 19.96 169 VAL B C 1
ATOM 3325 O O . VAL B 1 169 ? -25.074 22.872 54.407 1.00 20.93 169 VAL B O 1
ATOM 3329 N N . TRP B 1 170 ? -26.089 23.149 52.372 1.00 18.85 170 TRP B N 1
ATOM 3330 C CA . TRP B 1 170 ? -25.793 21.834 51.725 1.00 19.29 170 TRP B CA 1
ATOM 3331 C C . TRP B 1 170 ? -26.716 20.676 52.121 1.00 19.83 170 TRP B C 1
ATOM 3332 O O . TRP B 1 170 ? -26.525 19.542 51.652 1.00 19.93 170 TRP B O 1
ATOM 3343 N N . GLY B 1 171 ? -27.730 20.965 52.934 1.00 19.60 171 GLY B N 1
ATOM 3344 C CA . GLY B 1 171 ? -28.837 20.045 53.144 1.00 20.87 171 GLY B CA 1
ATOM 3345 C C . GLY B 1 171 ? -28.589 18.949 54.162 1.00 20.54 171 GLY B C 1
ATOM 3346 O O . GLY B 1 171 ? -27.740 19.077 55.034 1.00 20.71 171 GLY B O 1
ATOM 3347 N N . SER B 1 172 ? -29.336 17.853 54.007 1.00 20.49 172 SER B N 1
ATOM 3348 C CA . SER B 1 172 ? -29.364 16.769 54.979 1.00 20.48 172 SER B CA 1
ATOM 3349 C C . SER B 1 172 ? -28.117 15.899 54.926 1.00 20.79 172 SER B C 1
ATOM 3350 O O . SER B 1 172 ? -27.722 15.430 53.846 1.00 20.33 172 SER B O 1
ATOM 3353 N N . TRP B 1 173 ? -27.523 15.646 56.100 1.00 19.30 173 TRP B N 1
ATOM 3354 C CA . TRP B 1 173 ? -26.475 14.645 56.247 1.00 18.82 173 TRP B CA 1
ATOM 3355 C C . TRP B 1 173 ? -26.949 13.279 55.729 1.00 19.62 173 TRP B C 1
ATOM 3356 O O . TRP B 1 173 ? -26.205 12.580 55.053 1.00 19.60 173 TRP B O 1
ATOM 3367 N N . PHE B 1 174 ? -28.208 12.929 55.993 1.00 19.04 174 PHE B N 1
ATOM 3368 C CA . PHE B 1 174 ? -28.737 11.603 55.614 1.00 20.36 174 PHE B CA 1
ATOM 3369 C C . PHE B 1 174 ? -28.785 11.422 54.105 1.00 19.35 174 PHE B C 1
ATOM 3370 O O . PHE B 1 174 ? -28.235 10.439 53.581 1.00 20.79 174 PHE B O 1
ATOM 3378 N N . ASP B 1 175 ? -29.413 12.377 53.426 1.00 19.92 175 ASP B N 1
ATOM 3379 C CA . ASP B 1 175 ? -29.515 12.355 51.957 1.00 20.43 175 ASP B CA 1
ATOM 3380 C C . ASP B 1 175 ? -28.114 12.340 51.338 1.00 19.24 175 ASP B C 1
ATOM 3381 O O . ASP B 1 175 ? -27.870 11.601 50.362 1.00 17.93 175 ASP B O 1
ATOM 3386 N N . HIS B 1 176 ? -27.190 13.131 51.900 1.00 18.08 176 HIS B N 1
ATOM 3387 C CA . HIS B 1 176 ? -25.830 13.232 51.343 1.00 17.42 176 HIS B CA 1
ATOM 3388 C C . HIS B 1 176 ? -25.128 11.868 51.379 1.00 17.33 176 HIS B C 1
ATOM 3389 O O . HIS B 1 176 ? -24.668 11.362 50.345 1.00 17.17 176 HIS B O 1
ATOM 3396 N N . VAL B 1 177 ? -25.044 11.279 52.583 1.00 17.24 177 VAL B N 1
ATOM 3397 C CA . VAL B 1 177 ? -24.271 10.052 52.800 1.00 17.06 177 VAL B CA 1
ATOM 3398 C C . VAL B 1 177 ? -24.940 8.903 52.026 1.00 17.89 177 VAL B C 1
ATOM 3399 O O . VAL B 1 177 ? -24.254 8.112 51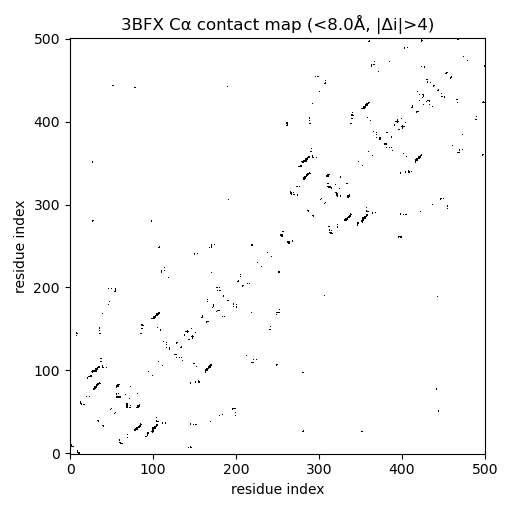.365 1.00 17.90 177 VAL B O 1
ATOM 3403 N N . LYS B 1 178 ? -26.271 8.831 52.085 1.00 18.02 178 LYS B N 1
ATOM 3404 C CA . LYS B 1 178 ? -26.997 7.761 51.376 1.00 19.48 178 LYS B CA 1
ATOM 3405 C C . LYS B 1 178 ? -26.753 7.782 49.860 1.00 19.45 178 LYS B C 1
ATOM 3406 O O . LYS B 1 178 ? -26.555 6.730 49.259 1.00 19.27 178 LYS B O 1
ATOM 3412 N N . GLY B 1 179 ? -26.785 8.979 49.276 1.00 18.93 179 GLY B N 1
ATOM 3413 C CA . GLY B 1 179 ? -26.666 9.142 47.806 1.00 19.18 179 GLY B CA 1
ATOM 3414 C C . GLY B 1 179 ? -25.283 8.744 47.323 1.00 18.26 179 GLY B C 1
ATOM 3415 O O . GLY B 1 179 ? -25.151 7.997 46.345 1.00 17.51 179 GLY B O 1
ATOM 3416 N N . TRP B 1 180 ? -24.255 9.208 48.040 1.00 17.89 180 TRP B N 1
ATOM 3417 C CA . TRP B 1 180 ? -22.883 8.916 47.707 1.00 18.15 180 TRP B CA 1
ATOM 3418 C C . TRP B 1 180 ? -22.523 7.445 47.992 1.00 18.01 180 TRP B C 1
ATOM 3419 O O . TRP B 1 180 ? -21.792 6.847 47.236 1.00 18.24 180 TRP B O 1
ATOM 3430 N N . TRP B 1 181 ? -23.069 6.877 49.064 1.00 17.64 181 TRP B N 1
ATOM 3431 C CA . TRP B 1 181 ? -22.875 5.437 49.353 1.00 18.56 181 TRP B CA 1
ATOM 3432 C C . TRP B 1 181 ? -23.420 4.570 48.222 1.00 17.85 181 TRP B C 1
ATOM 3433 O O . TRP B 1 181 ? -22.800 3.569 47.859 1.00 20.55 181 TRP B O 1
ATOM 3444 N N . GLU B 1 182 ? -24.565 4.934 47.682 1.00 18.35 182 GLU B N 1
ATOM 3445 C CA . GLU B 1 182 ? -25.151 4.234 46.523 1.00 19.97 182 GLU B CA 1
ATOM 3446 C C . GLU B 1 182 ? -24.300 4.407 45.263 1.00 19.66 182 GLU B C 1
ATOM 3447 O O . GLU B 1 182 ? -23.994 3.428 44.551 1.00 18.81 182 GLU B O 1
ATOM 3453 N N . MET B 1 183 ? -23.972 5.660 44.962 1.00 17.02 183 MET B N 1
ATOM 3454 C CA . MET B 1 183 ? -23.198 5.969 43.761 1.00 16.88 183 MET B CA 1
ATOM 3455 C C . MET B 1 183 ? -21.832 5.280 43.703 1.00 15.67 183 MET B C 1
ATOM 3456 O O . MET B 1 183 ? -21.314 5.044 42.592 1.00 16.94 183 MET B O 1
ATOM 3461 N N . LYS B 1 184 ? -21.250 4.918 44.850 1.00 16.30 184 LYS B N 1
ATOM 3462 C CA . LYS B 1 184 ? -19.949 4.255 44.859 1.00 18.02 184 LYS B CA 1
ATOM 3463 C C . LYS B 1 184 ? -19.988 2.903 44.095 1.00 18.62 184 LYS B C 1
ATOM 3464 O O . LYS B 1 184 ? -18.958 2.405 43.657 1.00 18.16 184 LYS B O 1
ATOM 3470 N N . ASP B 1 185 ? -21.180 2.327 43.955 1.00 18.60 185 ASP B N 1
ATOM 3471 C CA . ASP B 1 185 ? -21.318 1.019 43.322 1.00 19.35 185 ASP B CA 1
ATOM 3472 C C . ASP B 1 185 ? -21.224 1.095 41.788 1.00 18.97 185 ASP B C 1
ATOM 3473 O O . ASP B 1 185 ? -21.151 0.049 41.113 1.00 19.42 185 ASP B O 1
ATOM 3478 N N . ARG B 1 186 ? -21.336 2.303 41.237 1.00 18.36 186 ARG B N 1
ATOM 3479 C CA . ARG B 1 186 ? -21.403 2.493 39.781 1.00 18.21 186 ARG B CA 1
ATOM 3480 C C . ARG B 1 186 ? -20.359 3.499 39.240 1.00 18.62 186 ARG B C 1
ATOM 3481 O O . ARG B 1 186 ? -20.341 3.797 38.024 1.00 18.06 186 ARG B O 1
ATOM 3489 N N . HIS B 1 187 ? -19.497 4.007 40.122 1.00 17.45 187 HIS B N 1
ATOM 3490 C CA . HIS B 1 187 ? -18.510 5.030 39.760 1.00 16.50 187 HIS B CA 1
ATOM 3491 C C . HIS B 1 187 ? -17.274 4.782 40.579 1.00 16.57 187 HIS B C 1
ATOM 3492 O O . HIS B 1 187 ? -17.363 4.150 41.628 1.00 17.41 187 HIS B O 1
ATOM 3499 N N . GLN B 1 188 ? -16.133 5.334 40.164 1.00 16.96 188 GLN B N 1
ATOM 3500 C CA . GLN B 1 188 ? -14.850 5.052 40.820 1.00 17.85 188 GLN B CA 1
ATOM 3501 C C . GLN B 1 188 ? -14.771 5.949 42.049 1.00 18.20 188 GLN B C 1
ATOM 3502 O O . GLN B 1 188 ? -14.126 7.017 42.018 1.00 17.90 188 GLN B O 1
ATOM 3508 N N . ILE B 1 189 ? -15.449 5.519 43.121 1.00 17.42 189 ILE B N 1
ATOM 3509 C CA . ILE B 1 189 ? -15.462 6.285 44.394 1.00 17.61 189 ILE B CA 1
ATOM 3510 C C . ILE B 1 189 ? -14.715 5.550 45.498 1.00 17.98 189 ILE B C 1
ATOM 3511 O O . ILE B 1 189 ? -15.070 4.404 45.843 1.00 18.86 189 ILE B O 1
ATOM 3516 N N . LEU B 1 190 ? -13.670 6.196 46.020 1.00 17.10 190 LEU B N 1
ATOM 3517 C CA . LEU B 1 190 ? -13.000 5.739 47.233 1.00 18.60 190 LEU B CA 1
ATOM 3518 C C . LEU B 1 190 ? -13.782 6.368 48.395 1.00 19.23 190 LEU B C 1
ATOM 3519 O O . LEU B 1 190 ? -13.754 7.582 48.581 1.00 18.35 190 LEU B O 1
ATOM 3524 N N . PHE B 1 191 ? -14.469 5.519 49.166 1.00 19.00 191 PHE B N 1
ATOM 3525 C CA . PHE B 1 191 ? -15.368 5.998 50.216 1.00 18.92 191 PHE B CA 1
ATOM 3526 C C . PHE B 1 191 ? -14.703 5.695 51.557 1.00 19.83 191 PHE B C 1
ATOM 3527 O O . PHE B 1 191 ? -14.556 4.520 51.958 1.00 19.83 191 PHE B O 1
ATOM 3535 N N . LEU B 1 192 ? -14.239 6.756 52.209 1.00 19.26 192 LEU B N 1
ATOM 3536 C CA . LEU B 1 192 ? -13.479 6.655 53.451 1.00 20.61 192 LEU B CA 1
ATOM 3537 C C . LEU B 1 192 ? -14.313 7.174 54.604 1.00 20.74 192 LEU B C 1
ATOM 3538 O O . LEU B 1 192 ? -15.297 7.879 54.394 1.00 20.48 192 LEU B O 1
ATOM 3543 N N . PHE B 1 193 ? -13.879 6.856 55.824 1.00 21.21 193 PHE B N 1
ATOM 3544 C CA . PHE B 1 193 ? -14.551 7.347 57.028 1.00 22.64 193 PHE B CA 1
ATOM 3545 C C . PHE B 1 193 ? -13.541 8.105 57.870 1.00 23.09 193 PHE B C 1
ATOM 3546 O O . PHE B 1 193 ? -12.428 7.631 58.130 1.00 23.47 193 PHE B O 1
ATOM 3554 N N . TYR B 1 194 ? -13.954 9.301 58.284 1.00 22.85 194 TYR B N 1
ATOM 3555 C CA . TYR B 1 194 ? -13.172 10.187 59.116 1.00 23.38 194 TYR B CA 1
ATOM 3556 C C . TYR B 1 194 ? -12.665 9.443 60.366 1.00 23.30 194 TYR B C 1
ATOM 3557 O O . TYR B 1 194 ? -11.525 9.586 60.733 1.00 23.42 194 TYR B O 1
ATOM 3566 N N . GLU B 1 195 ? -13.528 8.651 60.984 1.00 24.65 195 GLU B N 1
ATOM 3567 C CA . GLU B 1 195 ? -13.162 7.877 62.199 1.00 26.46 195 GLU B CA 1
ATOM 3568 C C . GLU B 1 195 ? -12.049 6.857 61.946 1.00 27.69 195 GLU B C 1
ATOM 3569 O O . GLU B 1 195 ? -11.154 6.683 62.807 1.00 27.98 195 GLU B O 1
ATOM 3575 N N . ASP B 1 196 ? -12.082 6.206 60.773 1.00 27.94 196 ASP B N 1
ATOM 3576 C CA . ASP B 1 196 ? -10.994 5.301 60.344 1.00 29.06 196 ASP B CA 1
ATOM 3577 C C . ASP B 1 196 ? -9.679 6.039 60.148 1.00 29.11 196 ASP B C 1
ATOM 3578 O O . ASP B 1 196 ? -8.629 5.546 60.536 1.00 29.25 196 ASP B O 1
ATOM 3583 N N . ILE B 1 197 ? -9.711 7.196 59.481 1.00 29.28 197 ILE B N 1
ATOM 3584 C CA . ILE B 1 197 ? -8.497 7.992 59.324 1.00 29.24 197 ILE B CA 1
ATOM 3585 C C . ILE B 1 197 ? -7.963 8.408 60.703 1.00 30.56 197 ILE B C 1
ATOM 3586 O O . ILE B 1 197 ? -6.755 8.472 60.925 1.00 30.35 197 ILE B O 1
ATOM 3591 N N . LYS B 1 198 ? -8.861 8.690 61.629 1.00 31.82 198 LYS B N 1
ATOM 3592 C CA . LYS B 1 198 ? -8.402 9.083 62.960 1.00 33.63 198 LYS B CA 1
ATOM 3593 C C . LYS B 1 198 ? -7.790 7.877 63.675 1.00 34.84 198 LYS B C 1
ATOM 3594 O O . LYS B 1 198 ? -6.703 7.990 64.258 1.00 35.22 198 LYS B O 1
ATOM 3600 N N . ARG B 1 199 ? -8.476 6.736 63.615 1.00 36.24 199 ARG B N 1
ATOM 3601 C CA . ARG B 1 199 ? -7.993 5.495 64.254 1.00 38.23 199 ARG B CA 1
ATOM 3602 C C . ARG B 1 199 ? -6.665 5.004 63.681 1.00 38.23 199 ARG B C 1
ATOM 3603 O O . ARG B 1 199 ? -5.739 4.667 64.423 1.00 38.32 199 ARG B O 1
ATOM 3611 N N . ASP B 1 200 ? -6.561 4.954 62.358 1.00 38.65 200 ASP B N 1
ATOM 3612 C CA . ASP B 1 200 ? -5.332 4.480 61.730 1.00 38.76 200 ASP B CA 1
ATOM 3613 C C . ASP B 1 200 ? -5.016 5.266 60.448 1.00 38.55 200 ASP B C 1
ATOM 3614 O O . ASP B 1 200 ? -5.321 4.788 59.359 1.00 37.74 200 ASP B O 1
ATOM 3619 N N . PRO B 1 201 ? -4.414 6.475 60.579 1.00 38.97 201 PRO B N 1
ATOM 3620 C CA . PRO B 1 201 ? -4.180 7.326 59.410 1.00 39.09 201 PRO B CA 1
ATOM 3621 C C . PRO B 1 201 ? -3.307 6.703 58.328 1.00 39.77 201 PRO B C 1
ATOM 3622 O O . PRO B 1 201 ? -3.643 6.828 57.157 1.00 39.64 201 PRO B O 1
ATOM 3626 N N . LYS B 1 202 ? -2.206 6.045 58.710 1.00 39.79 202 LYS B N 1
ATOM 3627 C CA . LYS B 1 202 ? -1.274 5.459 57.744 1.00 40.08 202 LYS B CA 1
ATOM 3628 C C . LYS B 1 202 ? -1.995 4.433 56.888 1.00 39.45 202 LYS B C 1
ATOM 3629 O O . LYS B 1 202 ? -1.748 4.343 55.687 1.00 40.00 202 LYS B O 1
ATOM 3635 N N . HIS B 1 203 ? -2.891 3.673 57.506 1.00 38.78 203 HIS B N 1
ATOM 3636 C CA . HIS B 1 203 ? -3.668 2.664 56.805 1.00 38.92 203 HIS B CA 1
ATOM 3637 C C . HIS B 1 203 ? -4.585 3.303 55.758 1.00 38.18 203 HIS B C 1
ATOM 3638 O O . HIS B 1 203 ? -4.658 2.840 54.621 1.00 38.24 203 HIS B O 1
ATOM 3645 N N . GLU B 1 204 ? -5.268 4.372 56.152 1.00 37.27 204 GLU B N 1
ATOM 3646 C CA . GLU B 1 204 ? -6.219 5.044 55.258 1.00 36.32 204 GLU B CA 1
ATOM 3647 C C . GLU B 1 204 ? -5.502 5.850 54.178 1.00 36.15 204 GLU B C 1
ATOM 3648 O O . GLU B 1 204 ? -5.882 5.789 53.001 1.00 35.89 204 GLU B O 1
ATOM 3654 N N . ILE B 1 205 ? -4.469 6.588 54.575 1.00 35.35 205 ILE B N 1
ATOM 3655 C CA . ILE B 1 205 ? -3.648 7.359 53.636 1.00 35.73 205 ILE B CA 1
ATOM 3656 C C . ILE B 1 205 ? -3.023 6.459 52.554 1.00 36.00 205 ILE B C 1
ATOM 3657 O O . ILE B 1 205 ? -2.924 6.862 51.401 1.00 36.37 205 ILE B O 1
ATOM 3662 N N . ARG B 1 206 ? -2.663 5.228 52.909 1.00 35.35 206 ARG B N 1
ATOM 3663 C CA . ARG B 1 206 ? -2.139 4.268 51.926 1.00 36.09 206 ARG B CA 1
ATOM 3664 C C . ARG B 1 206 ? -3.149 3.972 50.812 1.00 34.26 206 ARG B C 1
ATOM 3665 O O . ARG B 1 206 ? -2.792 3.872 49.632 1.00 33.73 206 ARG B O 1
ATOM 3673 N N . LYS B 1 207 ? -4.406 3.815 51.212 1.00 33.21 207 LYS B N 1
ATOM 3674 C CA . LYS B 1 207 ? -5.518 3.604 50.288 1.00 32.10 207 LYS B CA 1
ATOM 3675 C C . LYS B 1 207 ? -5.669 4.774 49.314 1.00 30.48 207 LYS B C 1
ATOM 3676 O O . LYS B 1 207 ? -5.916 4.555 48.125 1.00 30.64 207 LYS B O 1
ATOM 3682 N N . VAL B 1 208 ? -5.519 5.997 49.826 1.00 28.95 208 VAL B N 1
ATOM 3683 C CA . VAL B 1 208 ? -5.590 7.235 49.015 1.00 27.48 208 VAL B CA 1
ATOM 3684 C C . VAL B 1 208 ? -4.423 7.268 48.013 1.00 28.15 208 VAL B C 1
ATOM 3685 O O . VAL B 1 208 ? -4.607 7.619 46.864 1.00 25.96 208 VAL B O 1
ATOM 3689 N N . MET B 1 209 ? -3.223 6.879 48.459 1.00 28.73 209 MET B N 1
ATOM 3690 C CA . MET B 1 209 ? -2.053 6.837 47.573 1.00 30.84 209 MET B CA 1
ATOM 3691 C C . MET B 1 209 ? -2.270 5.905 46.405 1.00 30.18 209 MET B C 1
ATOM 3692 O O . MET B 1 209 ? -2.110 6.307 45.255 1.00 30.93 209 MET B O 1
ATOM 3697 N N . GLN B 1 210 ? -2.626 4.664 46.712 1.00 30.49 210 GLN B N 1
ATOM 3698 C CA . GLN B 1 210 ? -2.971 3.660 45.711 1.00 31.75 210 GLN B CA 1
ATOM 3699 C C . GLN B 1 210 ? -4.070 4.184 44.773 1.00 30.22 210 GLN B C 1
ATOM 3700 O O . GLN B 1 210 ? -3.958 4.060 43.559 1.00 29.33 210 GLN B O 1
ATOM 3706 N N . PHE B 1 211 ? -5.108 4.793 45.350 1.00 29.26 211 PHE B N 1
ATOM 3707 C CA . PHE B 1 211 ? -6.232 5.324 44.570 1.00 28.18 211 PHE B CA 1
ATOM 3708 C C . PHE B 1 211 ? -5.762 6.400 43.590 1.00 28.99 211 PHE B C 1
ATOM 3709 O O . PHE B 1 211 ? -6.270 6.485 42.464 1.00 29.53 211 PHE B O 1
ATOM 3717 N N . MET B 1 212 ? -4.801 7.224 44.003 1.00 28.28 212 MET B N 1
ATOM 3718 C CA . MET B 1 212 ? -4.296 8.281 43.130 1.00 29.48 212 MET B CA 1
ATOM 3719 C C . MET B 1 212 ? -3.200 7.789 42.183 1.00 30.74 212 MET B C 1
ATOM 3720 O O . MET B 1 212 ? -2.654 8.580 41.417 1.00 31.72 212 MET B O 1
ATOM 3725 N N . GLY B 1 213 ? -2.868 6.502 42.265 1.00 32.16 213 GLY B N 1
ATOM 3726 C CA . GLY B 1 213 ? -1.838 5.907 41.418 1.00 35.36 213 GLY B CA 1
ATOM 3727 C C . GLY B 1 213 ? -0.401 6.235 41.806 1.00 37.65 213 GLY B C 1
ATOM 3728 O O . GLY B 1 213 ? 0.482 6.257 40.954 1.00 38.38 213 GLY B O 1
ATOM 3729 N N . LYS B 1 214 ? -0.179 6.510 43.089 1.00 39.25 214 LYS B N 1
ATOM 3730 C CA . LYS B 1 214 ? 1.159 6.730 43.649 1.00 41.64 214 LYS B CA 1
ATOM 3731 C C . LYS B 1 214 ? 1.686 5.436 44.264 1.00 42.75 214 LYS B C 1
ATOM 3732 O O . LYS B 1 214 ? 0.911 4.633 44.791 1.00 43.16 214 LYS B O 1
ATOM 3738 N N . LYS B 1 215 ? 2.999 5.232 44.204 1.00 44.59 215 LYS B N 1
ATOM 3739 C CA . LYS B 1 215 ? 3.585 3.946 44.583 1.00 45.98 215 LYS B CA 1
ATOM 3740 C C . LYS B 1 215 ? 4.120 3.962 46.015 1.00 46.55 215 LYS B C 1
ATOM 3741 O O . LYS B 1 215 ? 3.658 4.740 46.850 1.00 47.22 215 LYS B O 1
ATOM 3747 N N . GLU B 1 218 ? 6.798 3.700 53.933 1.00 62.91 218 GLU B N 1
ATOM 3748 C CA . GLU B 1 218 ? 7.587 4.704 53.215 1.00 62.91 218 GLU B CA 1
ATOM 3749 C C . GLU B 1 218 ? 7.915 5.905 54.100 1.00 62.63 218 GLU B C 1
ATOM 3750 O O . GLU B 1 218 ? 7.163 6.223 55.029 1.00 62.67 218 GLU B O 1
ATOM 3756 N N . THR B 1 219 ? 9.031 6.570 53.797 1.00 62.35 219 THR B N 1
ATOM 3757 C CA . THR B 1 219 ? 9.461 7.776 54.520 1.00 62.23 219 THR B CA 1
ATOM 3758 C C . THR B 1 219 ? 8.532 8.968 54.232 1.00 61.81 219 THR B C 1
ATOM 3759 O O . THR B 1 219 ? 8.360 9.855 55.082 1.00 61.91 219 THR B O 1
ATOM 3763 N N . VAL B 1 220 ? 7.932 8.977 53.041 1.00 61.13 220 VAL B N 1
ATOM 3764 C CA . VAL B 1 220 ? 6.940 9.997 52.678 1.00 60.29 220 VAL B CA 1
ATOM 3765 C C . VAL B 1 220 ? 5.599 9.763 53.369 1.00 59.47 220 VAL B C 1
ATOM 3766 O O . VAL B 1 220 ? 4.961 10.712 53.824 1.00 59.47 220 VAL B O 1
ATOM 3770 N N . LEU B 1 221 ? 5.186 8.500 53.454 1.00 58.42 221 LEU B N 1
ATOM 3771 C CA . LEU B 1 221 ? 3.972 8.122 54.161 1.00 57.58 221 LEU B CA 1
ATOM 3772 C C . LEU B 1 221 ? 4.009 8.611 55.615 1.00 57.11 221 LEU B C 1
ATOM 3773 O O . LEU B 1 221 ? 3.012 9.132 56.128 1.00 56.89 221 LEU B O 1
ATOM 3778 N N . ASP B 1 222 ? 5.166 8.445 56.262 1.00 56.27 222 ASP B N 1
ATOM 3779 C CA . ASP B 1 222 ? 5.367 8.869 57.649 1.00 55.39 222 ASP B CA 1
ATOM 3780 C C . ASP B 1 222 ? 5.252 10.371 57.782 1.00 54.43 222 ASP B C 1
ATOM 3781 O O . ASP B 1 222 ? 4.526 10.864 58.648 1.00 54.19 222 ASP B O 1
ATOM 3786 N N . LYS B 1 223 ? 5.983 11.079 56.917 1.00 53.22 223 LYS B N 1
ATOM 3787 C CA . LYS B 1 223 ? 5.979 12.538 56.847 1.00 52.31 223 LYS B CA 1
ATOM 3788 C C . LYS B 1 223 ? 4.572 13.082 56.623 1.00 51.45 223 LYS B C 1
ATOM 3789 O O . LYS B 1 223 ? 4.214 14.120 57.184 1.00 51.24 223 LYS B O 1
ATOM 3795 N N . ILE B 1 224 ? 3.790 12.384 55.796 1.00 50.39 224 ILE B N 1
ATOM 3796 C CA . ILE B 1 224 ? 2.396 12.766 55.547 1.00 49.28 224 ILE B CA 1
ATOM 3797 C C . ILE B 1 224 ? 1.564 12.563 56.813 1.00 48.98 224 ILE B C 1
ATOM 3798 O O . ILE B 1 224 ? 0.907 13.501 57.265 1.00 48.77 224 ILE B O 1
ATOM 3803 N N . VAL B 1 225 ? 1.613 11.354 57.380 1.00 48.57 225 VAL B N 1
ATOM 3804 C CA . VAL B 1 225 ? 0.971 11.053 58.667 1.00 48.82 225 VAL B CA 1
ATOM 3805 C C . VAL B 1 225 ? 1.328 12.086 59.753 1.00 49.03 225 VAL B C 1
ATOM 3806 O O . VAL B 1 225 ? 0.435 12.617 60.420 1.00 49.24 225 VAL B O 1
ATOM 3810 N N . GLN B 1 226 ? 2.620 12.385 59.920 1.00 48.98 226 GLN B N 1
ATOM 3811 C CA . GLN B 1 226 ? 3.040 13.329 60.962 1.00 49.14 226 GLN B CA 1
ATOM 3812 C C . GLN B 1 226 ? 2.562 14.748 60.658 1.00 48.54 226 GLN B C 1
ATOM 3813 O O . GLN B 1 226 ? 2.134 15.467 61.561 1.00 48.65 226 GLN B O 1
ATOM 3819 N N . GLU B 1 227 ? 2.622 15.145 59.390 1.00 47.57 227 GLU B N 1
ATOM 3820 C CA . GLU B 1 227 ? 2.270 16.516 59.026 1.00 47.29 227 GLU B CA 1
ATOM 3821 C C . GLU B 1 227 ? 0.769 16.807 59.005 1.00 46.22 227 GLU B C 1
ATOM 3822 O O . GLU B 1 227 ? 0.356 17.953 59.216 1.00 46.22 227 GLU B O 1
ATOM 3828 N N . THR B 1 228 ? -0.039 15.782 58.756 1.00 45.22 228 THR B N 1
ATOM 3829 C CA . THR B 1 228 ? -1.499 15.967 58.694 1.00 43.84 228 THR B CA 1
ATOM 3830 C C . THR B 1 228 ? -2.224 15.582 59.996 1.00 43.46 228 THR B C 1
ATOM 3831 O O . THR B 1 228 ? -3.446 15.416 60.007 1.00 43.24 228 THR B O 1
ATOM 3835 N N . SER B 1 229 ? -1.481 15.448 61.099 1.00 42.78 229 SER B N 1
ATOM 3836 C CA . SER B 1 229 ? -2.124 15.254 62.398 1.00 42.17 229 SER B CA 1
ATOM 3837 C C . SER B 1 229 ? -2.733 16.592 62.799 1.00 42.04 229 SER B C 1
ATOM 3838 O O . SER B 1 229 ? -2.287 17.645 62.346 1.00 42.16 229 SER B O 1
ATOM 3841 N N . PHE B 1 230 ? -3.763 16.548 63.632 1.00 42.03 230 PHE B N 1
ATOM 3842 C CA . PHE B 1 230 ? -4.487 17.750 64.024 1.00 42.33 230 PHE B CA 1
ATOM 3843 C C . PHE B 1 230 ? -3.574 18.807 64.657 1.00 42.91 230 PHE B C 1
ATOM 3844 O O . PHE B 1 230 ? -3.695 19.994 64.358 1.00 42.85 230 PHE B O 1
ATOM 3852 N N . GLU B 1 231 ? -2.660 18.362 65.519 1.00 44.04 231 GLU B N 1
ATOM 3853 C CA . GLU B 1 231 ? -1.785 19.272 66.281 1.00 45.26 231 GLU B CA 1
ATOM 3854 C C . GLU B 1 231 ? -0.923 20.094 65.343 1.00 45.21 231 GLU B C 1
ATOM 3855 O O . GLU B 1 231 ? -0.901 21.328 65.414 1.00 45.39 231 GLU B O 1
ATOM 3861 N N . LYS B 1 232 ? -0.230 19.386 64.455 1.00 45.38 232 LYS B N 1
ATOM 3862 C CA . LYS B 1 232 ? 0.598 19.991 63.411 1.00 45.54 232 LYS B CA 1
ATOM 3863 C C . LYS B 1 232 ? -0.126 20.943 62.447 1.00 45.22 232 LYS B C 1
ATOM 3864 O O . LYS B 1 232 ? 0.389 22.031 62.157 1.00 45.84 232 LYS B O 1
ATOM 3870 N N . MET B 1 233 ? -1.300 20.538 61.953 1.00 44.27 233 MET B N 1
ATOM 3871 C CA . MET B 1 233 ? -2.053 21.342 60.976 1.00 43.10 233 MET B CA 1
ATOM 3872 C C . MET B 1 233 ? -2.631 22.621 61.580 1.00 43.28 233 MET B C 1
ATOM 3873 O O . MET B 1 233 ? -2.930 22.667 62.775 1.00 43.89 233 MET B O 1
ATOM 3878 N N . PHE B 1 256 ? -10.766 27.197 61.886 1.00 49.41 256 PHE B N 1
ATOM 3879 C CA . PHE B 1 256 ? -11.833 26.321 62.375 1.00 48.81 256 PHE B CA 1
ATOM 3880 C C . PHE B 1 256 ? -11.360 24.901 62.737 1.00 47.83 256 PHE B C 1
ATOM 3881 O O . PHE B 1 256 ? -12.122 23.931 62.684 1.00 47.44 256 PHE B O 1
ATOM 3889 N N . MET B 1 257 ? -10.094 24.798 63.128 1.00 46.48 257 MET B N 1
ATOM 3890 C CA . MET B 1 257 ? -9.552 23.569 63.691 1.00 45.06 257 MET B CA 1
ATOM 3891 C C . MET B 1 257 ? -9.970 23.529 65.154 1.00 43.75 257 MET B C 1
ATOM 3892 O O . MET B 1 257 ? -9.290 24.093 66.018 1.00 44.12 257 MET B O 1
ATOM 3897 N N . ARG B 1 258 ? -11.089 22.865 65.426 1.00 41.61 258 ARG B N 1
ATOM 3898 C CA . ARG B 1 258 ? -11.709 22.900 66.745 1.00 39.62 258 ARG B CA 1
ATOM 3899 C C . ARG B 1 258 ? -11.072 21.879 67.691 1.00 39.60 258 ARG B C 1
ATOM 3900 O O . ARG B 1 258 ? -10.187 22.236 68.480 1.00 39.75 258 ARG B O 1
ATOM 3908 N N . LYS B 1 259 ? -11.507 20.624 67.606 1.00 38.60 259 LYS B N 1
ATOM 3909 C CA . LYS B 1 259 ? -10.982 19.547 68.458 1.00 37.80 259 LYS B CA 1
ATOM 3910 C C . LYS B 1 259 ? -10.323 18.426 67.661 1.00 36.21 259 LYS B C 1
ATOM 3911 O O . LYS B 1 259 ? -9.298 17.884 68.069 1.00 34.52 259 LYS B O 1
ATOM 3917 N N . GLY B 1 260 ? -10.921 18.065 66.528 1.00 34.46 260 GLY B N 1
ATOM 3918 C CA . GLY B 1 260 ? -10.310 17.072 65.658 1.00 33.49 260 GLY B CA 1
ATOM 3919 C C . GLY B 1 260 ? -10.334 15.652 66.173 1.00 32.15 260 GLY B C 1
ATOM 3920 O O . GLY B 1 260 ? -9.399 14.889 65.926 1.00 32.56 260 GLY B O 1
ATOM 3921 N N . THR B 1 261 ? -11.392 15.286 66.890 1.00 31.48 261 THR B N 1
ATOM 3922 C CA . THR B 1 261 ? -11.479 13.933 67.428 1.00 30.91 261 THR B CA 1
ATOM 3923 C C . THR B 1 261 ? -12.805 13.266 67.107 1.00 29.68 261 THR B C 1
ATOM 3924 O O . THR B 1 261 ? -13.613 13.779 66.319 1.00 29.45 261 THR B O 1
ATOM 3928 N N . VAL B 1 262 ? -13.016 12.109 67.719 1.00 28.33 262 VAL B N 1
ATOM 3929 C CA . VAL B 1 262 ? -14.233 11.324 67.548 1.00 27.26 262 VAL B CA 1
ATOM 3930 C C . VAL B 1 262 ? -14.938 11.219 68.895 1.00 27.22 262 VAL B C 1
ATOM 3931 O O . VAL B 1 262 ? -14.281 10.940 69.897 1.00 27.35 262 VAL B O 1
ATOM 3935 N N . GLY B 1 263 ? -16.250 11.436 68.928 1.00 26.98 263 GLY B N 1
ATOM 3936 C CA . GLY B 1 263 ? -17.013 11.274 70.177 1.00 27.94 263 GLY B CA 1
ATOM 3937 C C . GLY B 1 263 ? -17.403 12.536 70.941 1.00 28.55 263 GLY B C 1
ATOM 3938 O O . GLY B 1 263 ? -18.062 12.456 71.988 1.00 28.04 263 GLY B O 1
ATOM 3939 N N . ASP B 1 264 ? -17.005 13.707 70.433 1.00 28.07 264 ASP B N 1
ATOM 3940 C CA . ASP B 1 264 ? -17.406 14.962 71.045 1.00 28.20 264 ASP B CA 1
ATOM 3941 C C . ASP B 1 264 ? -18.932 15.125 71.117 1.00 27.58 264 ASP B C 1
ATOM 3942 O O . ASP B 1 264 ? -19.431 15.897 71.953 1.00 28.61 264 ASP B O 1
ATOM 3947 N N . TRP B 1 265 ? -19.686 14.371 70.306 1.00 26.28 265 TRP B N 1
ATOM 3948 C CA . TRP B 1 265 ? -21.144 14.368 70.436 1.00 26.24 265 TRP B CA 1
ATOM 3949 C C . TRP B 1 265 ? -21.605 14.006 71.874 1.00 26.19 265 TRP B C 1
ATOM 3950 O O . TRP B 1 265 ? -22.655 14.440 72.296 1.00 26.15 265 TRP B O 1
ATOM 3961 N N . LYS B 1 266 ? -20.827 13.195 72.580 1.00 27.49 266 LYS B N 1
ATOM 3962 C CA . LYS B 1 266 ? -21.183 12.747 73.954 1.00 28.24 266 LYS B CA 1
ATOM 3963 C C . LYS B 1 266 ? -21.215 13.907 74.929 1.00 28.94 266 LYS B C 1
ATOM 3964 O O . LYS B 1 266 ? -21.991 13.892 75.909 1.00 28.63 266 LYS B O 1
ATOM 3970 N N . ASN B 1 267 ? -20.368 14.897 74.651 1.00 28.62 267 ASN B N 1
ATOM 3971 C CA . ASN B 1 267 ? -20.341 16.146 75.410 1.00 29.17 267 ASN B CA 1
ATOM 3972 C C . ASN B 1 267 ? -21.466 17.111 75.088 1.00 28.30 267 ASN B C 1
ATOM 3973 O O . ASN B 1 267 ? -21.561 18.159 75.728 1.00 28.45 267 ASN B O 1
ATOM 3978 N N . HIS B 1 268 ? -22.323 16.768 74.122 1.00 27.18 268 HIS B N 1
ATOM 3979 C CA . HIS B 1 268 ? -23.321 17.698 73.614 1.00 26.49 268 HIS B CA 1
ATOM 3980 C C . HIS B 1 268 ? -24.739 17.144 73.633 1.00 26.36 268 HIS B C 1
ATOM 3981 O O . HIS B 1 268 ? -25.688 17.843 74.027 1.00 26.41 268 HIS B O 1
ATOM 3988 N N . PHE B 1 269 ? -24.901 15.911 73.153 1.00 25.65 269 PHE B N 1
ATOM 3989 C CA . PHE B 1 269 ? -26.210 15.256 73.135 1.00 25.89 269 PHE B CA 1
ATOM 3990 C C . PHE B 1 269 ? -26.637 14.944 74.565 1.00 25.74 269 PHE B C 1
ATOM 3991 O O . PHE B 1 269 ? -25.880 14.314 75.310 1.00 26.38 269 PHE B O 1
ATOM 3999 N N . THR B 1 270 ? -27.837 15.365 74.922 1.00 26.26 270 THR B N 1
ATOM 4000 C CA . THR B 1 270 ? -28.436 14.887 76.165 1.00 26.75 270 THR B CA 1
ATOM 4001 C C . THR B 1 270 ? -28.769 13.389 75.984 1.00 27.45 270 THR B C 1
ATOM 4002 O O . THR B 1 270 ? -28.807 12.864 74.851 1.00 27.16 270 THR B O 1
ATOM 4006 N N . VAL B 1 271 ? -28.972 12.693 77.103 1.00 27.17 271 VAL B N 1
ATOM 4007 C CA . VAL B 1 271 ? -29.434 11.312 77.070 1.00 26.49 271 VAL B CA 1
ATOM 4008 C C . VAL B 1 271 ? -30.726 11.208 76.234 1.00 26.52 271 VAL B C 1
ATOM 4009 O O . VAL B 1 271 ? -30.847 10.296 75.397 1.00 27.21 271 VAL B O 1
ATOM 4013 N N . ALA B 1 272 ? -31.665 12.133 76.430 1.00 25.58 272 ALA B N 1
ATOM 4014 C CA . ALA B 1 272 ? -32.932 12.118 75.700 1.00 26.83 272 ALA B CA 1
ATOM 4015 C C . ALA B 1 272 ? -32.752 12.448 74.201 1.00 27.59 272 ALA B C 1
ATOM 4016 O O . ALA B 1 272 ? -33.424 11.861 73.364 1.00 28.73 272 ALA B O 1
ATOM 4018 N N . GLN B 1 273 ? -31.875 13.397 73.889 1.00 27.65 273 GLN B N 1
ATOM 4019 C CA . GLN B 1 273 ? -31.570 13.699 72.464 1.00 27.45 273 GLN B CA 1
ATOM 4020 C C . GLN B 1 273 ? -30.953 12.475 71.792 1.00 27.68 273 GLN B C 1
ATOM 4021 O O . GLN B 1 273 ? -31.280 12.146 70.646 1.00 28.43 273 GLN B O 1
ATOM 4027 N N . ASN B 1 274 ? -30.067 11.800 72.507 1.00 28.24 274 ASN B N 1
ATOM 4028 C CA . ASN B 1 274 ? -29.420 10.605 71.989 1.00 29.81 274 ASN B CA 1
ATOM 4029 C C . ASN B 1 274 ? -30.392 9.466 71.685 1.00 30.75 274 ASN B C 1
ATOM 4030 O O . ASN B 1 274 ? -30.271 8.812 70.635 1.00 29.92 274 ASN B O 1
ATOM 4035 N N . GLU B 1 275 ? -31.366 9.237 72.582 1.00 31.11 275 GLU B N 1
ATOM 4036 C CA . GLU B 1 275 ? -32.361 8.172 72.376 1.00 31.60 275 GLU B CA 1
ATOM 4037 C C . GLU B 1 275 ? -33.219 8.518 71.174 1.00 31.40 275 GLU B C 1
ATOM 4038 O O . GLU B 1 275 ? -33.458 7.679 70.301 1.00 31.23 275 GLU B O 1
ATOM 4044 N N . ARG B 1 276 ? -33.633 9.782 71.108 1.00 30.74 276 ARG B N 1
ATOM 4045 C CA . ARG B 1 276 ? -34.430 10.287 70.012 1.00 30.52 276 ARG B CA 1
ATOM 4046 C C . ARG B 1 276 ? -33.686 10.206 68.676 1.00 29.73 276 ARG B C 1
ATOM 4047 O O . ARG B 1 276 ? -34.221 9.682 67.705 1.00 29.21 276 ARG B O 1
ATOM 4055 N N . PHE B 1 277 ? -32.467 10.732 68.642 1.00 28.88 277 PHE B N 1
ATOM 4056 C CA . PHE B 1 277 ? -31.659 10.690 67.426 1.00 29.79 277 PHE B CA 1
ATOM 4057 C C . PHE B 1 277 ? -31.489 9.246 66.914 1.00 30.31 277 PHE B C 1
ATOM 4058 O O . PHE B 1 277 ? -31.610 8.985 65.702 1.00 30.23 277 PHE B O 1
ATOM 4066 N N . ASP B 1 278 ? -31.212 8.316 67.827 1.00 30.31 278 ASP B N 1
ATOM 4067 C CA . ASP B 1 278 ? -30.982 6.911 67.462 1.00 30.82 278 ASP B CA 1
ATOM 4068 C C . ASP B 1 278 ? -32.177 6.276 66.751 1.00 31.34 278 ASP B C 1
ATOM 4069 O O . ASP B 1 278 ? -32.004 5.531 65.787 1.00 31.23 278 ASP B O 1
ATOM 4074 N N . GLU B 1 279 ? -33.382 6.590 67.216 1.00 31.49 279 GLU B N 1
ATOM 4075 C CA . GLU B 1 279 ? -34.606 6.131 66.570 1.00 32.65 279 GLU B CA 1
ATOM 4076 C C . GLU B 1 279 ? -34.766 6.713 65.151 1.00 32.03 279 GLU B C 1
ATOM 4077 O O . GLU B 1 279 ? -35.068 5.983 64.194 1.00 30.93 279 GLU B O 1
ATOM 4083 N N . ILE B 1 280 ? -34.584 8.030 65.038 1.00 31.01 280 ILE B N 1
ATOM 4084 C CA . ILE B 1 280 ? -34.696 8.736 63.760 1.00 30.97 280 ILE B CA 1
ATOM 4085 C C . ILE B 1 280 ? -33.679 8.181 62.748 1.00 30.53 280 ILE B C 1
ATOM 4086 O O . ILE B 1 280 ? -34.030 7.884 61.592 1.00 30.22 280 ILE B O 1
ATOM 4091 N N . TYR B 1 281 ? -32.437 8.041 63.190 1.00 30.10 281 TYR B N 1
ATOM 4092 C CA . TYR B 1 281 ? -31.375 7.489 62.358 1.00 30.60 281 TYR B CA 1
ATOM 4093 C C . TYR B 1 281 ? -31.732 6.101 61.835 1.00 31.91 281 TYR B C 1
ATOM 4094 O O . TYR B 1 281 ? -31.607 5.827 60.622 1.00 31.31 281 TYR B O 1
ATOM 4103 N N . ARG B 1 282 ? -32.198 5.238 62.743 1.00 32.72 282 ARG B N 1
ATOM 4104 C CA . ARG B 1 282 ? -32.595 3.870 62.373 1.00 35.08 282 ARG B CA 1
ATOM 4105 C C . ARG B 1 282 ? -33.620 3.865 61.237 1.00 34.50 282 ARG B C 1
ATOM 4106 O O . ARG B 1 282 ? -33.507 3.067 60.304 1.00 34.32 282 ARG B O 1
ATOM 4114 N N . ARG B 1 283 ? -34.598 4.767 61.315 1.00 34.86 283 ARG B N 1
ATOM 4115 C CA . ARG B 1 283 ? -35.603 4.932 60.276 1.00 35.42 283 ARG B CA 1
ATOM 4116 C C . ARG B 1 283 ? -35.035 5.482 58.969 1.00 35.45 283 ARG B C 1
ATOM 4117 O O . ARG B 1 283 ? -35.411 5.029 57.885 1.00 35.39 283 ARG B O 1
ATOM 4125 N N . LYS B 1 284 ? -34.167 6.485 59.061 1.00 34.66 284 LYS B N 1
ATOM 4126 C CA . LYS B 1 284 ? -33.624 7.104 57.841 1.00 34.45 284 LYS B CA 1
ATOM 4127 C C . LYS B 1 284 ? -32.590 6.229 57.121 1.00 34.07 284 LYS B C 1
ATOM 4128 O O . LYS B 1 284 ? -32.509 6.254 55.890 1.00 33.50 284 LYS B O 1
ATOM 4134 N N . MET B 1 285 ? -31.833 5.438 57.874 1.00 33.44 285 MET B N 1
ATOM 4135 C CA . MET B 1 285 ? -30.740 4.627 57.301 1.00 34.03 285 MET B CA 1
ATOM 4136 C C . MET B 1 285 ? -31.124 3.164 57.026 1.00 34.80 285 MET B C 1
ATOM 4137 O O . MET B 1 285 ? -30.280 2.326 56.714 1.00 34.74 285 MET B O 1
ATOM 4142 N N . GLU B 1 286 ? -32.410 2.886 57.150 1.00 36.27 286 GLU B N 1
ATOM 4143 C CA . GLU B 1 286 ? -32.984 1.556 56.943 1.00 38.32 286 GLU B CA 1
ATOM 4144 C C . GLU B 1 286 ? -32.609 0.967 55.577 1.00 38.51 286 GLU B C 1
ATOM 4145 O O . GLU B 1 286 ? -32.881 1.579 54.533 1.00 38.14 286 GLU B O 1
ATOM 4151 N N . GLY B 1 287 ? -31.983 -0.212 55.600 1.00 39.85 287 GLY B N 1
ATOM 4152 C CA . GLY B 1 287 ? -31.599 -0.927 54.377 1.00 40.89 287 GLY B CA 1
ATOM 4153 C C . GLY B 1 287 ? -30.375 -0.388 53.655 1.00 41.76 287 GLY B C 1
ATOM 4154 O O . GLY B 1 287 ? -30.117 -0.719 52.486 1.00 41.89 287 GLY B O 1
ATOM 4155 N N . THR B 1 288 ? -29.637 0.482 54.331 1.00 42.08 288 THR B N 1
ATOM 4156 C CA . THR B 1 288 ? -28.310 0.843 53.883 1.00 42.56 288 THR B CA 1
ATOM 4157 C C . THR B 1 288 ? -27.397 -0.039 54.717 1.00 42.73 288 THR B C 1
ATOM 4158 O O . THR B 1 288 ? -27.726 -0.393 55.864 1.00 43.83 288 THR B O 1
ATOM 4162 N N . SER B 1 289 ? -26.261 -0.411 54.152 1.00 42.42 289 SER B N 1
ATOM 4163 C CA . SER B 1 289 ? -25.327 -1.293 54.836 1.00 41.76 289 SER B CA 1
ATOM 4164 C C . SER B 1 289 ? -24.132 -0.529 55.425 1.00 40.91 289 SER B C 1
ATOM 4165 O O . SER B 1 289 ? -23.092 -1.111 55.713 1.00 41.19 289 SER B O 1
ATOM 4168 N N . ILE B 1 290 ? -24.291 0.771 55.633 1.00 39.95 290 ILE B N 1
ATOM 4169 C CA . ILE B 1 290 ? -23.165 1.604 56.068 1.00 38.57 290 ILE B CA 1
ATOM 4170 C C . ILE B 1 290 ? -23.044 1.640 57.594 1.00 38.01 290 ILE B C 1
ATOM 4171 O O . ILE B 1 290 ? -24.031 1.834 58.286 1.00 38.79 290 ILE B O 1
ATOM 4176 N N . ASN B 1 291 ? -21.830 1.458 58.099 1.00 37.17 291 ASN B N 1
ATOM 4177 C CA . ASN B 1 291 ? -21.564 1.432 59.540 1.00 36.91 291 ASN B CA 1
ATOM 4178 C C . ASN B 1 291 ? -20.660 2.585 59.925 1.00 34.99 291 ASN B C 1
ATOM 4179 O O . ASN B 1 291 ? -19.699 2.864 59.208 1.00 34.89 291 ASN B O 1
ATOM 4184 N N . PHE B 1 292 ? -20.953 3.246 61.050 1.00 33.07 292 PHE B N 1
ATOM 4185 C CA . PHE B 1 292 ? -20.068 4.297 61.559 1.00 31.25 292 PHE B CA 1
ATOM 4186 C C . PHE B 1 292 ? -19.501 3.927 62.922 1.00 31.93 292 PHE B C 1
ATOM 4187 O O . PHE B 1 292 ? -20.216 3.347 63.730 1.00 32.14 292 PHE B O 1
ATOM 4195 N N . SER B 1 293 ? -18.231 4.247 63.164 1.00 33.03 293 SER B N 1
ATOM 4196 C CA . SER B 1 293 ? -17.677 4.283 64.532 1.00 33.79 293 SER B CA 1
ATOM 4197 C C . SER B 1 293 ? -18.133 5.575 65.231 1.00 34.50 293 SER B C 1
ATOM 4198 O O . SER B 1 293 ? -18.144 6.653 64.620 1.00 33.39 293 SER B O 1
ATOM 4201 N N . MET B 1 294 ? -18.488 5.461 66.513 1.00 34.86 294 MET B N 1
ATOM 4202 C CA . MET B 1 294 ? -18.989 6.599 67.287 1.00 35.57 294 MET B CA 1
ATOM 4203 C C . MET B 1 294 ? -17.990 7.094 68.340 1.00 36.59 294 MET B C 1
ATOM 4204 O O . MET B 1 294 ? -18.219 8.121 68.993 1.00 36.19 294 MET B O 1
ATOM 4209 N N . GLU B 1 295 ? -16.862 6.397 68.458 1.00 38.18 295 GLU B N 1
ATOM 4210 C CA . GLU B 1 295 ? -15.858 6.713 69.478 1.00 40.96 295 GLU B CA 1
ATOM 4211 C C . GLU B 1 295 ? -14.462 6.229 69.109 1.00 41.60 295 GLU B C 1
ATOM 4212 O O . GLU B 1 295 ? -14.317 5.317 68.293 1.00 41.84 295 GLU B O 1
ATOM 4218 N N . LEU B 1 296 ? -13.457 6.866 69.716 1.00 43.36 296 LEU B N 1
ATOM 4219 C CA . LEU B 1 296 ? -12.003 6.554 69.626 1.00 44.92 296 LEU B CA 1
ATOM 4220 C C . LEU B 1 296 ? -11.136 7.792 69.338 1.00 45.73 296 LEU B C 1
ATOM 4221 O O . LEU B 1 296 ? -10.522 7.926 68.263 1.00 46.76 296 LEU B O 1
#

CATH classification: 3.40.50.300

GO terms:
  GO:0008146 sulfotransferase activity (F, IDA)
  GO:0051923 sulfation (P, IDA)
  GO:0004062 aryl sulfotransferase activity (F, IDA)
  GO:0008146 sulfotransferase activity (F, TAS)
  GO:0005737 cytoplasm (C, TAS)
  GO:0009308 amine metabolic process (P, TAS)
  GO:0005829 cytosol (C, TAS)
  GO:0005515 protein binding (F, IPI)

B-factor: mean 27.28, std 10.98, range [11.66, 66.41]

Secondary structure (DSSP, 8-state):
--EEETTEEE-HHHHHTHHHHHT----TT-EEEEE-TTSSHHHHHHHHHHHHHT---BTT---TTSPPHHHHHHHSPSSPEEEE---TTTS-THHHHTT-EEEEEE--HHHHHHHHHHHHHH-TTS----SHHHHHHHHHTT-SBT--HHHHHHHHHHHTTTSEEEEEEHHHHHH-HHHHHHHHHHHTT----HHHHHHHHHHTSHHHHHH-------S-THHHH--HHHHHHHHHHHHHHHTT---------/--EEETTEEE-HHHHHTHHHHHT----TT-EEEEE-TTSSHHHHHHHHHHHHHT---BTT---TTSPPHHHHHHHSPSSPEEEE---TTTS-GGGGGTT-EEEEEE--HHHHHHHHHHHHHH-TTS----SHHHHHHHHHTT-STT--HHHHHHHHHHHTTTSEEEEEEHHHHHH-HHHHHHHHHHHTT---HHHHHHHHHTSTTT-------S-GGGGTS-HHHHHHHHHHHHHHTTT---------

Radius of gyration: 28.51 Å; Cα contacts (8 Å, |Δi|>4): 731; chains: 2; bounding box: 61×61×82 Å

Foldseek 3Di:
DWDDDPRATARPQLVVCQVVLQPQADAALEEEEEEAPPQAPVLVVLLLCCVVVPLAQASSADDPPDQHSSSVQVPDDPPHYYYYHAAPVSHRCNCVVNLHEYEYEGEDLLSSLVRVQVVLVVDPSFHNCPDLVSNLVCQCQQVGHNGHSLRRVLRVLVCVVPGNYDYHYLQVCVVPVLVVSVVVSVSNVHDDDVVSSVSSSVCSDLVNVVVVVSDPSFAQCSVVRADPVSVVVVVVSCCVSCPPPPDDHDRHD/DWDDDPPATARPQLVVCLVLLLVAADAQAEEEEEEAPPQAVVLVVLLLVCLVVPLEQERSADDPPPDHSSRVQVVDDPPHYYYYHAAPVRHRCNVLVHLYEYEYEAEDLLSVLVLVQVVQCVDPSHHNCPDLVSVLVCQLQQVGHNGHSLRRVVRVLVCVVRHNYDYHYLQVCVVPVLVVSVVVSVSSVHDPPRSVSSNVCSDLVNDNSDPSFAQCSVVRQDPVSVVVVVVSCCVSCPPPPDDHDRHD

Solvent-accessible surface area: 23657 Å² total; per-residue (Å²): 207,49,89,93,19,155,45,27,31,1,34,25,24,7,29,100,32,42,97,66,0,49,85,11,112,5,57,8,23,0,9,0,1,0,0,1,6,40,1,11,23,87,35,2,27,68,0,0,63,25,2,39,109,65,30,71,18,51,0,0,85,11,125,94,129,81,72,7,1,6,88,88,0,129,87,42,110,42,47,1,15,0,42,3,23,0,19,19,160,10,5,0,74,25,0,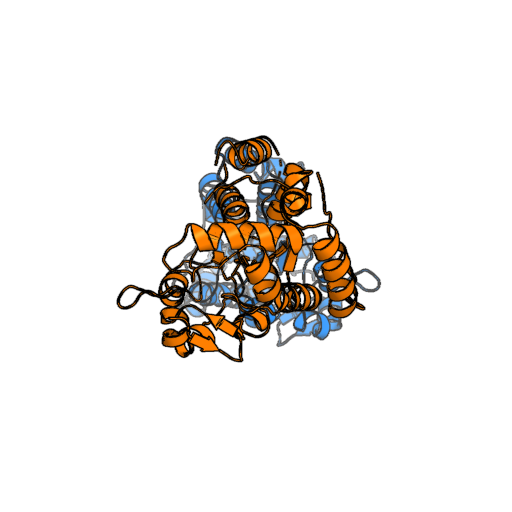48,138,20,63,0,47,0,0,0,1,0,16,1,2,15,2,0,0,0,13,0,25,41,47,10,146,88,43,175,111,16,57,124,11,30,71,27,114,103,1,4,66,48,0,6,97,5,111,4,1,35,8,20,1,1,96,2,1,48,7,0,44,91,40,57,103,147,51,70,22,31,25,3,31,12,2,38,2,56,124,70,40,62,90,9,2,64,70,0,3,103,38,30,44,44,133,44,71,91,111,36,0,55,110,0,24,111,77,2,36,27,118,95,27,125,138,165,153,45,51,117,16,40,11,11,10,20,103,115,44,17,80,116,76,22,36,118,104,2,43,74,13,54,141,152,77,13,144,84,46,92,14,126,22,40,52,94,117,208,42,90,105,20,128,55,25,38,0,33,37,27,6,31,99,33,41,96,47,0,55,72,5,123,9,76,12,33,1,12,0,2,0,0,1,7,30,0,11,15,56,38,1,39,69,0,0,47,20,3,75,96,55,37,51,18,42,0,0,69,10,114,97,140,96,77,6,1,3,79,95,0,144,84,46,109,56,94,1,11,0,26,1,16,0,17,29,135,6,6,0,74,11,0,53,139,38,57,1,30,1,0,1,1,1,18,1,2,13,3,0,0,0,14,2,26,32,38,9,139,108,35,181,115,18,40,117,10,22,73,25,107,101,0,1,64,43,1,7,87,8,123,6,2,34,6,21,2,3,95,1,0,58,17,0,39,85,31,55,96,156,40,42,22,32,24,3,31,13,4,34,3,62,105,66,39,63,95,8,1,100,74,1,12,111,36,32,33,58,111,114,119,40,1,63,89,2,21,97,69,3,40,52,143,134,62,135,85,91,94,18,45,12,12,8,22,123,113,43,16,72,120,71,22,35,120,97,2,50,58,19,51,161,146,77,13,141,87,36,99,19,120,22,35,56,99,134